Protein AF-A0A8C5MU77-F1 (afdb_monomer)

Foldseek 3Di:
DPDQAAAALAQVCLVVNVVVLVVVCVVCVVDPQQLLRSLVVNLVRYHHPLVVVCVVCVVVVPVQSRPNVSVSVVSCVRRNPLCLQVVLVVCLQVAACPPHQLVVSVVSLVVSVVSYDDDQQVSQVSSLVRYDVVLNVVCVVDDADPGSVSNSVVSNVVSVVVVVVVPPDDDPPPDDDDDDDDDDDDDDDDDDDDDDDDDDDDDDDDPDDPDQDPVNVVVCVVQVAEPPPRHHDDYVVPDPPDPDPDDDDDDDDDDDDDDDDDDPDDDDDDDDPVVVVQWQWFWKWKDDPRDIDIDTATEEQPDPFKAFEPVLCVVSVFDKDFDPDWDADADPVRDCFPDRTQGIKTDFIWMDTPDPDIDTDIHTYGHDPPGRIYDYNVNCVVVVWDADSVVSDTD

Sequence (395 aa):
MKAPLRYDGTPSLCRGFLTQLEILFENNPGSCMSDKAKVGYLINHLTEKALLWATPLWENKKPIIYDYEGFTSELKRTFDPSRRATNAGRSLFHIKQGNKRVADYAIEFKTLVSEVLWPNDVLTLAFTEGLNEAFMFELAPLKLPESLDHLIDFCIAMDDQIRERRHPRDRPRRVLPPLPSLPRHPSTSGGSENVKTDLPVVEPMQIGRTGISEAEKAHRKEKGLCFYCAGADHFRLQCPQRPRVGRAEHSRVGFRTGDTQVVGSLCASFVDNEKKKSRILLPVSLTWEGVHLKTEAFLDSGASGNFMDKNFAAKNLIPLVLRERPLRVEAIDGNPLACPHITHDTVDVCMKIGVLHQETIRFQIIESPSCPVVLGFPWLTEHNPVVDWVQRDIK

Nearest PDB structures (foldseek):
  7lga-assembly1_B  TM=9.815E-01  e=1.593E-06  Homo sapiens
  7lga-assembly2_D  TM=9.483E-01  e=6.875E-06  Homo sapiens
  6s7x-assembly1_B  TM=4.438E-01  e=1.051E-03  Drosophila melanogaster
  8tqp-assembly1_C  TM=4.807E-01  e=3.640E-01  Human immunodeficiency virus 1

Solvent-accessible surface area (backbone atoms only — not comparable to full-atom values): 24396 Å² total; per-residue (Å²): 130,82,77,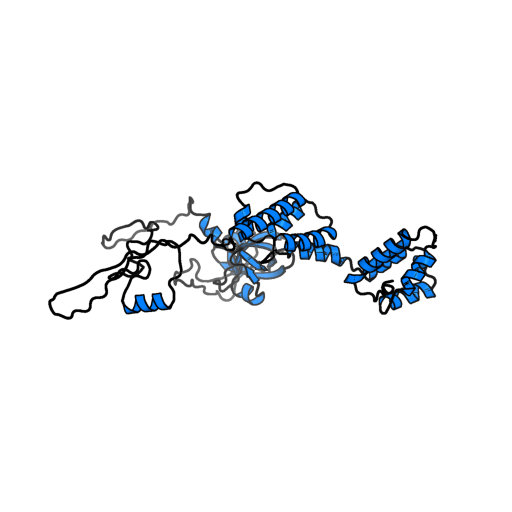82,76,70,39,48,51,55,48,90,49,43,62,63,54,49,54,51,50,50,53,52,54,65,76,38,74,90,59,85,67,49,35,40,53,52,38,51,54,51,53,73,30,34,31,69,60,36,28,66,63,47,48,65,42,58,76,67,64,38,75,52,50,60,33,44,68,58,39,52,51,51,49,38,62,72,32,37,59,75,54,51,41,57,47,25,51,53,43,52,76,62,51,59,29,68,91,53,54,55,60,60,37,50,54,57,48,52,60,34,48,77,50,48,92,69,57,64,71,59,49,38,50,43,51,62,72,17,45,33,66,75,59,47,63,71,45,68,86,53,90,75,59,92,47,53,68,59,33,52,52,51,49,32,56,47,51,53,53,54,49,56,67,74,55,86,79,79,72,81,76,79,80,76,80,86,82,86,86,82,90,87,83,86,90,87,86,85,80,90,83,94,79,91,80,91,81,84,84,84,78,82,91,81,89,84,77,95,67,81,48,72,70,57,51,50,52,29,62,76,68,54,26,13,85,73,83,61,43,73,91,38,50,60,93,68,44,87,86,54,84,78,75,86,71,85,83,79,79,92,76,89,83,83,89,78,91,76,93,78,85,87,72,88,78,90,85,93,76,69,70,69,65,60,72,75,56,34,60,43,66,32,38,43,34,46,98,90,46,77,47,78,51,57,31,35,59,34,81,86,32,88,46,38,32,28,11,48,66,53,34,59,73,68,67,54,60,72,41,78,48,96,66,62,44,78,53,78,47,96,84,73,53,82,46,99,65,46,52,36,47,36,28,41,49,77,28,38,40,31,44,79,92,83,46,72,48,77,46,63,33,40,39,42,92,34,97,90,46,51,25,33,44,6,34,57,57,46,66,75,66,61,59,52,67,40,82,86,82,40,47,75,93

Radius of gyration: 36.78 Å; Cα contacts (8 Å, |Δi|>4): 393; chains: 1; bounding box: 105×90×85 Å

InterPro domains:
  IPR005162 Retrotransposon-derived protein PEG10, N-terminal capsid-like domain [PF03732] (44-133)
  IPR021109 Aspartic peptidase domain superfamily [G3DSA:2.40.70.10] (267-395)
  IPR032567 RTL1-related [PTHR15503] (4-394)
  IPR036875 Zinc finger, CCHC-type superfamily [SSF57756] (213-247)

Mean predicted aligned error: 22.8 Å

Secondary structure (DSSP, 8-state):
-PPPPPB-S-TTTHHHHHHHHHHHHHT-TT----HHHHHHHHHHTB-HHHHHHHHHHHHTT-GGGG-HHHHHHHHHHHHS-THHHHHHHHHHHH---TTS-HHHHHHHHHHHHTT----HHHHHHHHHHHS-HHHHHHHTTS---SSHHHHHHHHHHHHHHHHHHH----S----PPPPPPPPP---------------PPPPP---------HHHHHHHHHTT--TTT--TT--GGG-TTS----PPP--------------------S-SHHHHTT-EEEEEEEE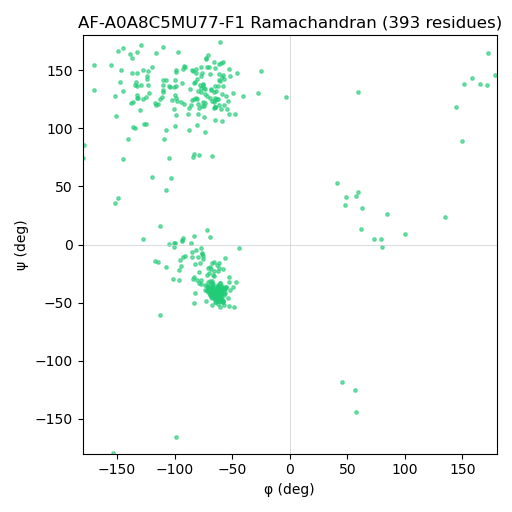ETTEEEEEEEEE-TT-SS-EEEHHHHHHTT--EEEEEEEEE---TTSPPPSSSEEEEEE--EEEEETTTEEEEE--EEE--TT-SEEE-HHHHHHH---EETTTTEE-

Structure (mmCIF, N/CA/C/O backbone):
data_AF-A0A8C5MU77-F1
#
_entry.id   AF-A0A8C5MU77-F1
#
loop_
_atom_site.group_PDB
_atom_site.id
_atom_site.type_symbol
_atom_site.label_atom_id
_atom_site.label_alt_id
_atom_site.label_comp_id
_atom_site.label_asym_id
_atom_site.label_entity_id
_atom_site.label_seq_id
_atom_site.pdbx_PDB_ins_code
_atom_site.Cartn_x
_atom_site.Cartn_y
_atom_site.Cartn_z
_atom_site.occupancy
_atom_site.B_iso_or_equiv
_atom_site.auth_seq_id
_atom_site.auth_comp_id
_atom_site.auth_asym_id
_atom_site.auth_atom_id
_atom_site.pdbx_PDB_model_num
ATOM 1 N N . MET A 1 1 ? 2.359 -32.917 -29.776 1.00 38.53 1 MET A N 1
ATOM 2 C CA . MET A 1 1 ? 3.346 -31.912 -29.324 1.00 38.53 1 MET A CA 1
ATOM 3 C C . MET A 1 1 ? 2.619 -30.583 -29.226 1.00 38.53 1 MET A C 1
ATOM 5 O O . MET A 1 1 ? 1.977 -30.210 -30.200 1.00 38.53 1 MET A O 1
ATOM 9 N N . LYS A 1 2 ? 2.598 -29.931 -28.054 1.00 38.34 2 LYS A N 1
ATOM 10 C CA . LYS A 1 2 ? 2.012 -28.583 -27.932 1.00 38.34 2 LYS A CA 1
ATOM 11 C C . LYS A 1 2 ? 2.783 -27.636 -28.859 1.00 38.34 2 LYS A C 1
ATOM 13 O O . LYS A 1 2 ? 3.996 -27.784 -28.988 1.00 38.34 2 LYS A O 1
ATOM 18 N N . ALA A 1 3 ? 2.070 -26.728 -29.525 1.00 45.78 3 ALA A N 1
ATOM 19 C CA . ALA A 1 3 ? 2.670 -25.729 -30.404 1.00 45.78 3 ALA A CA 1
ATOM 20 C C . ALA A 1 3 ? 3.797 -24.967 -29.675 1.00 45.78 3 ALA A C 1
ATOM 22 O O . ALA A 1 3 ? 3.679 -24.753 -28.463 1.00 45.78 3 ALA A O 1
ATOM 23 N N . PRO A 1 4 ? 4.875 -24.576 -30.379 1.00 53.72 4 PRO A N 1
ATOM 24 C CA . PRO A 1 4 ? 5.978 -23.851 -29.765 1.00 53.72 4 PRO A CA 1
ATOM 25 C C . PRO A 1 4 ? 5.463 -22.553 -29.141 1.00 53.72 4 PRO A C 1
ATOM 27 O O . PRO A 1 4 ? 4.735 -21.797 -29.790 1.00 53.72 4 PRO A O 1
ATOM 30 N N . LEU A 1 5 ? 5.807 -22.320 -27.871 1.00 68.75 5 LEU A N 1
ATOM 31 C CA . LEU A 1 5 ? 5.398 -21.113 -27.167 1.00 68.75 5 LEU A CA 1
ATOM 32 C C . LEU A 1 5 ? 6.043 -19.904 -27.824 1.00 68.75 5 LEU A C 1
ATOM 34 O O . LEU A 1 5 ? 7.263 -19.787 -27.883 1.00 68.75 5 LEU A O 1
ATOM 38 N N . ARG A 1 6 ? 5.192 -19.020 -28.333 1.00 87.44 6 ARG A N 1
ATOM 39 C CA . ARG A 1 6 ? 5.593 -17.729 -28.871 1.00 87.44 6 ARG A CA 1
ATOM 40 C C . ARG A 1 6 ? 5.473 -16.681 -27.778 1.00 87.44 6 ARG A C 1
ATOM 42 O O . ARG A 1 6 ? 4.505 -16.700 -27.019 1.00 87.44 6 ARG A O 1
ATOM 49 N N . TYR A 1 7 ? 6.444 -15.782 -27.717 1.00 91.69 7 TYR A N 1
ATOM 50 C CA . TYR A 1 7 ? 6.474 -14.688 -26.759 1.00 91.69 7 TYR A CA 1
ATOM 51 C C . TYR A 1 7 ? 6.395 -13.344 -27.478 1.00 91.69 7 TYR A C 1
ATOM 53 O O . TYR A 1 7 ? 7.238 -13.026 -28.308 1.00 91.69 7 TYR A O 1
ATOM 61 N N . ASP A 1 8 ? 5.373 -12.554 -27.186 1.00 90.44 8 ASP A N 1
ATOM 62 C CA . ASP A 1 8 ? 5.069 -11.269 -27.833 1.00 90.44 8 ASP A CA 1
ATOM 63 C C . ASP A 1 8 ? 5.706 -10.055 -27.132 1.00 90.44 8 ASP A C 1
ATOM 65 O O . ASP A 1 8 ? 5.702 -8.942 -27.664 1.00 90.44 8 ASP A O 1
ATOM 69 N N . GLY A 1 9 ? 6.279 -10.256 -25.942 1.00 86.75 9 GLY A N 1
ATOM 70 C CA . GLY A 1 9 ? 6.749 -9.181 -25.064 1.00 86.75 9 GLY A CA 1
ATOM 71 C C . GLY A 1 9 ? 5.787 -8.852 -23.919 1.00 86.75 9 GLY A C 1
ATOM 72 O O . GLY A 1 9 ? 5.993 -7.863 -23.217 1.00 86.75 9 GLY A O 1
ATOM 73 N N . THR A 1 10 ? 4.737 -9.649 -23.697 1.00 85.38 10 THR A N 1
ATOM 74 C CA . THR A 1 10 ? 3.805 -9.460 -22.579 1.00 85.38 10 THR A CA 1
ATOM 75 C C . THR A 1 10 ? 4.506 -9.674 -21.223 1.00 85.38 10 THR A C 1
ATOM 77 O O . THR A 1 10 ? 5.049 -10.755 -20.969 1.00 85.38 10 THR A O 1
ATOM 80 N N . PRO A 1 11 ? 4.478 -8.703 -20.289 1.00 81.44 11 PRO A N 1
ATOM 81 C CA . PRO A 1 11 ? 5.252 -8.808 -19.051 1.00 81.44 11 PRO A CA 1
ATOM 82 C C . PRO A 1 11 ? 4.908 -9.972 -18.117 1.00 81.44 11 PRO A C 1
ATOM 84 O O . PRO A 1 11 ? 5.788 -10.554 -17.481 1.00 81.44 11 PRO A O 1
ATOM 87 N N . SER A 1 12 ? 3.633 -10.355 -18.032 1.00 75.69 12 SER A N 1
ATOM 88 C CA . SER A 1 12 ? 3.184 -11.463 -17.178 1.00 75.69 12 SER A CA 1
ATOM 89 C C . SER A 1 12 ? 3.708 -12.828 -17.644 1.00 75.69 12 SER A C 1
ATOM 91 O O . SER A 1 12 ? 3.911 -13.714 -16.813 1.00 75.69 12 SER A O 1
ATOM 93 N N . LEU A 1 13 ? 4.009 -12.984 -18.937 1.00 83.38 13 LEU A N 1
ATOM 94 C CA . LEU A 1 13 ? 4.386 -14.260 -19.555 1.00 83.38 13 LEU A CA 1
ATOM 95 C C . LEU A 1 13 ? 5.906 -14.486 -19.659 1.00 83.38 13 LEU A C 1
ATOM 97 O O . LEU A 1 13 ? 6.324 -15.621 -19.877 1.00 83.38 13 LEU A O 1
ATOM 101 N N . CYS A 1 14 ? 6.727 -13.447 -19.454 1.00 85.69 14 CYS A N 1
ATOM 102 C CA . CYS A 1 14 ? 8.184 -13.482 -19.666 1.00 85.69 14 CYS A CA 1
ATOM 103 C C . CYS A 1 14 ? 8.882 -14.640 -18.927 1.00 85.69 14 CYS A C 1
ATOM 105 O O . CYS A 1 14 ? 9.563 -15.459 -19.540 1.00 85.69 14 CYS A O 1
ATOM 107 N N . ARG A 1 15 ? 8.660 -14.769 -17.610 1.00 81.94 15 ARG A N 1
ATOM 108 C CA . ARG A 1 15 ? 9.272 -15.842 -16.807 1.00 81.94 15 ARG A CA 1
ATOM 109 C C . ARG A 1 15 ? 8.801 -17.232 -17.208 1.00 81.94 15 ARG A C 1
ATOM 111 O O . ARG A 1 15 ? 9.629 -18.115 -17.359 1.00 81.94 15 ARG A O 1
ATOM 118 N N . GLY A 1 16 ? 7.495 -17.414 -17.415 1.00 83.31 16 GLY A N 1
ATOM 119 C CA . GLY A 1 16 ? 6.942 -18.711 -17.812 1.00 83.31 16 GLY A CA 1
ATOM 120 C C . GLY A 1 16 ? 7.527 -19.199 -19.138 1.00 83.31 16 GLY A C 1
ATOM 121 O O . GLY A 1 16 ? 7.863 -20.373 -19.264 1.00 83.31 16 GLY A O 1
ATOM 122 N N . PHE A 1 17 ? 7.720 -18.284 -20.089 1.00 89.31 17 PHE A N 1
ATOM 123 C CA . PHE A 1 17 ? 8.416 -18.559 -21.343 1.00 89.31 17 PHE A CA 1
ATOM 124 C C . PHE A 1 17 ? 9.880 -18.976 -21.119 1.00 89.31 17 PHE A C 1
ATOM 126 O O . PHE A 1 17 ? 10.306 -20.006 -21.635 1.00 89.31 17 PHE A O 1
ATOM 133 N N . LEU A 1 18 ? 10.637 -18.226 -20.311 1.00 89.12 18 LEU A N 1
ATOM 134 C CA . LEU A 1 18 ? 12.044 -18.534 -20.031 1.00 89.12 18 LEU A CA 1
ATOM 135 C C . LEU A 1 18 ? 12.235 -19.852 -19.278 1.00 89.12 18 LEU A C 1
ATOM 137 O O . LEU A 1 18 ? 13.080 -20.649 -19.671 1.00 89.12 18 LEU A O 1
ATOM 141 N N . THR A 1 19 ? 11.412 -20.127 -18.265 1.00 86.38 19 THR A N 1
ATOM 142 C CA . THR A 1 19 ? 11.433 -21.398 -17.529 1.00 86.38 19 THR A CA 1
ATOM 143 C C . THR A 1 19 ? 11.170 -22.579 -18.458 1.00 86.38 19 THR A C 1
ATOM 145 O O . THR A 1 19 ? 11.808 -23.619 -18.348 1.00 86.38 19 THR A O 1
ATOM 148 N N . GLN A 1 20 ? 10.255 -22.438 -19.418 1.00 85.19 20 GLN A N 1
ATOM 149 C CA . GLN A 1 20 ? 10.000 -23.501 -20.388 1.00 85.19 20 GLN A CA 1
ATOM 150 C C . GLN A 1 20 ? 11.172 -23.715 -21.351 1.00 85.19 20 GLN A C 1
ATOM 152 O O . GLN A 1 20 ? 11.430 -24.858 -21.723 1.00 85.19 20 GLN A O 1
ATOM 157 N N . LEU A 1 21 ? 11.892 -22.654 -21.737 1.00 88.31 21 LEU A N 1
ATOM 158 C CA . LEU A 1 21 ? 13.124 -22.774 -22.521 1.00 88.31 21 LEU A CA 1
ATOM 159 C C . LEU A 1 21 ? 14.248 -23.444 -21.722 1.00 88.31 21 LEU A C 1
ATOM 161 O O . LEU A 1 21 ? 14.913 -24.325 -22.257 1.00 88.31 21 LEU A O 1
ATOM 165 N N . GLU A 1 22 ? 14.427 -23.080 -20.450 1.00 86.38 22 GLU A N 1
ATOM 166 C CA . GLU A 1 22 ? 15.385 -23.727 -19.539 1.00 86.38 22 GLU A CA 1
ATOM 167 C C . GLU A 1 22 ? 15.096 -25.229 -19.421 1.00 86.38 22 GLU A C 1
ATOM 169 O O . GLU A 1 22 ? 15.960 -26.041 -19.748 1.00 86.38 22 GLU A O 1
ATOM 174 N N . ILE A 1 23 ? 13.850 -25.606 -19.107 1.00 84.69 23 ILE A N 1
ATOM 175 C CA . ILE A 1 23 ? 13.409 -27.011 -19.041 1.00 84.69 23 ILE A CA 1
ATOM 176 C C . ILE A 1 23 ? 13.646 -27.735 -20.376 1.00 84.69 23 ILE A C 1
ATOM 178 O O . ILE A 1 23 ? 14.022 -28.908 -20.397 1.00 84.69 23 ILE A O 1
ATOM 182 N N . LEU A 1 24 ? 13.410 -27.071 -21.511 1.00 84.81 24 LEU A N 1
ATOM 183 C CA . LEU A 1 24 ? 13.629 -27.658 -22.833 1.00 84.81 24 LEU A CA 1
ATOM 184 C C . LEU A 1 24 ? 15.115 -27.913 -23.101 1.00 84.81 24 LEU A C 1
ATOM 186 O O . LEU A 1 24 ? 15.451 -28.958 -23.660 1.00 84.81 24 LEU A O 1
ATOM 190 N N . PHE A 1 25 ? 15.998 -26.991 -22.724 1.00 85.31 25 PHE A N 1
ATOM 191 C CA . PHE A 1 25 ? 17.438 -27.157 -22.909 1.00 85.31 25 PHE A CA 1
ATOM 192 C C . PHE A 1 25 ? 18.027 -28.193 -21.945 1.00 85.31 25 PHE A C 1
ATOM 194 O O . PHE A 1 25 ? 18.842 -29.008 -22.374 1.00 85.31 25 PHE A O 1
ATOM 201 N N . GLU A 1 26 ? 17.573 -28.232 -20.691 1.00 82.50 26 GLU A N 1
ATOM 202 C CA . GLU A 1 26 ? 17.990 -29.237 -19.702 1.00 82.50 26 GLU A CA 1
ATOM 203 C C . GLU A 1 26 ? 17.570 -30.658 -20.096 1.00 82.50 26 GLU A C 1
ATOM 205 O O . GLU A 1 26 ? 18.354 -31.597 -19.970 1.00 82.50 26 GLU A O 1
ATOM 210 N N . ASN A 1 27 ? 16.362 -30.819 -20.643 1.00 80.00 27 ASN A N 1
ATOM 211 C CA . ASN A 1 27 ? 15.843 -32.119 -21.080 1.00 80.00 27 ASN A CA 1
ATOM 212 C C . ASN A 1 27 ? 16.421 -32.608 -22.418 1.00 80.00 27 ASN A C 1
ATOM 214 O O . ASN A 1 27 ? 16.116 -33.723 -22.839 1.00 80.00 27 ASN A O 1
ATOM 218 N N . ASN A 1 28 ? 17.263 -31.813 -23.086 1.00 73.19 28 ASN A N 1
ATOM 219 C CA . ASN A 1 28 ? 17.952 -32.201 -24.319 1.00 73.19 28 ASN A CA 1
ATOM 220 C C . ASN A 1 28 ? 19.489 -32.172 -24.164 1.00 73.19 28 ASN A C 1
ATOM 222 O O . ASN A 1 28 ? 20.175 -31.507 -24.945 1.00 73.19 28 ASN A O 1
ATOM 226 N N . PRO A 1 29 ? 20.069 -32.939 -23.216 1.00 59.31 29 PRO A N 1
ATOM 227 C CA . PRO A 1 29 ? 21.501 -32.890 -22.901 1.00 59.31 29 PRO A CA 1
ATOM 228 C C . PRO A 1 29 ? 22.409 -33.418 -24.027 1.00 59.31 29 PRO A C 1
ATOM 230 O O . PRO A 1 29 ? 23.606 -33.146 -24.034 1.00 59.31 29 PRO A O 1
ATOM 233 N N . GLY A 1 30 ? 21.861 -34.152 -25.006 1.00 58.56 30 GLY A N 1
ATOM 234 C CA . GLY A 1 30 ? 22.606 -34.650 -26.172 1.00 58.56 30 GLY A CA 1
ATOM 235 C C . GLY A 1 30 ? 22.913 -33.591 -27.240 1.00 58.56 30 GLY A C 1
ATOM 236 O O . GLY A 1 30 ? 23.724 -33.840 -28.128 1.00 58.56 30 GLY A O 1
ATOM 237 N N . SER A 1 31 ? 22.292 -32.409 -27.161 1.00 60.31 31 SER A N 1
ATOM 238 C CA . SER A 1 31 ? 22.553 -31.273 -28.044 1.00 60.31 31 SER A CA 1
ATOM 239 C C . SER A 1 31 ? 23.280 -30.203 -27.238 1.00 60.31 31 SER A C 1
ATOM 241 O O . SER A 1 31 ? 22.651 -29.362 -26.598 1.00 60.31 31 SER A O 1
ATOM 243 N N . CYS A 1 32 ? 24.616 -30.236 -27.227 1.00 60.75 32 CYS A N 1
ATOM 244 C CA . CYS A 1 32 ? 25.429 -29.147 -26.680 1.00 60.75 32 CYS A CA 1
ATOM 245 C C . CYS A 1 32 ? 25.263 -27.911 -27.583 1.00 60.75 32 CYS A C 1
ATOM 247 O O . CYS A 1 32 ? 26.089 -27.615 -28.447 1.00 60.75 32 CYS A O 1
ATOM 249 N N . MET A 1 33 ? 24.118 -27.238 -27.461 1.00 76.62 33 MET A N 1
ATOM 250 C CA . MET A 1 33 ? 23.822 -26.018 -28.195 1.00 76.62 33 MET A CA 1
ATOM 251 C C . MET A 1 33 ? 24.726 -24.915 -27.660 1.00 76.62 33 MET A C 1
ATOM 253 O O . MET A 1 33 ? 24.727 -24.639 -26.460 1.00 76.62 33 MET A O 1
ATOM 257 N N . SER A 1 34 ? 25.468 -24.264 -28.554 1.00 88.88 34 SER A N 1
ATOM 258 C CA . SER A 1 34 ? 26.201 -23.051 -28.199 1.00 88.88 34 SER A CA 1
ATOM 259 C C . SER A 1 34 ? 25.235 -21.960 -27.743 1.00 88.88 34 SER A C 1
ATOM 261 O O . SER A 1 34 ? 24.075 -21.924 -28.164 1.00 88.88 34 SER A O 1
ATOM 263 N N . ASP A 1 35 ? 25.717 -21.024 -26.933 1.00 91.12 35 ASP A N 1
ATOM 264 C CA . ASP A 1 35 ? 24.899 -19.912 -26.445 1.00 91.12 35 ASP A CA 1
ATOM 265 C C . ASP A 1 35 ? 24.272 -19.107 -27.583 1.00 91.12 35 ASP A C 1
ATOM 267 O O . ASP A 1 35 ? 23.083 -18.801 -27.548 1.00 91.12 35 ASP A O 1
ATOM 271 N N . LYS A 1 36 ? 25.007 -18.907 -28.680 1.00 92.88 36 LYS A N 1
ATOM 272 C CA . LYS A 1 36 ? 24.460 -18.302 -29.900 1.00 92.88 36 LYS A CA 1
ATOM 273 C C . LYS A 1 36 ? 23.300 -19.098 -30.502 1.00 92.88 36 LYS A C 1
ATOM 275 O O . LYS A 1 36 ? 22.341 -18.503 -30.991 1.00 92.88 36 LYS A O 1
ATOM 280 N N . ALA A 1 37 ? 23.377 -20.428 -30.501 1.00 90.56 37 ALA A N 1
ATOM 281 C CA . ALA A 1 37 ? 22.298 -21.277 -31.000 1.00 90.56 37 ALA A CA 1
ATOM 282 C C . ALA A 1 37 ? 21.072 -21.231 -30.074 1.00 90.56 37 ALA A C 1
ATOM 284 O O . ALA A 1 37 ? 19.948 -21.175 -30.571 1.00 90.56 37 ALA A O 1
ATOM 285 N N . LYS A 1 38 ? 21.276 -21.184 -28.750 1.00 90.94 38 LYS A N 1
ATOM 286 C CA . LYS A 1 38 ? 20.195 -20.993 -27.768 1.00 90.94 38 LYS A CA 1
ATOM 287 C C . LYS A 1 38 ? 19.519 -19.632 -27.933 1.00 90.94 38 LYS A C 1
ATOM 289 O O . LYS A 1 38 ? 18.293 -19.567 -27.979 1.00 90.94 38 LYS A O 1
ATOM 294 N N . VAL A 1 39 ? 20.299 -18.562 -28.105 1.00 93.44 39 VAL A N 1
ATOM 295 C CA . VAL A 1 39 ? 19.778 -17.214 -28.381 1.00 93.44 39 VAL A CA 1
ATOM 296 C C . VAL A 1 39 ? 19.021 -17.184 -29.710 1.00 93.44 39 VAL A C 1
ATOM 298 O O . VAL A 1 39 ? 17.908 -16.674 -29.762 1.00 93.44 39 VAL A O 1
ATOM 301 N N . GLY A 1 40 ? 19.561 -17.781 -30.775 1.00 92.50 40 GLY A N 1
ATOM 302 C CA . GLY A 1 40 ? 18.867 -17.870 -32.064 1.00 92.50 40 GLY A CA 1
ATOM 303 C C . GLY A 1 40 ? 17.546 -18.643 -31.975 1.00 92.50 40 GLY A C 1
ATOM 304 O O . GLY A 1 40 ? 16.536 -18.216 -32.534 1.00 92.50 40 GLY A O 1
ATOM 305 N N . TYR A 1 41 ? 17.523 -19.746 -31.220 1.00 91.50 41 TYR A N 1
ATOM 306 C CA . TYR A 1 41 ? 16.295 -20.489 -30.943 1.00 91.50 41 TYR A CA 1
ATOM 307 C C . TYR A 1 41 ? 15.281 -19.629 -30.184 1.00 91.50 41 TYR A C 1
ATOM 309 O O . TYR A 1 41 ? 14.117 -19.580 -30.576 1.00 91.50 41 TYR A O 1
ATOM 317 N N . LEU A 1 42 ? 15.719 -18.916 -29.145 1.00 93.00 42 LEU A N 1
ATOM 318 C CA . LEU A 1 42 ? 14.880 -18.001 -28.377 1.00 93.00 42 LEU A CA 1
ATOM 319 C C . LEU A 1 42 ? 14.279 -16.918 -29.287 1.00 93.00 42 LEU A C 1
ATOM 321 O O . LEU A 1 42 ? 13.063 -16.746 -29.275 1.00 93.00 42 LEU A O 1
ATOM 325 N N . ILE A 1 43 ? 15.086 -16.258 -30.127 1.00 93.31 43 ILE A N 1
ATOM 326 C CA . ILE A 1 43 ? 14.633 -15.208 -31.059 1.00 93.31 43 ILE A CA 1
ATOM 327 C C . ILE A 1 43 ? 13.585 -15.736 -32.048 1.00 93.31 43 ILE A C 1
ATOM 329 O O . ILE A 1 43 ? 12.591 -15.056 -32.288 1.00 93.31 43 ILE A O 1
ATOM 333 N N . ASN A 1 44 ? 13.736 -16.963 -32.560 1.00 92.69 44 ASN A N 1
ATOM 334 C CA . ASN A 1 44 ? 12.738 -17.591 -33.441 1.00 92.69 44 ASN A CA 1
ATOM 335 C C . ASN A 1 44 ? 11.366 -17.795 -32.775 1.00 92.69 44 ASN A C 1
ATOM 337 O O . ASN A 1 44 ? 10.361 -17.975 -33.465 1.00 92.69 44 ASN A O 1
ATOM 341 N N . HIS A 1 45 ? 11.326 -17.785 -31.444 1.00 92.19 45 HIS A N 1
ATOM 342 C CA . HIS A 1 45 ? 10.109 -17.901 -30.648 1.00 92.19 45 HIS A CA 1
ATOM 343 C C . HIS A 1 45 ? 9.609 -16.545 -30.139 1.00 92.19 45 HIS A C 1
ATOM 345 O O . HIS A 1 45 ? 8.572 -16.484 -29.479 1.00 92.19 45 HIS A O 1
ATOM 351 N N . LEU A 1 46 ? 10.290 -15.447 -30.474 1.00 94.75 46 LEU A N 1
ATOM 352 C CA . LEU A 1 46 ? 9.802 -14.102 -30.213 1.00 94.75 46 LEU A CA 1
ATOM 353 C C . LEU A 1 46 ? 8.849 -13.644 -31.318 1.00 94.75 46 LEU A C 1
ATOM 355 O O . LEU A 1 46 ? 8.963 -14.003 -32.488 1.00 94.75 46 LEU A O 1
ATOM 359 N N . THR A 1 47 ? 7.903 -12.802 -30.934 1.00 94.12 47 THR A N 1
ATOM 360 C CA . THR A 1 47 ? 6.913 -12.170 -31.802 1.00 94.12 47 THR A CA 1
ATOM 361 C C . THR A 1 47 ? 6.728 -10.713 -31.393 1.00 94.12 47 THR A C 1
ATOM 363 O O . THR A 1 47 ? 7.161 -10.305 -30.315 1.00 94.12 47 THR A O 1
ATOM 366 N N . GLU A 1 48 ? 6.124 -9.920 -32.278 1.00 93.75 48 GLU A N 1
ATOM 367 C CA . GLU A 1 48 ? 5.750 -8.523 -32.028 1.00 93.75 48 GLU A CA 1
ATOM 368 C C . GLU A 1 48 ? 6.858 -7.693 -31.352 1.00 93.75 48 GLU A C 1
ATOM 370 O O . GLU A 1 48 ? 7.940 -7.522 -31.914 1.00 93.75 48 GLU A O 1
ATOM 375 N N . LYS A 1 49 ? 6.600 -7.172 -30.146 1.00 92.38 49 LYS A N 1
ATOM 376 C CA . LYS A 1 49 ? 7.473 -6.238 -29.427 1.00 92.38 49 LYS A CA 1
ATOM 377 C C . LYS A 1 49 ? 8.777 -6.905 -29.007 1.00 92.38 49 LYS A C 1
ATOM 379 O O . LYS A 1 49 ? 9.831 -6.278 -29.097 1.00 92.38 49 LYS A O 1
ATOM 384 N N . ALA A 1 50 ? 8.716 -8.168 -28.584 1.00 93.94 50 ALA A N 1
ATOM 385 C CA . ALA A 1 50 ? 9.908 -8.921 -28.211 1.00 93.94 50 ALA A CA 1
ATOM 386 C C . ALA A 1 50 ? 10.814 -9.184 -29.419 1.00 93.94 50 ALA A C 1
ATOM 388 O O . ALA A 1 50 ? 12.031 -9.029 -29.316 1.00 93.94 50 ALA A O 1
ATOM 389 N N . LEU A 1 51 ? 10.233 -9.514 -30.578 1.00 96.00 51 LEU A N 1
ATOM 390 C CA . LEU A 1 51 ? 11.016 -9.710 -31.798 1.00 96.00 51 LEU A CA 1
ATOM 391 C C . LEU A 1 51 ? 11.624 -8.390 -32.281 1.00 96.00 51 LEU A C 1
ATOM 393 O O . LEU A 1 51 ? 12.821 -8.342 -32.538 1.00 96.00 51 LEU A O 1
ATOM 397 N N . LEU A 1 52 ? 10.838 -7.307 -32.321 1.00 95.06 52 LEU A N 1
ATOM 398 C CA . LEU A 1 52 ? 11.320 -5.971 -32.696 1.00 95.06 52 LEU A CA 1
ATOM 399 C C . LEU A 1 52 ? 12.503 -5.506 -31.835 1.00 95.06 52 LEU A C 1
ATOM 401 O O . LEU A 1 52 ? 13.416 -4.863 -32.347 1.00 95.06 52 LEU A O 1
ATOM 405 N N . TRP A 1 53 ? 12.506 -5.845 -30.545 1.00 95.62 53 TRP A N 1
ATOM 406 C CA . TRP A 1 53 ? 13.621 -5.567 -29.641 1.00 95.62 53 TRP A CA 1
ATOM 407 C C . TRP A 1 53 ? 14.863 -6.423 -29.943 1.00 95.62 53 TRP A C 1
ATOM 409 O O . TRP A 1 53 ? 15.982 -5.910 -29.920 1.00 95.62 53 TRP A O 1
ATOM 419 N N . ALA A 1 54 ? 14.687 -7.710 -30.252 1.00 95.19 54 ALA A N 1
ATOM 420 C CA . ALA A 1 54 ? 15.796 -8.638 -30.469 1.00 95.19 54 ALA A CA 1
ATOM 421 C C . ALA A 1 54 ? 16.457 -8.507 -31.852 1.00 95.19 54 ALA A C 1
ATOM 423 O O . ALA A 1 54 ? 17.672 -8.691 -31.968 1.00 95.19 54 ALA A O 1
ATOM 424 N N . THR A 1 55 ? 15.689 -8.171 -32.892 1.00 94.75 55 THR A N 1
ATOM 425 C CA . THR A 1 55 ? 16.167 -8.022 -34.278 1.00 94.75 55 THR A CA 1
ATOM 426 C C . THR A 1 55 ? 17.429 -7.155 -34.398 1.00 94.75 55 THR A C 1
ATOM 428 O O . THR A 1 55 ? 18.438 -7.663 -34.896 1.00 94.75 55 THR A O 1
ATOM 431 N N . PRO A 1 56 ? 17.473 -5.906 -33.885 1.00 96.19 56 PRO A N 1
ATOM 432 C CA . PRO A 1 56 ? 18.668 -5.072 -34.003 1.00 96.19 56 PRO A CA 1
ATOM 433 C C . PRO A 1 56 ? 19.873 -5.616 -33.221 1.00 96.19 56 PRO A C 1
ATOM 435 O O . PRO A 1 56 ? 21.012 -5.286 -33.558 1.00 96.19 56 PRO A O 1
ATOM 438 N N . LEU A 1 57 ? 19.672 -6.440 -32.186 1.00 95.38 57 LEU A N 1
ATOM 439 C CA . LEU A 1 57 ? 20.774 -7.074 -31.453 1.00 95.38 57 LEU A CA 1
ATOM 440 C C . LEU A 1 57 ? 21.449 -8.154 -32.307 1.00 95.38 57 LEU A C 1
ATOM 442 O O . LEU A 1 57 ? 22.681 -8.246 -32.332 1.00 95.38 57 LEU A O 1
ATOM 446 N N . TRP A 1 58 ? 20.641 -8.927 -33.035 1.00 94.81 58 TRP A N 1
ATOM 447 C CA . TRP A 1 58 ? 21.102 -9.990 -33.923 1.00 94.81 58 TRP A CA 1
ATOM 448 C C . TRP A 1 58 ? 21.749 -9.450 -35.201 1.00 94.81 58 TRP A C 1
ATOM 450 O O . TRP A 1 58 ? 22.868 -9.848 -35.532 1.00 94.81 58 TRP A O 1
ATOM 460 N N . GLU A 1 59 ? 21.099 -8.503 -35.884 1.00 95.62 59 GLU A N 1
ATOM 461 C CA . GLU A 1 59 ? 21.597 -7.906 -37.134 1.00 95.62 59 GLU A CA 1
ATOM 462 C C . GLU A 1 59 ? 22.955 -7.223 -36.945 1.00 95.62 59 GLU A C 1
ATOM 464 O O . GLU A 1 59 ? 23.882 -7.429 -37.729 1.00 95.62 59 GLU A O 1
ATOM 469 N N . ASN A 1 60 ? 23.111 -6.484 -35.843 1.00 95.12 60 ASN A N 1
ATOM 470 C CA . ASN A 1 60 ? 24.353 -5.781 -35.522 1.00 95.12 60 ASN A CA 1
ATOM 471 C C . ASN A 1 60 ? 25.405 -6.669 -34.842 1.00 95.12 60 ASN A C 1
ATOM 473 O O . ASN A 1 60 ? 26.424 -6.154 -34.381 1.00 95.12 60 ASN A O 1
ATOM 477 N N . LYS A 1 61 ? 25.165 -7.985 -34.738 1.00 93.44 61 LYS A N 1
ATOM 478 C CA . LYS A 1 61 ? 26.064 -8.957 -34.095 1.00 93.44 61 LYS A CA 1
ATOM 479 C C . LYS A 1 61 ? 26.538 -8.502 -32.708 1.00 93.44 61 LYS A C 1
ATOM 481 O O . LYS A 1 61 ? 27.717 -8.642 -32.377 1.00 93.44 61 LYS A O 1
ATOM 486 N N . LYS A 1 62 ? 25.635 -7.923 -31.906 1.00 95.31 62 LYS A N 1
ATOM 487 C CA . LYS A 1 62 ? 25.972 -7.422 -30.566 1.00 95.31 62 LYS A CA 1
ATOM 488 C C . LYS A 1 62 ? 26.570 -8.559 -29.721 1.00 95.31 62 LYS A C 1
ATOM 490 O O . LYS A 1 62 ? 26.063 -9.672 -29.810 1.00 95.31 62 LYS A O 1
ATOM 495 N N . PRO A 1 63 ? 27.579 -8.310 -28.863 1.00 93.94 63 PRO A N 1
ATOM 496 C CA . PRO A 1 63 ? 28.218 -9.363 -28.062 1.00 93.94 63 PRO A CA 1
ATOM 497 C C . PRO A 1 63 ? 27.237 -10.216 -27.244 1.00 93.94 63 PRO A C 1
ATOM 499 O O . PRO A 1 63 ? 27.434 -11.417 -27.110 1.00 93.94 63 PRO A O 1
ATOM 502 N N . ILE A 1 64 ? 26.132 -9.611 -26.796 1.00 93.62 64 ILE A N 1
ATOM 503 C CA . ILE A 1 64 ? 25.069 -10.267 -26.026 1.00 93.62 64 ILE A CA 1
ATOM 504 C C . ILE A 1 64 ? 24.422 -11.466 -26.740 1.00 93.62 64 ILE A C 1
ATOM 506 O O . ILE A 1 64 ? 23.862 -12.328 -26.081 1.00 93.62 64 ILE A O 1
ATOM 510 N N . ILE A 1 65 ? 24.506 -11.580 -28.073 1.00 95.38 65 ILE A N 1
ATOM 511 C CA . ILE A 1 65 ? 23.933 -12.739 -28.785 1.00 95.38 65 ILE A CA 1
ATOM 512 C C . ILE A 1 65 ? 24.764 -14.019 -28.633 1.00 95.38 65 ILE A C 1
ATOM 514 O O . ILE A 1 65 ? 24.329 -15.076 -29.081 1.00 95.38 65 ILE A O 1
ATOM 518 N N . TYR A 1 66 ? 25.972 -13.919 -28.075 1.00 94.38 66 TYR A N 1
ATOM 519 C CA . TYR A 1 66 ? 26.868 -15.046 -27.801 1.00 94.38 66 TYR A CA 1
ATOM 520 C C . TYR A 1 66 ? 26.842 -15.476 -26.331 1.00 94.38 66 TYR A C 1
ATOM 522 O O . TYR A 1 66 ? 27.570 -16.394 -25.975 1.00 94.38 66 TYR A O 1
ATOM 530 N N . ASP A 1 67 ? 26.027 -14.819 -25.510 1.00 93.94 67 ASP A N 1
ATOM 531 C CA . ASP A 1 67 ? 25.903 -15.049 -24.075 1.00 93.94 67 ASP A CA 1
ATOM 532 C C . ASP A 1 67 ? 24.425 -15.280 -23.757 1.00 93.94 67 ASP A C 1
ATOM 534 O O . ASP A 1 67 ? 23.611 -14.353 -23.771 1.00 93.94 67 ASP A O 1
ATOM 538 N N . TYR A 1 68 ? 24.058 -16.539 -23.525 1.00 92.69 68 TYR A N 1
ATOM 539 C CA . TYR A 1 68 ? 22.661 -16.891 -23.283 1.00 92.69 68 TYR A CA 1
ATOM 540 C C . TYR A 1 68 ? 22.158 -16.321 -21.949 1.00 92.69 68 TYR A C 1
ATOM 542 O O . TYR A 1 68 ? 21.022 -15.843 -21.855 1.00 92.69 68 TYR A O 1
ATOM 550 N N . GLU A 1 69 ? 23.004 -16.333 -20.921 1.00 91.75 69 GLU A N 1
ATOM 551 C CA . GLU A 1 69 ? 22.661 -15.833 -19.591 1.00 91.75 69 GLU A CA 1
ATOM 552 C C . GLU A 1 69 ? 22.494 -14.307 -19.605 1.00 91.75 69 GLU A C 1
ATOM 554 O O . GLU A 1 69 ? 21.487 -13.776 -19.122 1.00 91.75 69 GLU A O 1
ATOM 559 N N . GLY A 1 70 ? 23.416 -13.595 -20.253 1.00 92.38 70 GLY A N 1
ATOM 560 C CA . GLY A 1 70 ? 23.317 -12.154 -20.466 1.00 92.38 70 GLY A CA 1
ATOM 561 C C . GLY A 1 70 ? 22.097 -11.766 -21.302 1.00 92.38 70 GLY A C 1
ATOM 562 O O . GLY A 1 70 ? 21.369 -10.837 -20.944 1.00 92.38 70 GLY A O 1
ATOM 563 N N . PHE A 1 71 ? 21.808 -12.504 -22.380 1.00 94.56 71 PHE A N 1
ATOM 564 C CA . PHE A 1 71 ? 20.647 -12.237 -23.232 1.00 94.56 71 PHE A CA 1
ATOM 565 C C . PHE A 1 71 ? 19.321 -12.424 -22.488 1.00 94.56 71 PHE A C 1
ATOM 567 O O . PHE A 1 71 ? 18.439 -11.566 -22.564 1.00 94.56 71 PHE A O 1
ATOM 574 N N . THR A 1 72 ? 19.166 -13.525 -21.746 1.00 92.38 72 THR A N 1
ATOM 575 C CA . THR A 1 72 ? 17.951 -13.777 -20.954 1.00 92.38 72 THR A CA 1
ATOM 576 C C . THR A 1 72 ? 17.797 -12.774 -19.814 1.00 92.38 72 THR A C 1
ATOM 578 O O . THR A 1 72 ? 16.678 -12.338 -19.543 1.00 92.38 72 THR A O 1
ATOM 581 N N . SER A 1 73 ? 18.894 -12.336 -19.194 1.00 88.12 73 SER A N 1
ATOM 582 C CA . SER A 1 73 ? 18.887 -11.277 -18.177 1.00 88.12 73 SER A CA 1
ATOM 583 C C . SER A 1 73 ? 18.441 -9.929 -18.744 1.00 88.12 73 SER A C 1
ATOM 585 O O . SER A 1 73 ? 17.621 -9.243 -18.135 1.00 88.12 73 SER A O 1
ATOM 587 N N . GLU A 1 74 ? 18.906 -9.561 -19.937 1.00 90.12 74 GLU A N 1
ATOM 588 C CA . GLU A 1 74 ? 18.488 -8.332 -20.615 1.00 90.12 74 GLU A CA 1
ATOM 589 C C . GLU A 1 74 ? 17.026 -8.398 -21.092 1.00 90.12 74 GLU A C 1
ATOM 591 O O . GLU A 1 74 ? 16.286 -7.414 -20.978 1.00 90.12 74 GLU A O 1
ATOM 596 N N . LEU A 1 75 ? 16.573 -9.566 -21.561 1.00 90.94 75 LEU A N 1
ATOM 597 C CA . LEU A 1 75 ? 15.169 -9.804 -21.900 1.00 90.94 75 LEU A CA 1
ATOM 598 C C . LEU A 1 75 ? 14.275 -9.683 -20.654 1.00 90.94 75 LEU A C 1
ATOM 600 O O . LEU A 1 75 ? 13.257 -8.991 -20.705 1.00 90.94 75 LEU A O 1
ATOM 604 N N . LYS A 1 76 ? 14.681 -10.270 -19.517 1.00 87.88 76 LYS A N 1
ATOM 605 C CA . LYS A 1 76 ? 14.018 -10.070 -18.214 1.00 87.88 76 LYS A CA 1
ATOM 606 C C . LYS A 1 76 ? 14.017 -8.587 -17.838 1.00 87.88 76 LYS A C 1
ATOM 608 O O . LYS A 1 76 ? 12.971 -8.046 -17.520 1.00 87.88 76 LYS A O 1
ATOM 613 N N . ARG A 1 77 ? 15.141 -7.880 -17.955 1.00 84.75 77 ARG A N 1
ATOM 614 C CA . ARG A 1 77 ? 15.220 -6.444 -17.634 1.00 84.75 77 ARG A CA 1
ATOM 615 C C . ARG A 1 77 ? 14.270 -5.588 -18.476 1.00 84.75 77 ARG A C 1
ATOM 617 O O . ARG A 1 77 ? 13.703 -4.626 -17.965 1.00 84.75 77 ARG A O 1
ATOM 624 N N . THR A 1 78 ? 14.104 -5.937 -19.748 1.00 87.81 78 THR A N 1
ATOM 625 C CA . THR A 1 78 ? 13.291 -5.173 -20.703 1.00 87.81 78 THR A CA 1
ATOM 626 C C . THR A 1 78 ? 11.802 -5.497 -20.584 1.00 87.81 78 THR A C 1
ATOM 628 O O . THR A 1 78 ? 10.974 -4.587 -20.629 1.00 87.81 78 THR A O 1
ATOM 631 N N . PHE A 1 79 ? 11.451 -6.776 -20.416 1.00 87.81 79 PHE A N 1
ATOM 632 C CA . PHE A 1 79 ? 10.065 -7.245 -20.497 1.00 87.81 79 PHE A CA 1
ATOM 633 C C . PHE A 1 79 ? 9.503 -7.850 -19.206 1.00 87.81 79 PHE A C 1
ATOM 635 O O . PHE A 1 79 ? 8.291 -7.969 -19.091 1.00 87.81 79 PHE A O 1
ATOM 642 N N . ASP A 1 80 ? 10.324 -8.183 -18.213 1.00 79.31 80 ASP A N 1
ATOM 643 C CA . ASP A 1 80 ? 9.904 -8.493 -16.838 1.00 79.31 80 ASP A CA 1
ATOM 644 C C . ASP A 1 80 ? 10.258 -7.300 -15.934 1.00 79.31 80 ASP A C 1
ATOM 646 O O . ASP A 1 80 ? 11.243 -7.347 -15.189 1.00 79.31 80 ASP A O 1
ATOM 650 N N . PRO A 1 81 ? 9.515 -6.174 -16.011 1.00 63.94 81 PRO A N 1
ATOM 651 C CA . PRO A 1 81 ? 9.791 -5.034 -15.160 1.00 63.94 81 PRO A CA 1
ATOM 652 C C . PRO A 1 81 ? 9.795 -5.517 -13.707 1.00 63.94 81 PRO A C 1
ATOM 654 O O . PRO A 1 81 ? 8.791 -6.043 -13.226 1.00 63.94 81 PRO A O 1
ATOM 657 N N . SER A 1 82 ? 10.914 -5.272 -13.012 1.00 55.75 82 SER A N 1
ATOM 658 C CA . SER A 1 82 ? 11.229 -5.511 -11.581 1.00 55.75 82 SER A CA 1
ATOM 659 C C . SER A 1 82 ? 10.122 -5.116 -10.574 1.00 55.75 82 SER A C 1
ATOM 661 O O . SER A 1 82 ? 10.164 -5.402 -9.381 1.00 55.75 82 SER A O 1
ATOM 663 N N . ARG A 1 83 ? 9.025 -4.554 -11.072 1.00 56.03 83 ARG A N 1
ATOM 664 C CA . ARG A 1 83 ? 7.754 -4.392 -10.392 1.00 56.03 83 ARG A CA 1
ATOM 665 C C . ARG A 1 83 ? 7.141 -5.687 -9.858 1.00 56.03 83 ARG A C 1
ATOM 667 O O . ARG A 1 83 ? 6.218 -5.535 -9.088 1.00 56.03 83 ARG A O 1
ATOM 674 N N . ARG A 1 84 ? 7.571 -6.919 -10.167 1.00 58.16 84 ARG A N 1
ATOM 675 C CA . ARG A 1 84 ? 6.967 -8.115 -9.530 1.00 58.16 84 ARG A CA 1
ATOM 676 C C . ARG A 1 84 ? 7.253 -8.226 -8.041 1.00 58.16 84 ARG A C 1
ATOM 678 O O . ARG A 1 84 ? 6.288 -8.301 -7.311 1.00 58.16 84 ARG A O 1
ATOM 685 N N . ALA A 1 85 ? 8.496 -8.150 -7.564 1.00 56.19 85 ALA A N 1
ATOM 686 C CA . ALA A 1 85 ? 8.759 -8.198 -6.117 1.00 56.19 85 ALA A CA 1
ATOM 687 C C . ALA A 1 85 ? 8.123 -6.996 -5.392 1.00 56.19 85 ALA A C 1
ATOM 689 O O . ALA A 1 85 ? 7.550 -7.131 -4.314 1.00 56.19 85 ALA A O 1
ATOM 690 N N . THR A 1 86 ? 8.134 -5.814 -6.021 1.00 58.97 86 THR A N 1
ATOM 691 C CA . THR A 1 86 ? 7.464 -4.620 -5.483 1.00 58.97 86 THR A CA 1
ATOM 692 C C . THR A 1 86 ? 5.935 -4.736 -5.513 1.00 58.97 86 THR A C 1
ATOM 694 O O . THR A 1 86 ? 5.275 -4.330 -4.563 1.00 58.97 86 THR A O 1
ATOM 697 N N . ASN A 1 87 ? 5.346 -5.290 -6.575 1.00 69.88 87 ASN A N 1
ATOM 698 C CA . ASN A 1 87 ? 3.901 -5.483 -6.708 1.00 69.88 87 ASN A CA 1
ATOM 699 C C . ASN A 1 87 ? 3.425 -6.677 -5.890 1.00 69.88 87 ASN A C 1
ATOM 701 O O . ASN A 1 87 ? 2.322 -6.610 -5.377 1.00 69.88 87 ASN A O 1
ATOM 705 N N . ALA A 1 88 ? 4.218 -7.736 -5.751 1.00 73.62 88 ALA A N 1
ATOM 706 C CA . ALA A 1 88 ? 3.952 -8.894 -4.911 1.00 73.62 88 ALA A CA 1
ATOM 707 C C . ALA A 1 88 ? 4.049 -8.490 -3.446 1.00 73.62 88 ALA A C 1
ATOM 709 O O . ALA A 1 88 ? 3.128 -8.780 -2.703 1.00 73.62 88 ALA A O 1
ATOM 710 N N . GLY A 1 89 ? 5.055 -7.696 -3.064 1.00 78.69 89 GLY A N 1
ATOM 711 C CA . GLY A 1 89 ? 5.111 -7.055 -1.751 1.00 78.69 89 GLY A CA 1
ATOM 712 C C . GLY A 1 89 ? 3.893 -6.161 -1.489 1.00 78.69 89 GLY A C 1
ATOM 713 O O . GLY A 1 89 ? 3.228 -6.307 -0.470 1.00 78.69 89 GLY A O 1
ATOM 714 N N . ARG A 1 90 ? 3.522 -5.284 -2.435 1.00 79.25 90 ARG A N 1
ATOM 715 C CA . ARG A 1 90 ? 2.289 -4.471 -2.333 1.00 79.25 90 ARG A CA 1
ATOM 716 C C . ARG A 1 90 ? 1.018 -5.321 -2.277 1.00 79.25 90 ARG A C 1
ATOM 718 O O . ARG A 1 90 ? 0.108 -5.005 -1.525 1.00 79.25 90 ARG A O 1
ATOM 725 N N . SER A 1 91 ? 0.955 -6.400 -3.050 1.00 84.62 91 SER A N 1
ATOM 726 C CA . SER A 1 91 ? -0.190 -7.312 -3.076 1.00 84.62 91 SER A CA 1
ATOM 727 C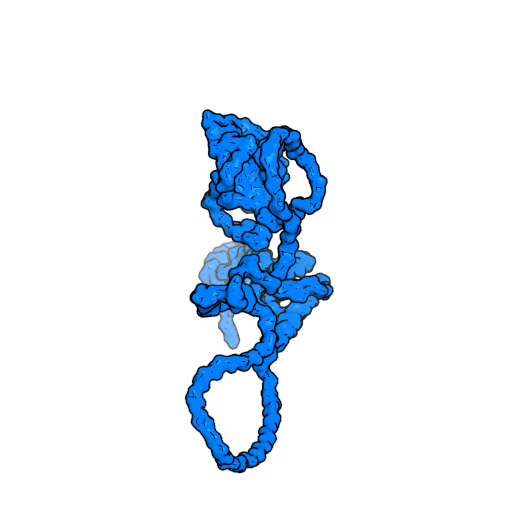 C . SER A 1 91 ? -0.264 -8.129 -1.790 1.00 84.62 91 SER A C 1
ATOM 729 O O . SER A 1 91 ? -1.361 -8.325 -1.291 1.00 84.62 91 SER A O 1
ATOM 731 N N . LEU A 1 92 ? 0.868 -8.525 -1.197 1.00 89.19 92 LEU A N 1
ATOM 732 C CA . LEU A 1 92 ? 0.939 -9.174 0.117 1.00 89.19 92 LEU A CA 1
ATOM 733 C C . LEU A 1 92 ? 0.395 -8.266 1.220 1.00 89.19 92 LEU A C 1
ATOM 735 O O . LEU A 1 92 ? -0.283 -8.751 2.117 1.00 89.19 92 LEU A O 1
ATOM 739 N N . PHE A 1 93 ? 0.611 -6.951 1.128 1.00 83.25 93 PHE A N 1
ATOM 740 C CA . PHE A 1 93 ? 0.007 -5.991 2.058 1.00 83.25 93 PHE A CA 1
ATOM 741 C C . PHE A 1 93 ? -1.507 -5.808 1.876 1.00 83.25 93 PHE A C 1
ATOM 743 O O . PHE A 1 93 ? -2.173 -5.288 2.770 1.00 83.25 93 PHE A O 1
ATOM 750 N N . HIS A 1 94 ? -2.066 -6.164 0.719 1.00 86.31 94 HIS A N 1
ATOM 751 C CA . HIS A 1 94 ? -3.466 -5.878 0.384 1.00 86.31 94 HIS A CA 1
ATOM 752 C C . HIS A 1 94 ? -4.336 -7.124 0.241 1.00 86.31 94 HIS A C 1
ATOM 754 O O . HIS A 1 94 ? -5.562 -7.015 0.255 1.00 86.31 94 HIS A O 1
ATOM 760 N N . ILE A 1 95 ? -3.733 -8.304 0.117 1.00 91.25 95 ILE A N 1
ATOM 761 C CA . ILE A 1 95 ? -4.462 -9.556 0.003 1.00 91.25 95 ILE A CA 1
ATOM 762 C C . ILE A 1 95 ? -5.185 -9.849 1.321 1.00 91.25 95 ILE A C 1
ATOM 764 O O . ILE A 1 95 ? -4.583 -9.916 2.391 1.00 91.25 95 ILE A O 1
ATOM 768 N N . LYS A 1 96 ? -6.504 -10.025 1.234 1.00 92.75 96 LYS A N 1
ATOM 769 C CA . LYS A 1 96 ? -7.369 -10.405 2.352 1.00 92.75 96 LYS A CA 1
ATOM 770 C C . LYS A 1 96 ? -8.142 -11.669 1.985 1.00 92.75 96 LYS A C 1
ATOM 772 O O . LYS A 1 96 ? -8.602 -11.804 0.851 1.00 92.75 96 LYS A O 1
ATOM 777 N N . GLN A 1 97 ? -8.346 -12.559 2.953 1.00 93.06 97 GLN A N 1
ATOM 778 C CA . GLN A 1 97 ? -9.164 -13.763 2.812 1.00 93.06 97 GLN A CA 1
ATOM 779 C C . GLN A 1 97 ? -10.599 -13.408 2.388 1.00 93.06 97 GLN A C 1
ATOM 781 O O . GLN A 1 97 ? -11.190 -14.072 1.534 1.00 93.06 97 GLN A O 1
ATOM 786 N N . GLY A 1 98 ? -11.174 -12.349 2.970 1.00 90.12 98 GLY A N 1
ATOM 787 C CA . GLY A 1 98 ? -12.561 -11.959 2.720 1.00 90.12 98 GLY A CA 1
ATOM 788 C C . GLY A 1 98 ? -13.525 -13.111 3.026 1.00 90.12 98 GLY A C 1
ATOM 789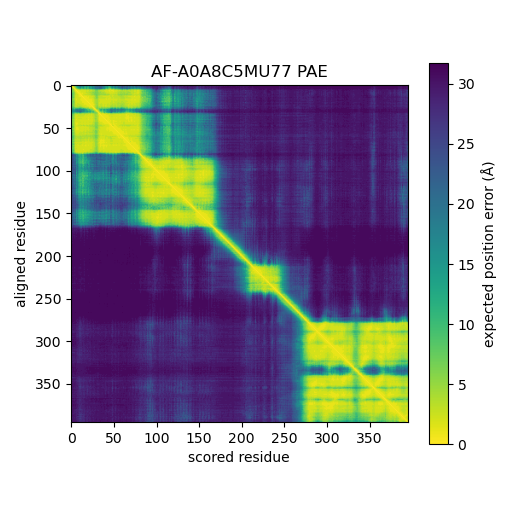 O O . GLY A 1 98 ? -13.490 -13.675 4.117 1.00 90.12 98 GLY A O 1
ATOM 790 N N . ASN A 1 99 ? -14.363 -13.476 2.052 1.00 86.25 99 ASN A N 1
ATOM 791 C CA . ASN A 1 99 ? -15.309 -14.598 2.157 1.00 86.25 99 ASN A CA 1
ATOM 792 C C . ASN A 1 99 ? -14.757 -15.928 1.599 1.00 86.25 99 ASN A C 1
ATOM 794 O O . ASN A 1 99 ? -15.494 -16.917 1.541 1.00 86.25 99 ASN A O 1
ATOM 798 N N . LYS A 1 100 ? -13.495 -15.960 1.144 1.00 88.81 100 LYS A N 1
ATOM 799 C CA . LYS A 1 100 ? -12.859 -17.164 0.586 1.00 88.81 100 LYS A CA 1
ATOM 800 C C . LYS A 1 100 ? -12.533 -18.177 1.689 1.00 88.81 100 LYS A C 1
ATOM 802 O O . LYS A 1 100 ? -12.452 -17.826 2.872 1.00 88.81 100 LYS A O 1
ATOM 807 N N . ARG A 1 101 ? -12.334 -19.445 1.308 1.00 90.69 101 ARG A N 1
ATOM 808 C CA . ARG A 1 101 ? -11.773 -20.445 2.231 1.00 90.69 101 ARG A CA 1
ATOM 809 C C . ARG A 1 101 ? -10.346 -20.055 2.592 1.00 90.69 101 ARG A C 1
ATOM 811 O O . ARG A 1 101 ? -9.653 -19.435 1.782 1.00 90.69 101 ARG A O 1
ATOM 818 N N . VAL A 1 102 ? -9.897 -20.456 3.777 1.00 93.81 102 VAL A N 1
ATOM 819 C CA . VAL A 1 102 ? -8.500 -20.242 4.179 1.00 93.81 102 VAL A CA 1
ATOM 820 C C . VAL A 1 102 ? -7.551 -20.921 3.188 1.00 93.81 102 VAL A C 1
ATOM 822 O O . VAL A 1 102 ? -6.538 -20.332 2.832 1.00 93.81 102 VAL A O 1
ATOM 825 N N . ALA A 1 103 ? -7.910 -22.099 2.665 1.00 92.56 103 ALA A N 1
ATOM 826 C CA . ALA A 1 103 ? -7.116 -22.806 1.658 1.00 92.56 103 ALA A CA 1
ATOM 827 C C . ALA A 1 103 ? -6.926 -21.996 0.360 1.00 92.56 103 ALA A C 1
ATOM 829 O O . ALA A 1 103 ? -5.806 -21.877 -0.132 1.00 92.56 103 ALA A O 1
ATOM 830 N N . ASP A 1 104 ? -7.997 -21.389 -0.163 1.00 92.06 104 ASP A N 1
ATOM 831 C CA . ASP A 1 104 ? -7.935 -20.575 -1.386 1.00 92.06 104 ASP A CA 1
ATOM 832 C C . ASP A 1 104 ? -7.067 -19.327 -1.168 1.00 92.06 104 ASP A C 1
ATOM 834 O O . ASP A 1 104 ? -6.207 -18.991 -1.982 1.00 92.06 104 ASP A O 1
ATOM 838 N N . TYR A 1 105 ? -7.254 -18.669 -0.020 1.00 95.06 105 TYR A N 1
ATOM 839 C CA . TYR A 1 105 ? -6.438 -17.530 0.390 1.00 95.06 105 TYR A CA 1
ATOM 840 C C . TYR A 1 105 ? -4.957 -17.906 0.544 1.00 95.06 105 TYR A C 1
ATOM 842 O O . TYR A 1 105 ? -4.087 -17.183 0.063 1.00 95.06 105 TYR A O 1
ATOM 850 N N . ALA A 1 106 ? -4.659 -19.053 1.157 1.00 94.75 106 ALA A N 1
ATOM 851 C CA . ALA A 1 106 ? -3.297 -19.529 1.360 1.00 94.75 106 ALA A CA 1
ATOM 852 C C . ALA A 1 106 ? -2.561 -19.792 0.038 1.00 94.75 106 ALA A C 1
ATOM 854 O O . ALA A 1 106 ? -1.371 -19.496 -0.061 1.00 94.75 106 ALA A O 1
ATOM 855 N N . ILE A 1 107 ? -3.252 -20.296 -0.991 1.00 91.06 107 ILE A N 1
ATOM 856 C CA . ILE A 1 107 ? -2.672 -20.493 -2.329 1.00 91.06 107 ILE A CA 1
ATOM 857 C C . ILE A 1 107 ? -2.281 -19.148 -2.949 1.00 91.06 107 ILE A C 1
ATOM 859 O O . ILE A 1 107 ? -1.152 -18.981 -3.421 1.00 91.06 107 ILE A O 1
ATOM 863 N N . GLU A 1 108 ? -3.193 -18.174 -2.927 1.00 90.44 108 GLU A N 1
ATOM 864 C CA . GLU A 1 108 ? -2.925 -16.830 -3.447 1.00 90.44 108 GLU A CA 1
ATOM 865 C C . GLU A 1 108 ? -1.772 -16.163 -2.681 1.00 90.44 108 GLU A C 1
ATOM 867 O O . GLU A 1 108 ? -0.854 -15.617 -3.294 1.00 90.44 108 GLU A O 1
ATOM 872 N N . PHE A 1 109 ? -1.764 -16.286 -1.351 1.00 94.25 109 PHE A N 1
ATOM 873 C CA . PHE A 1 109 ? -0.698 -15.776 -0.495 1.00 94.25 109 PHE A CA 1
ATOM 874 C C . PHE A 1 109 ? 0.658 -16.413 -0.828 1.00 94.25 109 PHE A C 1
ATOM 876 O O . PHE A 1 109 ? 1.604 -15.694 -1.143 1.00 94.25 109 PHE A O 1
ATOM 883 N N . LYS A 1 110 ? 0.759 -17.751 -0.849 1.00 91.38 110 LYS A N 1
ATOM 884 C CA . LYS A 1 110 ? 2.012 -18.472 -1.153 1.00 91.38 110 LYS A CA 1
ATOM 885 C C . LYS A 1 110 ? 2.551 -18.154 -2.549 1.00 91.38 110 LYS A C 1
ATOM 887 O O . LYS A 1 110 ? 3.764 -18.064 -2.734 1.00 91.38 110 LYS A O 1
ATOM 892 N N . THR A 1 111 ? 1.664 -17.914 -3.513 1.00 87.50 111 THR A N 1
ATOM 893 C CA . THR A 1 111 ? 2.059 -17.475 -4.858 1.00 87.50 111 THR A CA 1
ATOM 894 C C . THR A 1 111 ? 2.781 -16.127 -4.807 1.00 87.50 111 THR A C 1
ATOM 896 O O . THR A 1 111 ? 3.823 -15.970 -5.437 1.00 87.50 111 THR A O 1
ATOM 899 N N . LEU A 1 112 ? 2.294 -15.172 -4.008 1.00 87.75 112 LEU A N 1
ATOM 900 C CA . LEU A 1 112 ? 2.960 -13.879 -3.827 1.00 87.75 112 LEU A CA 1
ATOM 901 C C . LEU A 1 112 ? 4.245 -13.989 -2.992 1.00 87.75 112 LEU A C 1
ATOM 903 O O . LEU A 1 112 ? 5.216 -13.295 -3.287 1.00 87.75 112 LEU A O 1
ATOM 907 N N . VAL A 1 113 ? 4.274 -14.874 -1.989 1.00 89.06 113 VAL A N 1
ATOM 908 C CA . VAL A 1 113 ? 5.470 -15.130 -1.168 1.00 89.06 113 VAL A CA 1
ATOM 909 C C . VAL A 1 113 ? 6.643 -15.618 -2.011 1.00 89.06 113 VAL A C 1
ATOM 911 O O . VAL A 1 113 ? 7.759 -15.162 -1.800 1.00 89.06 113 VAL A O 1
ATOM 914 N N . SER A 1 114 ? 6.402 -16.470 -3.013 1.00 83.94 114 SER A N 1
ATOM 915 C CA . SER A 1 114 ? 7.469 -16.964 -3.902 1.00 83.94 114 SER A CA 1
ATOM 916 C C . SER A 1 114 ? 8.193 -15.870 -4.703 1.00 83.94 114 SER A C 1
ATOM 918 O O . SER A 1 114 ? 9.279 -16.102 -5.229 1.00 83.94 114 SER A O 1
ATOM 920 N N . GLU A 1 115 ? 7.610 -14.671 -4.778 1.00 81.25 115 GLU A N 1
ATOM 921 C CA . GLU A 1 115 ? 8.139 -13.519 -5.510 1.00 81.25 115 GLU A CA 1
ATOM 922 C C . GLU A 1 115 ? 8.845 -12.500 -4.592 1.00 81.25 115 GLU A C 1
ATOM 924 O O . GLU A 1 115 ? 9.373 -11.495 -5.080 1.00 81.25 115 GLU A O 1
ATOM 929 N N . VAL A 1 116 ? 8.868 -12.731 -3.270 1.00 79.81 116 VAL A N 1
ATOM 930 C CA . VAL A 1 116 ? 9.496 -11.845 -2.278 1.00 79.81 116 VAL A CA 1
ATOM 931 C C . VAL A 1 116 ? 10.473 -12.596 -1.369 1.00 79.81 116 VAL A C 1
ATOM 933 O O . VAL A 1 116 ? 10.305 -13.768 -1.064 1.00 79.81 116 VAL A O 1
ATOM 936 N N . LEU A 1 117 ? 11.501 -11.894 -0.892 1.00 82.75 117 LEU A N 1
ATOM 937 C CA . LEU A 1 117 ? 12.512 -12.424 0.035 1.00 82.75 117 LEU A CA 1
ATOM 938 C C . LEU A 1 117 ? 12.315 -11.846 1.444 1.00 82.75 117 LEU A C 1
ATOM 940 O O . LEU A 1 117 ? 13.243 -11.307 2.045 1.00 82.75 117 LEU A O 1
ATOM 944 N N . TRP A 1 118 ? 11.075 -11.850 1.935 1.00 84.12 118 TRP A N 1
ATOM 945 C CA . TRP A 1 118 ? 10.768 -11.308 3.260 1.00 84.12 118 TRP A CA 1
ATOM 946 C C . TRP A 1 118 ? 11.087 -12.324 4.362 1.00 84.12 118 TRP A C 1
ATOM 948 O O . TRP A 1 118 ? 10.938 -13.525 4.136 1.00 84.12 118 TRP A O 1
ATOM 958 N N . PRO A 1 119 ? 11.501 -11.870 5.561 1.00 86.31 119 PRO A N 1
ATOM 959 C CA . PRO A 1 119 ? 11.674 -12.755 6.707 1.00 86.31 119 PRO A CA 1
ATOM 960 C C . PRO A 1 119 ? 10.367 -13.474 7.062 1.00 86.31 119 PRO A C 1
ATOM 962 O O . PRO A 1 119 ? 9.293 -12.871 6.995 1.00 86.31 119 PRO A O 1
ATOM 965 N N . ASN A 1 120 ? 10.466 -14.733 7.500 1.00 85.75 120 ASN A N 1
ATOM 966 C CA . ASN A 1 120 ? 9.297 -15.549 7.848 1.00 85.75 120 ASN A CA 1
ATOM 967 C C . ASN A 1 120 ? 8.400 -14.885 8.899 1.00 85.75 120 ASN A C 1
ATOM 969 O O . ASN A 1 120 ? 7.188 -14.948 8.755 1.00 85.75 120 ASN A O 1
ATOM 973 N N . ASP A 1 121 ? 8.956 -14.172 9.880 1.00 85.44 121 ASP A N 1
ATOM 974 C CA . ASP A 1 121 ? 8.165 -13.481 10.912 1.00 85.44 121 ASP A CA 1
ATOM 975 C C . ASP A 1 121 ? 7.233 -12.414 10.313 1.00 85.44 121 ASP A C 1
ATOM 977 O O . ASP A 1 121 ? 6.079 -12.268 10.719 1.00 85.44 121 ASP A O 1
ATOM 981 N N . VAL A 1 122 ? 7.716 -11.696 9.293 1.00 87.56 122 VAL A N 1
ATOM 982 C CA . VAL A 1 122 ? 6.939 -10.677 8.571 1.00 87.56 122 VAL A CA 1
ATOM 983 C C . VAL A 1 122 ? 5.866 -11.336 7.711 1.00 87.56 122 VAL A C 1
ATOM 985 O O . VAL A 1 122 ? 4.754 -10.823 7.613 1.00 87.56 122 VAL A O 1
ATOM 988 N N . LEU A 1 123 ? 6.179 -12.481 7.103 1.00 90.75 123 LEU A N 1
ATOM 989 C CA . LEU A 1 123 ? 5.221 -13.258 6.319 1.00 90.75 123 LEU A CA 1
ATOM 990 C C . LEU A 1 123 ? 4.126 -13.866 7.200 1.00 90.75 123 LEU A C 1
ATOM 992 O O . LEU A 1 123 ? 2.959 -13.820 6.822 1.00 90.75 123 LEU A O 1
ATOM 996 N N . THR A 1 124 ? 4.477 -14.371 8.383 1.00 88.81 124 THR A N 1
ATOM 997 C CA . THR A 1 124 ? 3.527 -14.853 9.391 1.00 88.81 124 THR A CA 1
ATOM 998 C C . THR A 1 124 ? 2.579 -13.734 9.797 1.00 88.81 124 THR A C 1
ATOM 1000 O O . THR A 1 124 ? 1.366 -13.918 9.719 1.00 88.81 124 THR A O 1
ATOM 1003 N N . LEU A 1 125 ? 3.112 -12.551 10.122 1.00 87.31 125 LEU A N 1
ATOM 1004 C CA . LEU A 1 125 ? 2.291 -11.386 10.446 1.00 87.31 125 LEU A CA 1
ATOM 1005 C C . LEU A 1 125 ? 1.377 -10.989 9.274 1.00 87.31 125 LEU A C 1
ATOM 1007 O O . LEU A 1 125 ? 0.177 -10.806 9.460 1.00 87.31 125 LEU A O 1
ATOM 1011 N N . ALA A 1 126 ? 1.914 -10.904 8.055 1.00 90.62 126 ALA A N 1
ATOM 1012 C CA . ALA A 1 126 ? 1.138 -10.549 6.867 1.00 90.62 126 ALA A CA 1
ATOM 1013 C C . ALA A 1 126 ? 0.017 -11.561 6.569 1.00 90.62 126 ALA A C 1
ATOM 1015 O O . ALA A 1 126 ? -1.084 -11.160 6.191 1.00 90.62 126 ALA A O 1
ATOM 1016 N N . PHE A 1 127 ? 0.276 -12.857 6.771 1.00 92.62 127 PHE A N 1
ATOM 1017 C CA . PHE A 1 127 ? -0.729 -13.906 6.626 1.00 92.62 127 PHE A CA 1
ATOM 1018 C C . PHE A 1 127 ? -1.841 -13.751 7.668 1.00 92.62 127 PHE A C 1
ATOM 1020 O O . PHE A 1 127 ? -3.015 -13.720 7.304 1.00 92.62 127 PHE A O 1
ATOM 1027 N N . THR A 1 128 ? -1.494 -13.586 8.952 1.00 89.38 128 THR A N 1
ATOM 1028 C CA . THR A 1 128 ? -2.489 -13.431 10.028 1.00 89.38 128 THR A CA 1
ATOM 1029 C C . THR A 1 128 ? -3.333 -12.173 9.871 1.00 89.38 128 THR A C 1
ATOM 1031 O O . THR A 1 128 ? -4.544 -12.224 10.055 1.00 89.38 128 THR A O 1
ATOM 1034 N N . GLU A 1 129 ? -2.721 -11.061 9.463 1.00 89.19 129 GLU A N 1
ATOM 1035 C CA . GLU A 1 129 ? -3.426 -9.803 9.192 1.00 89.19 129 GLU A CA 1
ATOM 1036 C C . GLU A 1 129 ? -4.370 -9.915 7.989 1.00 89.19 129 GLU A C 1
ATOM 1038 O O . GLU A 1 129 ? -5.346 -9.170 7.868 1.00 89.19 129 GLU A O 1
ATOM 1043 N N . GLY A 1 130 ? -4.074 -10.813 7.049 1.00 91.44 130 GLY A N 1
ATOM 1044 C CA . GLY A 1 130 ? -4.903 -11.046 5.876 1.00 91.44 130 GLY A CA 1
ATOM 1045 C C . GLY A 1 130 ? -6.094 -11.975 6.116 1.00 91.44 130 GLY A C 1
ATOM 1046 O O . GLY A 1 130 ? -7.024 -11.961 5.306 1.00 91.44 130 GLY A O 1
ATOM 1047 N N . LEU A 1 131 ? -6.108 -12.747 7.205 1.00 92.44 131 LEU A N 1
ATOM 1048 C CA . LEU A 1 131 ? -7.223 -13.629 7.554 1.00 92.44 131 LEU A CA 1
ATOM 1049 C C . LEU A 1 131 ? -8.499 -12.839 7.885 1.00 92.44 131 LEU A C 1
ATOM 1051 O O . LEU A 1 131 ? -8.482 -11.660 8.234 1.00 92.44 131 LEU A O 1
ATOM 1055 N N . ASN A 1 132 ? -9.646 -13.500 7.752 1.00 90.88 132 ASN A N 1
ATOM 1056 C CA . ASN A 1 132 ? -10.942 -12.912 8.074 1.00 90.88 132 ASN A CA 1
ATOM 1057 C C . ASN A 1 132 ? -11.032 -12.594 9.579 1.00 90.88 132 ASN A C 1
ATOM 1059 O O . ASN A 1 132 ? -10.763 -13.465 10.401 1.00 90.88 132 ASN A O 1
ATOM 1063 N N . GLU A 1 133 ? -11.474 -11.388 9.952 1.00 79.94 133 GLU A N 1
ATOM 1064 C CA . GLU A 1 133 ? -11.551 -10.956 11.360 1.00 79.94 133 GLU A CA 1
ATOM 1065 C C . GLU A 1 133 ? -12.411 -11.875 12.242 1.00 79.94 133 GLU A C 1
ATOM 1067 O O . GLU A 1 133 ? -12.056 -12.150 13.387 1.00 79.94 133 GLU A O 1
ATOM 1072 N N . ALA A 1 134 ? -13.520 -12.403 11.713 1.00 78.31 134 ALA A N 1
ATOM 1073 C CA . ALA A 1 134 ? -14.362 -13.340 12.452 1.00 78.31 134 ALA A CA 1
ATOM 1074 C C . ALA A 1 134 ? -13.633 -14.667 12.708 1.00 78.31 134 ALA A C 1
ATOM 1076 O O . ALA A 1 134 ? -13.772 -15.249 13.780 1.00 78.31 134 ALA A O 1
ATOM 1077 N N . PHE A 1 135 ? -12.826 -15.118 11.746 1.00 81.69 135 PHE A N 1
ATOM 1078 C CA . PHE A 1 135 ? -11.978 -16.297 11.895 1.00 81.69 135 PHE A CA 1
ATOM 1079 C C . PHE A 1 135 ? -10.801 -16.025 12.849 1.00 81.69 135 PHE A C 1
ATOM 1081 O O . PHE A 1 135 ? -10.498 -16.850 13.706 1.00 81.69 135 PHE A O 1
ATOM 1088 N N . MET A 1 136 ? -10.204 -14.831 12.790 1.00 81.00 136 MET A N 1
ATOM 1089 C CA . MET A 1 136 ? -9.154 -14.389 13.715 1.00 81.00 136 MET A CA 1
ATOM 1090 C C . MET A 1 136 ? -9.639 -14.307 15.166 1.00 81.00 136 MET A C 1
ATOM 1092 O O . MET A 1 136 ? -8.898 -14.680 16.072 1.00 81.00 136 MET A O 1
ATOM 1096 N N . PHE A 1 137 ? -10.887 -13.897 15.412 1.00 75.06 137 PHE A N 1
ATOM 1097 C CA . PHE A 1 137 ? -11.471 -13.932 16.757 1.00 75.06 137 PHE A CA 1
ATOM 1098 C C . PHE A 1 137 ? -11.573 -15.364 17.308 1.00 75.06 137 PHE A C 1
ATOM 1100 O O . PHE A 1 137 ? -11.351 -15.587 18.498 1.00 75.06 137 PHE A O 1
ATOM 1107 N N . GLU A 1 138 ? -11.865 -16.344 16.446 1.00 75.94 138 GLU A N 1
ATOM 1108 C CA . GLU A 1 138 ? -11.877 -17.765 16.819 1.00 75.94 138 GLU A CA 1
ATOM 1109 C C . GLU A 1 138 ? -10.454 -18.320 17.061 1.00 75.94 138 GLU A C 1
ATOM 1111 O O . GLU A 1 138 ? -10.292 -19.240 17.864 1.00 75.94 138 GLU A O 1
ATOM 1116 N N . LEU A 1 139 ? -9.424 -17.737 16.433 1.00 78.12 139 LEU A N 1
ATOM 1117 C CA . LEU A 1 139 ? -8.009 -18.100 16.611 1.00 78.12 139 LEU A CA 1
ATOM 1118 C C . LEU A 1 139 ? -7.331 -17.433 17.817 1.00 78.12 139 LEU A C 1
ATOM 1120 O O . LEU A 1 139 ? -6.425 -18.024 18.398 1.00 78.12 139 LEU A O 1
ATOM 1124 N N . ALA A 1 140 ? -7.768 -16.234 18.216 1.00 73.88 140 ALA A N 1
ATOM 1125 C CA . ALA A 1 140 ? -7.176 -15.446 19.302 1.00 73.88 140 ALA A CA 1
ATOM 1126 C C . ALA A 1 140 ? -6.941 -16.198 20.636 1.00 73.88 140 ALA A C 1
ATOM 1128 O O . ALA A 1 140 ? -5.930 -15.929 21.286 1.00 73.88 140 ALA A O 1
ATOM 1129 N N . PRO A 1 141 ? -7.809 -17.129 21.085 1.00 74.94 141 PRO A N 1
ATOM 1130 C CA . PRO A 1 141 ? -7.564 -17.875 22.320 1.00 74.94 141 PRO A CA 1
ATOM 1131 C C . PRO A 1 141 ? -6.598 -19.066 22.163 1.00 74.94 141 PRO A C 1
ATOM 1133 O O . PRO A 1 141 ? -6.300 -19.732 23.156 1.00 74.94 141 PRO A O 1
ATOM 1136 N N . LEU A 1 142 ? -6.136 -19.384 20.949 1.00 77.44 142 LEU A N 1
ATOM 1137 C CA . LEU A 1 142 ? -5.348 -20.583 20.659 1.00 77.44 142 LEU A CA 1
ATOM 1138 C C . LEU A 1 142 ? -3.846 -20.281 20.606 1.00 77.44 142 LEU A C 1
ATOM 1140 O O . LEU A 1 142 ? -3.413 -19.206 20.200 1.00 77.44 142 LEU A O 1
ATOM 1144 N N . LYS A 1 143 ? -3.027 -21.266 20.995 1.00 75.62 143 LYS A N 1
ATOM 1145 C CA . LYS A 1 143 ? -1.576 -21.202 20.781 1.00 75.62 143 LYS A CA 1
ATOM 1146 C C . LYS A 1 143 ? -1.280 -21.453 19.306 1.00 75.62 143 LYS A C 1
ATOM 1148 O O . LYS A 1 143 ? -1.448 -22.575 18.834 1.00 75.62 143 LYS A O 1
ATOM 1153 N N . LEU A 1 144 ? -0.851 -20.408 18.609 1.00 78.12 144 LEU A N 1
ATOM 1154 C CA . LEU A 1 144 ? -0.508 -20.472 17.193 1.00 78.12 144 LEU A CA 1
ATOM 1155 C C . LEU A 1 144 ? 0.909 -21.045 16.997 1.00 78.12 144 LEU A C 1
ATOM 1157 O O . LEU A 1 144 ? 1.795 -20.749 17.803 1.00 78.12 144 LEU A O 1
ATOM 1161 N N . PRO A 1 145 ? 1.139 -21.863 15.954 1.00 81.56 145 PRO A N 1
ATOM 1162 C CA . PRO A 1 145 ? 2.481 -22.296 15.567 1.00 81.56 145 PRO A CA 1
ATOM 1163 C C . PRO A 1 145 ? 3.382 -21.116 15.168 1.00 81.56 145 PRO A C 1
ATOM 1165 O O . PRO A 1 145 ? 2.912 -20.155 14.568 1.00 81.56 145 PRO A O 1
ATOM 1168 N N . GLU A 1 146 ? 4.685 -21.217 15.447 1.00 76.19 146 GLU A N 1
ATOM 1169 C CA . GLU A 1 146 ? 5.673 -20.169 15.113 1.00 76.19 146 GLU A CA 1
ATOM 1170 C C . GLU A 1 146 ? 6.093 -20.187 13.632 1.00 76.19 146 GLU A C 1
ATOM 1172 O O . GLU A 1 146 ? 6.521 -19.175 13.083 1.00 76.19 146 GLU A O 1
ATOM 1177 N N . SER A 1 147 ? 5.954 -21.335 12.962 1.00 87.88 147 SER A N 1
ATOM 1178 C CA . SER A 1 147 ? 6.271 -21.483 11.538 1.00 87.88 147 SER A CA 1
ATOM 1179 C C . SER A 1 147 ? 5.080 -21.103 10.664 1.00 87.88 147 SER A C 1
ATOM 1181 O O . SER A 1 147 ? 3.971 -21.593 10.888 1.00 87.88 147 SER A O 1
ATOM 1183 N N . LEU A 1 148 ? 5.335 -20.311 9.619 1.00 89.38 148 LEU A N 1
ATOM 1184 C CA . LEU A 1 148 ? 4.341 -19.898 8.626 1.00 89.38 148 LEU A CA 1
ATOM 1185 C C . LEU A 1 148 ? 3.602 -21.093 8.011 1.00 89.38 148 LEU A C 1
ATOM 1187 O O . LEU A 1 148 ? 2.379 -21.072 7.916 1.00 89.38 148 LEU A O 1
ATOM 1191 N N . ASP A 1 149 ? 4.318 -22.144 7.611 1.00 89.50 149 ASP A N 1
ATOM 1192 C CA . ASP A 1 149 ? 3.691 -23.303 6.970 1.00 89.50 149 ASP A CA 1
ATOM 1193 C C . ASP A 1 149 ? 2.774 -24.058 7.935 1.00 89.50 149 ASP A C 1
ATOM 1195 O O . ASP A 1 149 ? 1.631 -24.358 7.597 1.00 89.50 149 ASP A O 1
ATOM 1199 N N . HIS A 1 150 ? 3.227 -24.277 9.171 1.00 88.62 150 HIS A N 1
ATOM 1200 C CA . HIS A 1 150 ? 2.408 -24.928 10.194 1.00 88.62 150 HIS A CA 1
ATOM 1201 C C . HIS A 1 150 ? 1.206 -24.079 10.611 1.00 88.62 150 HIS A C 1
ATOM 1203 O O . HIS A 1 150 ? 0.144 -24.626 10.906 1.00 88.62 150 HIS A O 1
ATOM 1209 N N . LEU A 1 151 ? 1.352 -22.754 10.624 1.00 90.44 151 LEU A N 1
ATOM 1210 C CA . LEU A 1 151 ? 0.255 -21.828 10.865 1.00 90.44 151 LEU A CA 1
ATOM 1211 C C . LEU A 1 151 ? -0.794 -21.908 9.750 1.00 90.44 151 LEU A C 1
ATOM 1213 O O . LEU A 1 151 ? -1.983 -22.013 10.042 1.00 90.44 151 LEU A O 1
ATOM 1217 N N . ILE A 1 152 ? -0.363 -21.895 8.487 1.00 92.62 152 ILE A N 1
ATOM 1218 C CA . ILE A 1 152 ? -1.254 -22.025 7.329 1.00 92.62 152 ILE A CA 1
ATOM 1219 C C . ILE A 1 152 ? -2.034 -23.342 7.407 1.00 92.62 152 ILE A C 1
ATOM 1221 O O . ILE A 1 152 ? -3.263 -23.323 7.314 1.00 92.62 152 ILE A O 1
ATOM 1225 N N . ASP A 1 153 ? -1.350 -24.463 7.645 1.00 91.38 153 ASP A N 1
ATOM 1226 C CA . ASP A 1 153 ? -1.984 -25.782 7.762 1.00 91.38 153 ASP A CA 1
ATOM 1227 C C . ASP A 1 153 ? -2.994 -25.828 8.920 1.00 91.38 153 ASP A C 1
ATOM 1229 O O . ASP A 1 153 ? -4.109 -26.336 8.769 1.00 91.38 153 ASP A O 1
ATOM 1233 N N . PHE A 1 154 ? -2.636 -25.243 10.067 1.00 90.81 154 PHE A N 1
ATOM 1234 C CA . PHE A 1 154 ? -3.518 -25.144 11.229 1.00 90.81 154 PHE A CA 1
ATOM 1235 C C . PHE A 1 154 ? -4.789 -24.344 10.918 1.00 90.81 154 PHE A C 1
ATOM 1237 O O . PHE A 1 154 ? -5.897 -24.785 11.231 1.00 90.81 154 PHE A O 1
ATOM 1244 N N . CYS A 1 155 ? -4.649 -23.185 10.268 1.00 91.06 155 CYS A N 1
ATOM 1245 C CA . CYS A 1 155 ? -5.780 -22.346 9.887 1.00 91.06 155 CYS A CA 1
ATOM 1246 C C . CYS A 1 155 ? -6.689 -23.040 8.858 1.00 91.06 155 CYS A C 1
ATOM 1248 O O . CYS A 1 155 ? -7.910 -22.937 8.964 1.00 91.06 155 CYS A O 1
ATOM 1250 N N . ILE A 1 156 ? -6.130 -23.783 7.897 1.00 92.31 156 ILE A N 1
ATOM 1251 C CA . ILE A 1 156 ? -6.924 -24.567 6.936 1.00 92.31 156 ILE A CA 1
ATOM 1252 C C . ILE A 1 156 ? -7.750 -25.631 7.670 1.00 92.31 156 ILE A C 1
ATOM 1254 O O . ILE A 1 156 ? -8.970 -25.673 7.513 1.00 92.31 156 ILE A O 1
ATOM 1258 N N . ALA A 1 157 ? -7.113 -26.426 8.536 1.00 89.19 157 ALA A N 1
ATOM 1259 C CA . ALA A 1 157 ? -7.794 -27.475 9.295 1.00 89.19 157 ALA A CA 1
ATOM 1260 C C . ALA A 1 157 ? -8.917 -26.922 10.193 1.00 89.19 157 ALA A C 1
ATOM 1262 O O . ALA A 1 157 ? -9.974 -27.539 10.350 1.00 89.19 157 ALA A O 1
ATOM 1263 N N . MET A 1 158 ? -8.713 -25.739 10.777 1.00 86.38 158 MET A N 1
ATOM 1264 C CA . MET A 1 158 ? -9.739 -25.080 11.579 1.00 86.38 158 MET A CA 1
ATOM 1265 C C . MET A 1 158 ? -10.925 -24.569 10.752 1.00 86.38 158 MET A C 1
ATOM 1267 O O . MET A 1 158 ? -12.064 -24.747 11.189 1.00 86.38 158 MET A O 1
ATOM 1271 N N . ASP A 1 159 ? -10.688 -23.955 9.587 1.00 89.50 159 ASP A N 1
ATOM 1272 C CA . ASP A 1 159 ? -11.757 -23.499 8.678 1.00 89.50 159 ASP A CA 1
ATOM 1273 C C . ASP A 1 159 ? -12.628 -24.682 8.231 1.00 89.50 159 ASP A C 1
ATOM 1275 O O . ASP A 1 159 ? -13.860 -24.603 8.287 1.00 89.50 159 ASP A O 1
ATOM 1279 N N . ASP A 1 160 ? -12.005 -25.818 7.905 1.00 87.06 160 ASP A N 1
ATOM 1280 C CA . ASP A 1 160 ? -12.714 -27.059 7.581 1.00 87.06 160 ASP A CA 1
ATOM 1281 C C . ASP A 1 160 ? -13.581 -27.538 8.758 1.00 87.06 160 ASP A C 1
ATOM 1283 O O . ASP A 1 160 ? -14.785 -27.767 8.599 1.00 87.06 160 ASP A O 1
ATOM 1287 N N . GLN A 1 161 ? -13.029 -27.577 9.975 1.00 84.00 161 GLN A N 1
ATOM 1288 C CA . GLN A 1 161 ? -13.764 -27.997 11.172 1.00 84.00 161 GLN A CA 1
ATOM 1289 C C . GLN A 1 161 ? -14.946 -27.066 11.515 1.00 84.00 161 GLN A C 1
ATOM 1291 O O . GLN A 1 161 ? -16.017 -27.526 11.928 1.00 84.00 161 GLN A O 1
ATOM 1296 N N . ILE A 1 162 ? -14.785 -25.746 11.378 1.00 80.69 162 ILE A N 1
ATOM 1297 C CA . ILE A 1 162 ? -15.864 -24.773 11.626 1.00 80.69 162 ILE A CA 1
ATOM 1298 C C . ILE A 1 162 ? -16.992 -24.969 10.613 1.00 80.69 162 ILE A C 1
ATOM 1300 O O . ILE A 1 162 ? -18.172 -24.920 10.977 1.00 80.69 162 ILE A O 1
ATOM 1304 N N . ARG A 1 163 ? -16.652 -25.224 9.348 1.00 80.06 163 ARG A N 1
ATOM 1305 C CA . ARG A 1 163 ? -17.631 -25.476 8.287 1.00 80.06 163 ARG A CA 1
ATOM 1306 C C . ARG A 1 163 ? -18.373 -26.787 8.499 1.00 80.06 163 ARG A C 1
ATOM 1308 O O . ARG A 1 163 ? -19.598 -26.790 8.393 1.00 80.06 163 ARG A O 1
ATOM 1315 N N . GLU A 1 164 ? -17.682 -27.857 8.886 1.00 78.88 164 GLU A N 1
ATOM 1316 C CA . GLU A 1 164 ? -18.318 -29.128 9.254 1.00 78.88 164 GLU A CA 1
ATOM 1317 C C . GLU A 1 164 ? -19.348 -28.943 10.379 1.00 78.88 164 GLU A C 1
ATOM 1319 O O . GLU A 1 164 ? -20.467 -29.452 10.298 1.00 78.88 164 GLU A O 1
ATOM 1324 N N . ARG A 1 165 ? -19.027 -28.134 11.398 1.00 74.06 165 ARG A N 1
ATOM 1325 C CA . ARG A 1 165 ? -19.950 -27.817 12.505 1.00 74.06 165 ARG A CA 1
ATOM 1326 C C . ARG A 1 165 ? -21.131 -26.938 12.083 1.00 74.06 165 ARG A C 1
ATOM 1328 O O . ARG A 1 165 ? -22.209 -27.066 12.663 1.00 74.06 165 ARG A O 1
ATOM 1335 N N . ARG A 1 166 ? -20.950 -26.052 11.095 1.00 67.94 166 ARG A N 1
ATOM 1336 C CA . ARG A 1 166 ? -22.007 -25.189 10.526 1.00 67.94 166 ARG A CA 1
ATOM 1337 C C . ARG A 1 166 ? -22.912 -25.916 9.519 1.00 67.94 166 ARG A C 1
ATOM 1339 O O . ARG A 1 166 ? -23.986 -25.402 9.216 1.00 67.94 166 ARG A O 1
ATOM 1346 N N . HIS A 1 167 ? -22.557 -27.133 9.095 1.00 57.53 167 HIS A N 1
ATOM 1347 C CA . HIS A 1 167 ? -23.401 -28.035 8.301 1.00 57.53 167 HIS A CA 1
ATOM 1348 C C . HIS A 1 167 ? -24.036 -29.192 9.118 1.00 57.53 167 HIS A C 1
ATOM 1350 O O . HIS A 1 167 ? -23.892 -30.359 8.749 1.00 57.53 167 HIS A O 1
ATOM 1356 N N . PRO A 1 168 ? -24.823 -28.961 10.193 1.00 52.75 168 PRO A N 1
ATOM 1357 C CA . PRO A 1 168 ? -25.576 -30.036 10.821 1.00 52.75 168 PRO A CA 1
ATOM 1358 C C . PRO A 1 168 ? -26.896 -30.239 10.066 1.00 52.75 168 PRO A C 1
ATOM 1360 O O . PRO A 1 168 ? -27.935 -29.800 10.549 1.00 52.75 168 PRO A O 1
ATOM 1363 N N . ARG A 1 169 ? -26.870 -30.859 8.876 1.00 54.53 169 ARG A N 1
ATOM 1364 C CA . ARG A 1 169 ? -28.042 -31.483 8.211 1.00 54.53 169 ARG A CA 1
ATOM 1365 C C . ARG A 1 169 ? -27.656 -32.109 6.867 1.00 54.53 169 ARG A C 1
ATOM 1367 O O . ARG A 1 169 ? -28.002 -31.600 5.815 1.00 54.53 169 ARG A O 1
ATOM 1374 N N . ASP A 1 170 ? -26.981 -33.248 6.938 1.00 47.06 170 ASP A N 1
ATOM 1375 C CA . ASP A 1 170 ? -27.240 -34.340 5.989 1.00 47.06 170 ASP A CA 1
ATOM 1376 C C . ASP A 1 170 ? -26.931 -35.711 6.611 1.00 47.06 170 ASP A C 1
ATOM 1378 O O . ASP A 1 170 ? -26.455 -36.648 5.976 1.00 47.06 170 ASP A O 1
ATOM 1382 N N . ARG A 1 171 ? -27.216 -35.859 7.915 1.00 51.59 171 ARG A N 1
ATOM 1383 C CA . ARG A 1 171 ? -27.394 -37.209 8.454 1.00 51.59 171 ARG A CA 1
ATOM 1384 C C . ARG A 1 171 ? -28.744 -37.715 7.946 1.00 51.59 171 ARG A C 1
ATOM 1386 O O . ARG A 1 171 ? -29.750 -37.074 8.268 1.00 51.59 171 ARG A O 1
ATOM 1393 N N . PRO A 1 172 ? -28.807 -38.847 7.221 1.00 45.66 172 PRO A N 1
ATOM 1394 C CA . PRO A 1 172 ? -30.081 -39.447 6.870 1.00 45.66 172 PRO A CA 1
ATOM 1395 C C . PRO A 1 172 ? -30.828 -39.722 8.172 1.00 45.66 172 PRO A C 1
ATOM 1397 O O . PRO A 1 172 ? -30.338 -40.404 9.077 1.00 45.66 172 PRO A O 1
ATOM 1400 N N . ARG A 1 173 ? -31.999 -39.098 8.296 1.00 47.16 173 ARG A N 1
ATOM 1401 C CA . ARG A 1 173 ? -32.916 -39.259 9.421 1.00 47.16 173 ARG A CA 1
ATOM 1402 C C . ARG A 1 173 ? -33.166 -40.760 9.582 1.00 47.16 173 ARG A C 1
ATOM 1404 O O . ARG A 1 173 ? -33.779 -41.363 8.706 1.00 47.16 173 ARG A O 1
ATOM 1411 N N . ARG A 1 174 ? -32.693 -41.380 10.673 1.00 52.59 174 ARG A N 1
ATOM 1412 C CA . ARG A 1 174 ? -33.157 -42.726 11.041 1.00 52.59 174 ARG A CA 1
ATOM 1413 C C . ARG A 1 174 ? -34.666 -42.619 11.239 1.00 52.59 174 ARG A C 1
ATOM 1415 O O . ARG A 1 174 ? -35.124 -41.996 12.194 1.00 52.59 174 ARG A O 1
ATOM 1422 N N . VAL A 1 175 ? -35.415 -43.159 10.285 1.00 44.16 175 VAL A N 1
ATOM 1423 C CA . VAL A 1 175 ? -36.864 -43.311 10.366 1.00 44.16 175 VAL A CA 1
ATOM 1424 C C . VAL A 1 175 ? -37.124 -44.289 11.505 1.00 44.16 175 VAL A C 1
ATOM 1426 O O . VAL A 1 175 ? -36.813 -45.472 11.394 1.00 44.16 175 VAL A O 1
ATOM 1429 N N . LEU A 1 176 ? -37.624 -43.787 12.631 1.00 55.00 176 LEU A N 1
ATOM 1430 C CA . LEU A 1 176 ? -38.244 -44.646 13.634 1.00 55.00 176 LEU A CA 1
ATOM 1431 C C . LEU A 1 176 ? -39.627 -45.060 13.099 1.00 55.00 176 LEU A C 1
ATOM 1433 O O . LEU A 1 176 ? -40.330 -44.201 12.557 1.00 55.00 176 LEU A O 1
ATOM 1437 N N . PRO A 1 177 ? -40.013 -46.344 13.194 1.00 46.97 177 PRO A N 1
ATOM 1438 C CA . PRO A 1 177 ? -41.279 -46.825 12.652 1.00 46.97 177 PRO A CA 1
ATOM 1439 C C . PRO A 1 177 ? -42.475 -46.324 13.489 1.00 46.97 177 PRO A C 1
ATOM 1441 O O . PRO A 1 177 ? -42.311 -46.069 14.686 1.00 46.97 177 PRO A O 1
ATOM 1444 N N . PRO A 1 178 ? -43.680 -46.174 12.899 1.00 45.00 178 PRO A N 1
ATOM 1445 C CA . PRO A 1 178 ? -44.846 -45.659 13.613 1.00 45.00 178 PRO A CA 1
ATOM 1446 C C . PRO A 1 178 ? -45.437 -46.715 14.558 1.00 45.00 178 PRO A C 1
ATOM 1448 O O . PRO A 1 178 ? -45.583 -47.879 14.185 1.00 45.00 178 PRO A O 1
ATOM 1451 N N . LEU A 1 179 ? -45.818 -46.292 15.765 1.00 46.31 179 LEU A N 1
ATOM 1452 C CA . LEU A 1 179 ? -46.609 -47.088 16.711 1.00 46.31 179 LEU A CA 1
ATOM 1453 C C . LEU A 1 179 ? -48.098 -47.133 16.290 1.00 46.31 179 LEU A C 1
ATOM 1455 O O . LEU A 1 179 ? -48.584 -46.145 15.734 1.00 46.31 179 LEU A O 1
ATOM 1459 N N . PRO A 1 180 ? -48.841 -48.229 16.560 1.00 44.69 180 PRO A N 1
ATOM 1460 C CA . PRO A 1 180 ? -50.218 -48.396 16.098 1.00 44.69 180 PRO A CA 1
ATOM 1461 C C . PRO A 1 180 ? -51.244 -47.694 17.002 1.00 44.69 180 PRO A C 1
ATOM 1463 O O . PRO A 1 180 ? -51.162 -47.748 18.229 1.00 44.69 180 PRO A O 1
ATOM 1466 N N . SER A 1 181 ? -52.248 -47.079 16.376 1.00 40.91 181 SER A N 1
ATOM 1467 C CA . SER A 1 181 ? -53.401 -46.424 17.005 1.00 40.91 181 SER A CA 1
ATOM 1468 C C . SER A 1 181 ? -54.446 -47.442 17.488 1.00 40.91 181 SER A C 1
ATOM 1470 O O . SER A 1 181 ? -54.832 -48.334 16.734 1.00 40.91 181 SER A O 1
ATOM 1472 N N . LEU A 1 182 ? -54.965 -47.267 18.709 1.00 36.81 182 LEU A N 1
ATOM 1473 C CA . LEU A 1 182 ? -56.118 -48.016 19.235 1.00 36.81 182 LEU A CA 1
ATOM 1474 C C . LEU A 1 182 ? -57.459 -47.287 18.973 1.00 36.81 182 LEU A C 1
ATOM 1476 O O . LEU A 1 182 ? -57.462 -46.058 18.849 1.00 36.81 182 LEU A O 1
ATOM 1480 N N . PRO A 1 183 ? -58.599 -48.010 18.892 1.00 40.94 183 PRO A N 1
ATOM 1481 C CA . PRO A 1 183 ? -59.868 -47.481 18.390 1.00 40.94 183 PRO A CA 1
ATOM 1482 C C . PRO A 1 183 ? -60.696 -46.748 19.453 1.00 40.94 183 PRO A C 1
ATOM 1484 O O . PRO A 1 183 ? -60.686 -47.083 20.636 1.00 40.94 183 PRO A O 1
ATOM 1487 N N . ARG A 1 184 ? -61.475 -45.769 18.984 1.00 41.84 184 ARG A N 1
ATOM 1488 C CA . ARG A 1 184 ? -62.391 -44.919 19.753 1.00 41.84 184 ARG A CA 1
ATOM 1489 C C . ARG A 1 184 ? -63.832 -45.427 19.614 1.00 41.84 184 ARG A C 1
ATOM 1491 O O . ARG A 1 184 ? -64.242 -45.785 18.515 1.00 41.84 184 ARG A O 1
ATOM 1498 N N . HIS A 1 185 ? -64.606 -45.377 20.697 1.00 35.06 185 HIS A N 1
ATOM 1499 C CA . HIS A 1 185 ? -66.043 -45.691 20.745 1.00 35.06 185 HIS A CA 1
ATOM 1500 C C . HIS A 1 185 ? -66.803 -44.648 21.600 1.00 35.06 185 HIS A C 1
ATOM 1502 O O . HIS A 1 185 ? -66.150 -43.862 22.289 1.00 35.06 185 HIS A O 1
ATOM 1508 N N . PRO A 1 186 ? -68.141 -44.522 21.454 1.00 37.69 186 PRO A N 1
ATOM 1509 C CA . PRO A 1 186 ? -68.757 -43.270 21.013 1.00 37.69 186 PRO A CA 1
ATOM 1510 C C . PRO A 1 186 ? -69.580 -42.502 22.062 1.00 37.69 186 PRO A C 1
ATOM 1512 O O . PRO A 1 186 ? -69.874 -42.965 23.156 1.00 37.69 186 PRO A O 1
ATOM 1515 N N . SER A 1 187 ? -69.922 -41.288 21.633 1.00 32.78 187 SER A N 1
ATOM 1516 C CA . SER A 1 187 ? -70.660 -40.180 22.241 1.00 32.78 187 SER A CA 1
ATOM 1517 C C . SER A 1 187 ? -72.090 -40.480 22.707 1.00 32.78 187 SER A C 1
ATOM 1519 O O . SER A 1 187 ? -72.764 -41.306 22.101 1.00 32.78 187 SER A O 1
ATOM 1521 N N . THR A 1 188 ? -72.583 -39.675 23.661 1.00 31.11 188 THR A N 1
ATOM 1522 C CA . THR A 1 188 ? -73.886 -38.938 23.745 1.00 31.11 188 THR A CA 1
ATOM 1523 C C . THR A 1 188 ? -74.148 -38.650 25.231 1.00 31.11 188 THR A C 1
ATOM 1525 O O . THR A 1 188 ? -73.762 -39.452 26.068 1.00 31.11 188 THR A O 1
ATOM 1528 N N . SER A 1 189 ? -74.707 -37.549 25.729 1.00 31.50 189 SER A N 1
ATOM 1529 C CA . SER A 1 189 ? -75.489 -36.377 25.288 1.00 31.50 189 SER A CA 1
ATOM 1530 C C . SER A 1 18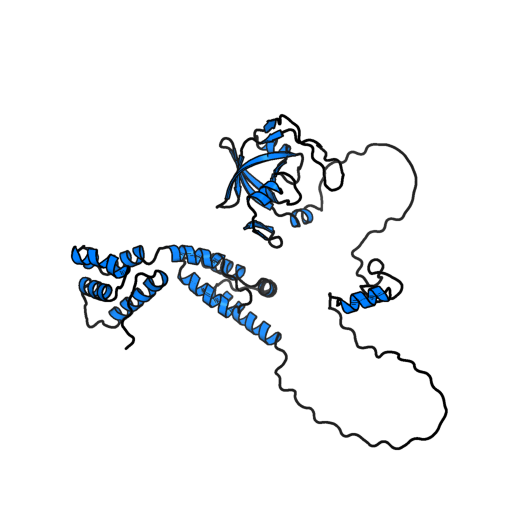9 ? -75.505 -35.448 26.528 1.00 31.50 189 SER A C 1
ATOM 1532 O O . SER A 1 189 ? -75.399 -35.959 27.636 1.00 31.50 189 SER A O 1
ATOM 1534 N N . GLY A 1 190 ? -75.653 -34.130 26.536 1.00 27.98 190 GLY A N 1
ATOM 1535 C CA . GLY A 1 190 ? -76.064 -33.090 25.603 1.00 27.98 190 GLY A CA 1
ATOM 1536 C C . GLY A 1 190 ? -76.165 -31.791 26.432 1.00 27.98 190 GLY A C 1
ATOM 1537 O O . GLY A 1 190 ? -76.169 -31.852 27.661 1.00 27.98 190 GLY A O 1
ATOM 1538 N N . GLY A 1 191 ? -76.230 -30.626 25.786 1.00 27.72 191 GLY A N 1
ATOM 1539 C CA . GLY A 1 191 ? -76.460 -29.358 26.491 1.00 27.72 191 GLY A CA 1
ATOM 1540 C C . GLY A 1 191 ? -75.809 -28.145 25.834 1.00 27.72 191 GLY A C 1
ATOM 1541 O O . GLY A 1 191 ? -74.667 -27.825 26.121 1.00 27.72 191 GLY A O 1
ATOM 1542 N N . SER A 1 192 ? -76.573 -27.536 24.930 1.00 31.11 192 SER A N 1
ATOM 1543 C CA . SER A 1 192 ? -76.571 -26.152 24.433 1.00 31.11 192 SER A CA 1
ATOM 1544 C C . SER A 1 192 ? -75.597 -25.122 25.051 1.00 31.11 192 SER A C 1
ATOM 1546 O O . SER A 1 192 ? -75.638 -24.877 26.249 1.00 31.11 192 SER A O 1
ATOM 1548 N N . GLU A 1 193 ? -74.815 -24.450 24.195 1.00 27.55 193 GLU A N 1
ATOM 1549 C CA . GLU A 1 193 ? -74.841 -22.992 23.913 1.00 27.55 193 GLU A CA 1
ATOM 1550 C C . GLU A 1 193 ? -73.471 -22.425 23.484 1.00 27.55 193 GLU A C 1
ATOM 1552 O O . GLU A 1 193 ? -72.410 -22.772 23.995 1.00 27.55 193 GLU A O 1
ATOM 1557 N N . ASN A 1 194 ? -73.530 -21.545 22.481 1.00 38.50 194 ASN A N 1
ATOM 1558 C CA . ASN A 1 194 ? -72.433 -20.778 21.891 1.00 38.50 194 ASN A CA 1
ATOM 1559 C C . ASN A 1 194 ? -71.657 -19.946 22.921 1.00 38.50 194 ASN A C 1
ATOM 1561 O O . ASN A 1 194 ? -72.265 -19.045 23.482 1.00 38.50 194 ASN A O 1
ATOM 1565 N N . VAL A 1 195 ? -70.322 -20.064 22.984 1.00 30.14 195 VAL A N 1
ATOM 1566 C CA . VAL A 1 195 ? -69.409 -18.914 23.176 1.00 30.14 195 VAL A CA 1
ATOM 1567 C C . VAL A 1 195 ? -68.048 -19.218 22.526 1.00 30.14 195 VAL A C 1
ATOM 1569 O O . VAL A 1 195 ? -67.435 -20.249 22.785 1.00 30.14 195 VAL A O 1
ATOM 1572 N N . LYS A 1 196 ? -67.572 -18.299 21.675 1.00 40.25 196 LYS A N 1
ATOM 1573 C CA . LYS A 1 196 ? -66.193 -18.242 21.162 1.00 40.25 196 LYS A CA 1
ATOM 1574 C C . LYS A 1 196 ? -65.250 -17.750 22.263 1.00 40.25 196 LYS A C 1
ATOM 1576 O O . LYS A 1 196 ? -65.476 -16.651 22.759 1.00 40.25 196 LYS A O 1
ATOM 1581 N N . THR A 1 197 ? -64.150 -18.453 22.524 1.00 28.09 197 THR A N 1
ATOM 1582 C CA . THR A 1 197 ? -62.962 -17.872 23.176 1.00 28.09 197 THR A CA 1
ATOM 1583 C C . THR A 1 197 ? -61.683 -18.590 22.735 1.00 28.09 197 THR A C 1
ATOM 1585 O O . THR A 1 197 ? -61.434 -19.739 23.088 1.00 28.09 197 THR A O 1
ATOM 1588 N N . ASP A 1 198 ? -60.868 -17.871 21.963 1.00 36.22 198 ASP A N 1
ATOM 1589 C CA . ASP A 1 198 ? -59.449 -18.140 21.730 1.00 36.22 198 ASP A CA 1
ATOM 1590 C C . ASP A 1 198 ? -58.645 -17.816 22.995 1.00 36.22 198 ASP A C 1
ATOM 1592 O O . ASP A 1 198 ? -58.719 -16.684 23.473 1.00 36.22 198 ASP A O 1
ATOM 1596 N N . LEU A 1 199 ? -57.818 -18.748 23.484 1.00 30.81 199 LEU A N 1
ATOM 1597 C CA . LEU A 1 199 ? -56.636 -18.442 24.303 1.00 30.81 199 LEU A CA 1
ATOM 1598 C C . LEU A 1 199 ? -55.492 -19.448 24.030 1.00 30.81 199 LEU A C 1
ATOM 1600 O O . LEU A 1 199 ? -55.756 -20.584 23.635 1.00 30.81 199 LEU A O 1
ATOM 1604 N N . PRO A 1 200 ? -54.220 -19.023 24.184 1.00 35.50 200 PRO A N 1
ATOM 1605 C CA . PRO A 1 200 ? -53.112 -19.491 23.356 1.00 35.50 200 PRO A CA 1
ATOM 1606 C C . PRO A 1 200 ? -52.259 -20.590 24.004 1.00 35.50 200 PRO A C 1
ATOM 1608 O O . PRO A 1 200 ? -52.044 -20.620 25.216 1.00 35.50 200 PRO A O 1
ATOM 1611 N N . VAL A 1 201 ? -51.698 -21.450 23.152 1.00 30.36 201 VAL A N 1
ATOM 1612 C CA . VAL A 1 201 ? -50.633 -22.395 23.506 1.00 30.36 201 VAL A CA 1
ATOM 1613 C C . VAL A 1 201 ? -49.317 -21.627 23.637 1.00 30.36 201 VAL A C 1
ATOM 1615 O O . VAL A 1 201 ? -48.879 -20.946 22.713 1.00 30.36 201 VAL A O 1
ATOM 1618 N N . VAL A 1 202 ? -48.702 -21.736 24.811 1.00 35.28 202 VAL A N 1
ATOM 1619 C CA . VAL A 1 202 ? -47.369 -21.218 25.128 1.00 35.28 202 VAL A CA 1
ATOM 1620 C C . VAL A 1 202 ? -46.318 -22.139 24.503 1.00 35.28 202 VAL A C 1
ATOM 1622 O O . VAL A 1 202 ? -46.247 -23.316 24.853 1.00 35.28 202 VAL A O 1
ATOM 1625 N N . GLU A 1 203 ? -45.488 -21.603 23.604 1.00 35.06 203 GLU A N 1
ATOM 1626 C CA . GLU A 1 203 ? -44.257 -22.256 23.141 1.00 35.06 203 GLU A CA 1
ATOM 1627 C C . GLU A 1 203 ? -43.041 -21.852 24.001 1.00 35.06 203 GLU A C 1
ATOM 1629 O O . GLU A 1 203 ? -43.027 -20.765 24.591 1.00 35.06 203 GLU A O 1
ATOM 1634 N N . PRO A 1 204 ? -42.011 -22.715 24.108 1.00 32.53 204 PRO A N 1
ATOM 1635 C CA . PRO A 1 204 ? -40.935 -22.577 25.082 1.00 32.53 204 PRO A CA 1
ATOM 1636 C C . PRO A 1 204 ? -39.900 -21.512 24.688 1.00 32.53 204 PRO A C 1
ATOM 1638 O O . PRO A 1 204 ? -39.653 -21.237 23.517 1.00 32.53 204 PRO A O 1
ATOM 1641 N N . MET A 1 205 ? -39.259 -20.952 25.716 1.00 32.91 205 MET A N 1
ATOM 1642 C CA . MET A 1 205 ? -38.216 -19.919 25.688 1.00 32.91 205 MET A CA 1
ATOM 1643 C C . MET A 1 205 ? -37.158 -20.072 24.581 1.00 32.91 205 MET A C 1
ATOM 1645 O O . MET A 1 205 ? -36.429 -21.061 24.536 1.00 32.91 205 MET A O 1
ATOM 1649 N N . GLN A 1 206 ? -36.948 -19.003 23.806 1.00 38.62 206 GLN A N 1
ATOM 1650 C CA . GLN A 1 206 ? -35.771 -18.844 22.949 1.00 38.62 206 GLN A CA 1
ATOM 1651 C C . GLN A 1 206 ? -35.198 -17.424 23.094 1.00 38.62 206 GLN A C 1
ATOM 1653 O O . GLN A 1 206 ? -35.708 -16.446 22.550 1.00 38.62 206 GLN A O 1
ATOM 1658 N N . ILE A 1 207 ? -34.138 -17.315 23.897 1.00 33.72 207 ILE A N 1
ATOM 1659 C CA . ILE A 1 207 ? -33.378 -16.087 24.159 1.00 33.72 207 ILE A CA 1
ATOM 1660 C C . ILE A 1 207 ? -32.358 -15.905 23.028 1.00 33.72 207 ILE A C 1
ATOM 1662 O O . ILE A 1 207 ? -31.560 -16.806 22.783 1.00 33.72 207 ILE A O 1
ATOM 1666 N N . GLY A 1 208 ? -32.361 -14.744 22.356 1.00 37.22 208 GLY A N 1
ATOM 1667 C CA . GLY A 1 208 ? -31.227 -14.330 21.511 1.00 37.22 208 GLY A CA 1
ATOM 1668 C C . GLY A 1 208 ? -31.506 -13.755 20.116 1.00 37.22 208 GLY A C 1
ATOM 1669 O O . GLY A 1 208 ? -30.613 -13.805 19.278 1.00 37.22 208 GLY A O 1
ATOM 1670 N N . ARG A 1 209 ? -32.684 -13.184 19.820 1.00 39.06 209 ARG A N 1
ATOM 1671 C CA . ARG A 1 209 ? -32.881 -12.373 18.596 1.00 39.06 209 ARG A CA 1
ATOM 1672 C C . ARG A 1 209 ? -32.998 -10.887 18.933 1.00 39.06 209 ARG A C 1
ATOM 1674 O O . ARG A 1 209 ? -34.070 -10.406 19.290 1.00 39.06 209 ARG A O 1
ATOM 1681 N N . THR A 1 210 ? -31.913 -10.129 18.789 1.00 48.44 210 THR A N 1
ATOM 1682 C CA . THR A 1 210 ? -31.961 -8.657 18.814 1.00 48.44 210 THR A CA 1
ATOM 1683 C C . THR A 1 210 ? -32.343 -8.130 17.434 1.00 48.44 210 THR A C 1
ATOM 1685 O O . THR A 1 210 ? -31.503 -7.675 16.668 1.00 48.44 210 THR A O 1
ATOM 1688 N N . GLY A 1 211 ? -33.632 -8.212 17.114 1.00 52.91 211 GLY A N 1
ATOM 1689 C CA . GLY A 1 211 ? -34.191 -7.641 15.894 1.00 52.91 211 GLY A CA 1
ATOM 1690 C C . GLY A 1 211 ? -35.691 -7.877 15.830 1.00 52.91 211 GLY A C 1
ATOM 1691 O O . GLY A 1 211 ? -36.138 -8.868 15.269 1.00 52.91 211 GLY A O 1
ATOM 1692 N N . ILE A 1 212 ? -36.471 -6.988 16.447 1.00 62.88 212 ILE A N 1
ATOM 1693 C CA . ILE A 1 212 ? -37.932 -6.991 16.307 1.00 62.88 212 ILE A CA 1
ATOM 1694 C C . ILE A 1 212 ? -38.240 -6.656 14.845 1.00 62.88 212 ILE A C 1
ATOM 1696 O O . ILE A 1 212 ? -37.792 -5.609 14.365 1.00 62.88 212 ILE A O 1
ATOM 1700 N N . SER A 1 213 ? -38.961 -7.544 14.152 1.00 69.12 213 SER A N 1
ATOM 1701 C CA . SER A 1 213 ? -39.363 -7.333 12.760 1.00 69.12 213 SER A CA 1
ATOM 1702 C C . SER A 1 213 ? -40.215 -6.071 12.629 1.00 69.12 213 SER A C 1
ATOM 1704 O O . SER A 1 213 ? -40.832 -5.602 13.586 1.00 69.12 213 SER A O 1
ATOM 1706 N N . GLU A 1 214 ? -40.244 -5.489 11.438 1.00 64.75 214 GLU A N 1
ATOM 1707 C CA . GLU A 1 214 ? -40.970 -4.242 11.190 1.00 64.75 214 GLU A CA 1
ATOM 1708 C C . GLU A 1 214 ? -42.483 -4.396 11.421 1.00 64.75 214 GLU A C 1
ATOM 1710 O O . GLU A 1 214 ? -43.110 -3.523 12.022 1.00 64.75 214 GLU A O 1
ATOM 1715 N N . ALA A 1 215 ? -43.029 -5.569 11.084 1.00 69.38 215 ALA A N 1
ATOM 1716 C CA . ALA A 1 215 ? -44.405 -5.954 11.388 1.00 69.38 215 ALA A CA 1
ATOM 1717 C C . ALA A 1 215 ? -44.675 -6.027 12.904 1.00 69.38 215 ALA A C 1
ATOM 1719 O O . ALA A 1 215 ? -45.681 -5.509 13.384 1.00 69.38 215 ALA A O 1
ATOM 1720 N N . GLU A 1 216 ? -43.746 -6.591 13.680 1.00 71.94 216 GLU A N 1
ATOM 1721 C CA . GLU A 1 216 ? -43.871 -6.685 15.138 1.00 71.94 216 GLU A CA 1
ATOM 1722 C C . GLU A 1 216 ? -43.708 -5.308 15.814 1.00 71.94 216 GLU A C 1
ATOM 1724 O O . GLU A 1 216 ? -44.367 -5.011 16.811 1.00 71.94 216 GLU A O 1
ATOM 1729 N N . LYS A 1 217 ? -42.887 -4.408 15.253 1.00 73.38 217 LYS A N 1
ATOM 1730 C CA . LYS A 1 217 ? -42.805 -3.009 15.710 1.00 73.38 217 LYS A CA 1
ATOM 1731 C C . LYS A 1 217 ? -44.106 -2.250 15.454 1.00 73.38 217 LYS A C 1
ATOM 1733 O O . LYS A 1 217 ? -44.540 -1.511 16.337 1.00 73.38 217 LYS A O 1
ATOM 1738 N N . ALA A 1 218 ? -44.713 -2.416 14.278 1.00 74.50 218 ALA A N 1
ATOM 1739 C CA . ALA A 1 218 ? -45.988 -1.783 13.948 1.00 74.50 218 ALA A CA 1
ATOM 1740 C C . ALA A 1 218 ? -47.102 -2.273 14.885 1.00 74.50 218 ALA A C 1
ATOM 1742 O O . ALA A 1 218 ? -47.790 -1.454 15.491 1.00 74.50 218 ALA A O 1
ATOM 1743 N N . HIS A 1 219 ? -47.177 -3.588 15.113 1.00 76.25 219 HIS A N 1
ATOM 1744 C CA . HIS A 1 219 ? -48.144 -4.194 16.027 1.00 76.25 219 HIS A CA 1
ATOM 1745 C C . HIS A 1 219 ? -48.009 -3.676 17.467 1.00 76.25 219 HIS A C 1
ATOM 1747 O O . HIS A 1 219 ? -48.995 -3.307 18.107 1.00 76.25 219 HIS A O 1
ATOM 1753 N N . ARG A 1 220 ? -46.773 -3.593 17.981 1.00 82.81 220 ARG A N 1
ATOM 1754 C CA . ARG A 1 220 ? -46.506 -3.075 19.332 1.00 82.81 220 ARG A CA 1
ATOM 1755 C C . ARG A 1 220 ? -46.801 -1.582 19.457 1.00 82.81 220 ARG A C 1
ATOM 1757 O O . ARG A 1 220 ? -47.242 -1.151 20.516 1.00 82.81 220 ARG A O 1
ATOM 1764 N N . LYS A 1 221 ? -46.598 -0.799 18.391 1.00 77.50 221 LYS A N 1
ATOM 1765 C CA . LYS A 1 221 ? -46.946 0.630 18.355 1.00 77.50 221 LYS A CA 1
ATOM 1766 C C . LYS A 1 221 ? -48.460 0.841 18.388 1.00 77.50 221 LYS A C 1
ATOM 1768 O O . LYS A 1 221 ? -48.923 1.698 19.130 1.00 77.50 221 LYS A O 1
ATOM 1773 N N . GLU A 1 222 ? -49.205 0.058 17.615 1.00 80.00 222 GLU A N 1
ATOM 1774 C CA . GLU A 1 222 ? -50.667 0.136 17.530 1.00 80.00 222 GLU A CA 1
ATOM 1775 C C . GLU A 1 222 ? -51.345 -0.251 18.852 1.00 80.00 222 GLU A C 1
ATOM 1777 O O . GLU A 1 222 ? -52.276 0.418 19.290 1.00 80.00 222 GLU A O 1
ATOM 1782 N N . LYS A 1 223 ? -50.832 -1.283 19.532 1.00 74.50 223 LYS A N 1
ATOM 1783 C CA . LYS A 1 223 ? -51.381 -1.773 20.807 1.00 74.50 223 LYS A CA 1
ATOM 1784 C C . LYS A 1 223 ? -50.737 -1.172 22.064 1.00 74.50 223 LYS A C 1
ATOM 1786 O O . LYS A 1 223 ? -51.043 -1.617 23.165 1.00 74.50 223 LYS A O 1
ATOM 1791 N N . GLY A 1 224 ? -49.831 -0.199 21.922 1.00 78.56 224 GLY A N 1
ATOM 1792 C CA . GLY A 1 224 ? -49.166 0.455 23.059 1.00 78.56 224 GLY A CA 1
ATOM 1793 C C . GLY A 1 224 ? -48.293 -0.475 23.916 1.00 78.56 224 GLY A C 1
ATOM 1794 O O . GLY A 1 224 ? -48.178 -0.275 25.122 1.00 78.56 224 GLY A O 1
ATOM 1795 N N . LEU A 1 225 ? -47.688 -1.503 23.314 1.00 79.50 225 LEU A N 1
ATOM 1796 C CA . LEU A 1 225 ? -46.902 -2.524 24.011 1.00 79.50 225 LEU A CA 1
ATOM 1797 C C . LEU A 1 225 ? -45.408 -2.173 24.066 1.00 79.50 225 LEU A C 1
ATOM 1799 O O . LEU A 1 225 ? -44.833 -1.562 23.160 1.00 79.50 225 LEU A O 1
ATOM 1803 N N . CYS A 1 226 ? -44.730 -2.638 25.113 1.00 81.00 226 CYS A N 1
ATOM 1804 C CA . CYS A 1 226 ? -43.309 -2.404 25.319 1.00 81.00 226 CYS A CA 1
ATOM 1805 C C . CYS A 1 226 ? -42.437 -3.007 24.200 1.00 81.00 226 CYS A C 1
ATOM 1807 O O . CYS A 1 226 ? -42.406 -4.218 23.972 1.00 81.00 226 CYS A O 1
ATOM 1809 N N . PHE A 1 227 ? -41.590 -2.187 23.571 1.00 75.94 227 PHE A N 1
ATOM 1810 C CA . PHE A 1 227 ? -40.630 -2.638 22.549 1.00 75.94 227 PHE A CA 1
ATOM 1811 C C . PHE A 1 227 ? -39.473 -3.507 23.080 1.00 75.94 227 PHE A C 1
ATOM 1813 O O . PHE A 1 227 ? -38.549 -3.793 22.330 1.00 75.94 227 PHE A O 1
ATOM 1820 N N . TYR A 1 228 ? -39.470 -3.904 24.354 1.00 72.31 228 T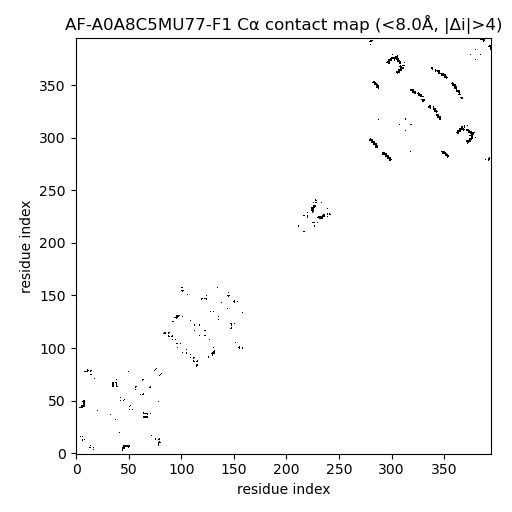YR A N 1
ATOM 1821 C CA . TYR A 1 228 ? -38.478 -4.833 24.906 1.00 72.31 228 TYR A CA 1
ATOM 1822 C C . TYR A 1 228 ? -39.120 -6.169 25.289 1.00 72.31 228 TYR A C 1
ATOM 1824 O O . TYR A 1 228 ? -38.788 -7.185 24.689 1.00 72.31 228 TYR A O 1
ATOM 1832 N N . CYS A 1 229 ? -40.083 -6.162 26.215 1.00 77.50 229 CYS A N 1
ATOM 1833 C CA . CYS A 1 229 ? -40.721 -7.382 26.726 1.00 77.50 229 CYS A CA 1
ATOM 1834 C C . CYS A 1 229 ? -42.146 -7.638 26.203 1.00 77.50 229 CYS A C 1
ATOM 1836 O O . CYS A 1 229 ? -42.758 -8.609 26.628 1.00 77.50 229 CYS A O 1
ATOM 1838 N N . ALA A 1 230 ? -42.686 -6.774 25.334 1.00 75.75 230 ALA A N 1
ATOM 1839 C CA . ALA A 1 230 ? -44.065 -6.835 24.827 1.00 75.75 230 ALA A CA 1
ATOM 1840 C C . ALA A 1 230 ? -45.186 -6.705 25.884 1.00 75.75 230 ALA A C 1
ATOM 1842 O O . ALA A 1 230 ? -46.346 -6.945 25.565 1.00 75.75 230 ALA A O 1
ATOM 1843 N N . GLY A 1 231 ? -44.878 -6.283 27.117 1.00 75.75 231 GLY A N 1
ATOM 1844 C CA . GLY A 1 231 ? -45.893 -6.003 28.139 1.00 75.75 231 GLY A CA 1
ATOM 1845 C C . GLY A 1 231 ? -46.730 -4.759 27.825 1.00 75.75 231 GLY A C 1
ATOM 1846 O O . GLY A 1 231 ? -46.215 -3.799 27.248 1.00 75.75 231 GLY A O 1
ATOM 1847 N N . ALA A 1 232 ? -48.003 -4.775 28.222 1.00 71.00 232 ALA A N 1
ATOM 1848 C CA . ALA A 1 232 ? -48.854 -3.588 28.238 1.00 71.00 232 ALA A CA 1
ATOM 1849 C C . ALA A 1 232 ? -48.446 -2.649 29.395 1.00 71.00 232 ALA A C 1
ATOM 1851 O O . ALA A 1 232 ? -47.755 -3.070 30.325 1.00 71.00 232 ALA A O 1
ATOM 1852 N N . ASP A 1 233 ? -48.824 -1.374 29.307 1.00 69.25 233 ASP A N 1
ATOM 1853 C CA . ASP A 1 233 ? -48.669 -0.333 30.345 1.00 69.25 233 ASP A CA 1
ATOM 1854 C C . ASP A 1 233 ? -47.292 0.332 30.518 1.00 69.25 233 ASP A C 1
ATOM 1856 O O . ASP A 1 233 ? -47.124 1.177 31.397 1.00 69.25 233 ASP A O 1
ATOM 1860 N N . HIS A 1 234 ? -46.296 0.038 29.674 1.00 77.25 234 HIS A N 1
ATOM 1861 C CA . HIS A 1 234 ? -45.028 0.779 29.697 1.00 77.25 234 HIS A CA 1
ATOM 1862 C C . HIS A 1 234 ? -44.278 0.750 28.362 1.00 77.25 234 HIS A C 1
ATOM 1864 O O . HIS A 1 234 ? -44.362 -0.196 27.580 1.00 77.25 234 HIS A O 1
ATOM 1870 N N . PHE A 1 235 ? -43.452 1.770 28.124 1.00 72.44 235 PHE A N 1
ATOM 1871 C CA . PHE A 1 235 ? -42.555 1.815 26.968 1.00 72.44 235 PHE A CA 1
ATOM 1872 C C . PHE A 1 235 ? -41.142 1.347 27.330 1.00 72.44 235 PHE A C 1
ATOM 1874 O O . PHE A 1 235 ? -40.763 1.266 28.497 1.00 72.44 235 PHE A O 1
ATOM 1881 N N . ARG A 1 236 ? -40.319 1.064 26.309 1.00 68.75 236 ARG A N 1
ATOM 1882 C CA . ARG A 1 236 ? -38.964 0.481 26.431 1.00 68.75 236 ARG A CA 1
ATOM 1883 C C . ARG A 1 236 ? -38.071 1.133 27.499 1.00 68.75 236 ARG A C 1
ATOM 1885 O O . ARG A 1 236 ? -37.233 0.449 28.081 1.00 68.75 236 ARG A O 1
ATOM 1892 N N . LEU A 1 237 ? -38.227 2.434 27.744 1.00 64.06 237 LEU A N 1
ATOM 1893 C CA . LEU A 1 237 ? -37.448 3.188 28.734 1.00 64.06 237 LEU A CA 1
ATOM 1894 C C . LEU A 1 237 ? -37.780 2.823 30.191 1.00 64.06 237 LEU A C 1
ATOM 1896 O O . LEU A 1 237 ? -36.921 2.977 31.051 1.00 64.06 237 LEU A O 1
ATOM 1900 N N . GLN A 1 238 ? -38.984 2.315 30.451 1.00 68.94 238 GLN A N 1
ATOM 1901 C CA . GLN A 1 238 ? -39.512 1.982 31.780 1.00 68.94 238 GLN A CA 1
ATOM 1902 C C . GLN A 1 238 ? -39.702 0.465 31.955 1.00 68.94 238 GLN A C 1
ATOM 1904 O O . GLN A 1 238 ? -40.401 0.018 32.857 1.00 68.94 238 GLN A O 1
ATOM 1909 N N . CYS A 1 239 ? -39.088 -0.344 31.084 1.00 74.44 239 CYS A N 1
ATOM 1910 C CA . CYS A 1 239 ? -39.256 -1.790 31.106 1.00 74.44 239 CYS A CA 1
ATOM 1911 C C . CYS A 1 239 ? -38.494 -2.442 32.272 1.00 74.44 239 CYS A C 1
ATOM 1913 O O . CYS A 1 239 ? -37.261 -2.376 32.288 1.00 74.44 239 CYS A O 1
ATOM 1915 N N . PRO A 1 240 ? -39.180 -3.132 33.204 1.00 71.19 240 PRO A N 1
ATOM 1916 C CA . PRO A 1 240 ? -38.547 -3.753 34.369 1.00 71.19 240 PRO A CA 1
ATOM 1917 C C . PRO A 1 240 ? -37.655 -4.948 34.004 1.00 71.19 240 PRO A C 1
ATOM 1919 O O . PRO A 1 240 ? -36.781 -5.312 34.780 1.00 71.19 240 PRO A O 1
ATOM 1922 N N . GLN A 1 241 ? -37.845 -5.527 32.813 1.00 64.81 241 GLN A N 1
ATOM 1923 C CA . GLN A 1 241 ? -37.074 -6.666 32.301 1.00 64.81 241 GLN A CA 1
ATOM 1924 C C . GLN A 1 241 ? -35.764 -6.245 31.612 1.00 64.81 241 GLN A C 1
ATOM 1926 O O . GLN A 1 241 ? -34.972 -7.095 31.214 1.00 64.81 241 GLN A O 1
ATOM 1931 N N . ARG A 1 242 ? -35.519 -4.938 31.434 1.00 65.19 242 ARG A N 1
ATOM 1932 C CA . ARG A 1 242 ? -34.293 -4.447 30.797 1.00 65.19 242 ARG A CA 1
ATOM 1933 C C . ARG A 1 242 ? -33.119 -4.528 31.790 1.00 65.19 242 ARG A C 1
ATOM 1935 O O . ARG A 1 242 ? -33.255 -3.999 32.894 1.00 65.19 242 ARG A O 1
ATOM 1942 N N . PRO A 1 243 ? -31.950 -5.084 31.402 1.00 48.94 243 PRO A N 1
ATOM 1943 C CA . PRO A 1 243 ? -30.748 -5.056 32.231 1.00 48.94 243 PRO A CA 1
ATOM 1944 C C . PRO A 1 243 ? -30.426 -3.614 32.628 1.00 48.94 243 PRO A C 1
ATOM 1946 O O . PRO A 1 243 ? -30.192 -2.756 31.769 1.00 48.94 243 PRO A O 1
ATOM 1949 N N . ARG A 1 244 ? -30.471 -3.327 33.932 1.00 44.16 244 ARG A N 1
ATOM 1950 C CA . ARG A 1 244 ? -30.122 -2.015 34.475 1.00 44.16 244 ARG A CA 1
ATOM 1951 C C . ARG A 1 244 ? -28.603 -1.868 34.409 1.00 44.16 244 ARG A C 1
ATOM 1953 O O . ARG A 1 244 ? -27.895 -2.346 35.285 1.00 44.16 244 ARG A O 1
ATOM 1960 N N . VAL A 1 245 ? -28.099 -1.210 33.367 1.00 42.12 245 VAL A N 1
ATOM 1961 C CA . VAL A 1 245 ? -26.755 -0.618 33.417 1.00 42.12 245 VAL A CA 1
ATOM 1962 C C . VAL A 1 245 ? -26.832 0.488 34.469 1.00 42.12 245 VAL A C 1
ATOM 1964 O O . VAL A 1 245 ? -27.670 1.382 34.344 1.00 42.12 245 VAL A O 1
ATOM 1967 N N . GLY A 1 246 ? -26.053 0.352 35.544 1.00 32.84 246 GLY A N 1
ATOM 1968 C CA . GLY A 1 246 ? -26.158 1.161 36.757 1.00 32.84 246 GLY A CA 1
ATOM 1969 C C . GLY A 1 246 ? -26.257 2.661 36.478 1.00 32.84 246 GLY A C 1
ATOM 1970 O O . GLY A 1 246 ? -25.307 3.290 36.026 1.00 32.84 246 GLY A O 1
ATOM 1971 N N . ARG A 1 247 ? -27.422 3.233 36.785 1.00 32.34 247 ARG A N 1
ATOM 1972 C CA . ARG A 1 247 ? -27.576 4.648 37.119 1.00 32.34 247 ARG A CA 1
ATOM 1973 C C . ARG A 1 247 ? -27.667 4.710 38.635 1.00 32.34 247 ARG A C 1
ATOM 1975 O O . ARG A 1 247 ? -28.605 4.150 39.195 1.00 32.34 247 ARG A O 1
ATOM 1982 N N . ALA A 1 248 ? -26.699 5.356 39.275 1.00 31.62 248 ALA A N 1
ATOM 1983 C CA . ALA A 1 248 ? -26.850 5.776 40.658 1.00 31.62 248 ALA A CA 1
ATOM 1984 C C . ALA A 1 248 ? -27.997 6.795 40.726 1.00 31.62 248 ALA A C 1
ATOM 1986 O O . ALA A 1 248 ? -28.030 7.770 39.971 1.00 31.62 248 ALA A O 1
ATOM 1987 N N . GLU A 1 249 ? -28.968 6.505 41.583 1.00 30.67 249 GLU A N 1
ATOM 1988 C CA . GLU A 1 249 ? -30.034 7.411 41.988 1.00 30.67 249 GLU A CA 1
ATOM 1989 C C . GLU A 1 249 ? -29.437 8.585 42.758 1.00 30.67 249 GLU A C 1
ATOM 1991 O O . GLU A 1 249 ? -28.645 8.362 43.663 1.00 30.67 249 GLU A O 1
ATOM 1996 N N . HIS A 1 250 ? -29.885 9.811 42.490 1.00 31.98 250 HIS A N 1
ATOM 1997 C CA . HIS A 1 250 ? -29.988 10.810 43.548 1.00 31.98 250 HIS A CA 1
ATOM 1998 C C . HIS A 1 250 ? -31.314 11.557 43.419 1.00 31.98 250 HIS A C 1
ATOM 2000 O O . HIS A 1 250 ? -31.667 12.115 42.379 1.00 31.98 250 HIS A O 1
ATOM 2006 N N . SER A 1 251 ? -32.054 11.472 44.518 1.00 30.48 251 SER A N 1
ATOM 2007 C CA . SER A 1 251 ? -33.360 12.039 44.791 1.00 30.48 251 SER A CA 1
ATOM 2008 C C . SER A 1 251 ? -33.452 13.540 44.540 1.00 30.48 251 SER A C 1
ATOM 2010 O O . SER A 1 251 ? -32.516 14.306 44.757 1.00 30.48 251 SER A O 1
ATOM 2012 N N . ARG A 1 252 ? -34.666 13.961 44.184 1.00 30.50 252 ARG A N 1
ATOM 2013 C CA . ARG A 1 252 ? -35.128 15.344 44.294 1.00 30.50 252 ARG A CA 1
ATOM 2014 C C . ARG A 1 252 ? -35.102 15.788 45.760 1.00 30.50 252 ARG A C 1
ATOM 2016 O O . ARG A 1 252 ? -35.856 15.244 46.559 1.00 30.50 252 ARG A O 1
ATOM 2023 N N . VAL A 1 253 ? -34.336 16.831 46.068 1.00 29.47 253 VAL A N 1
ATOM 2024 C CA . VAL A 1 253 ? -34.619 17.774 47.160 1.00 29.47 253 VAL A CA 1
ATOM 2025 C C . VAL A 1 253 ? -34.319 19.169 46.616 1.00 29.47 253 VAL A C 1
ATOM 2027 O O . VAL A 1 253 ? -33.227 19.421 46.116 1.00 29.47 253 VAL A O 1
ATOM 2030 N N . GLY A 1 254 ? -35.317 20.053 46.628 1.00 28.09 254 GLY A N 1
ATOM 2031 C CA . GLY A 1 254 ? -35.123 21.461 46.288 1.00 28.09 254 GLY A CA 1
ATOM 2032 C C . GLY A 1 254 ? -34.577 22.245 47.479 1.00 28.09 254 GLY A C 1
ATOM 2033 O O . GLY A 1 254 ? -34.869 21.885 48.611 1.00 28.09 254 GLY A O 1
ATOM 2034 N N . PHE A 1 255 ? -33.819 23.313 47.231 1.00 22.55 255 PHE A N 1
ATOM 2035 C CA . PHE A 1 255 ? -34.119 24.687 47.658 1.00 22.55 255 PHE A CA 1
ATOM 2036 C C . PHE A 1 255 ? -32.998 25.657 47.222 1.00 22.55 255 PHE A C 1
ATOM 2038 O O . PHE A 1 255 ? -31.828 25.314 47.125 1.00 22.55 255 PHE A O 1
ATOM 2045 N N . ARG A 1 256 ? -33.481 26.861 46.919 1.00 26.27 256 ARG A N 1
ATOM 2046 C CA . ARG A 1 256 ? -32.927 28.180 46.565 1.00 26.27 256 ARG A CA 1
ATOM 2047 C C . ARG A 1 256 ? -31.500 28.605 46.992 1.00 26.27 256 ARG A C 1
ATOM 2049 O O . ARG A 1 256 ? -31.084 28.368 48.114 1.00 26.27 256 ARG A O 1
ATOM 2056 N N . THR A 1 257 ? -30.942 29.449 46.104 1.00 29.25 257 THR A N 1
ATOM 2057 C CA . THR A 1 257 ? -30.109 30.669 46.297 1.00 29.25 257 THR A CA 1
ATOM 2058 C C . THR A 1 257 ? -28.781 30.587 47.047 1.00 29.25 257 THR A C 1
ATOM 2060 O O . THR A 1 257 ? -28.747 30.208 48.210 1.00 29.25 257 THR A O 1
ATOM 2063 N N . GLY A 1 258 ? -27.741 31.161 46.433 1.00 24.48 258 GLY A N 1
ATOM 2064 C CA . GLY A 1 258 ? -26.574 31.694 47.138 1.00 24.48 258 GLY A CA 1
ATOM 2065 C C . GLY A 1 258 ? -25.276 31.500 46.367 1.00 24.48 258 GLY A C 1
ATOM 2066 O O . GLY A 1 258 ? -24.887 30.370 46.094 1.00 24.48 258 GLY A O 1
ATOM 2067 N N . ASP A 1 259 ? -24.635 32.614 46.028 1.00 29.12 259 ASP A N 1
ATOM 2068 C CA . ASP A 1 259 ? -23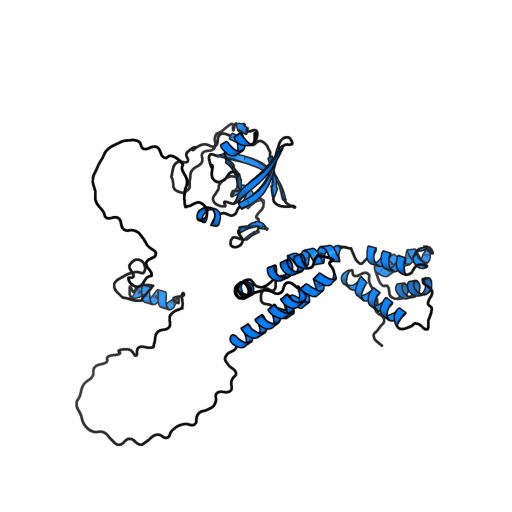.277 32.716 45.501 1.00 29.12 259 ASP A CA 1
ATOM 2069 C C . ASP A 1 259 ? -22.266 31.857 46.278 1.00 29.12 259 ASP A C 1
ATOM 2071 O O . ASP A 1 259 ? -22.362 31.723 47.498 1.00 29.12 259 ASP A O 1
ATOM 2075 N N . THR A 1 260 ? -21.242 31.340 45.594 1.00 27.36 260 THR A N 1
ATOM 2076 C CA . THR A 1 260 ? -19.820 31.723 45.758 1.00 27.36 260 THR A CA 1
ATOM 2077 C C . THR A 1 260 ? -18.925 30.675 45.080 1.00 27.36 260 THR A C 1
ATOM 2079 O O . THR A 1 260 ? -19.156 29.471 45.152 1.00 27.36 260 THR A O 1
ATOM 2082 N N . GLN A 1 261 ? -17.906 31.188 44.393 1.00 31.70 261 GLN A N 1
ATOM 2083 C CA . GLN A 1 261 ? -16.778 30.525 43.738 1.00 31.70 261 GLN A CA 1
ATOM 2084 C C . GLN A 1 261 ? -16.335 29.178 44.333 1.00 31.70 261 GLN A C 1
ATOM 2086 O O . GLN A 1 261 ? -15.965 29.100 45.502 1.00 31.70 261 GLN A O 1
ATOM 2091 N N . VAL A 1 262 ? -16.181 28.173 43.463 1.00 27.75 262 VAL A N 1
ATOM 2092 C CA . VAL A 1 262 ? -15.181 27.115 43.652 1.00 27.75 262 VAL A CA 1
ATOM 2093 C C . VAL A 1 262 ? -14.425 26.896 42.345 1.00 27.75 262 VAL A C 1
ATOM 2095 O O . VAL A 1 262 ? -14.991 26.743 41.265 1.00 27.75 262 VAL A O 1
ATOM 2098 N N . VAL A 1 263 ? -13.110 26.938 42.496 1.00 32.34 263 VAL A N 1
ATOM 2099 C CA . VAL A 1 263 ? -12.049 26.826 41.504 1.00 32.34 263 VAL A CA 1
ATOM 2100 C C . VAL A 1 263 ? -12.069 25.425 40.879 1.00 32.34 263 VAL A C 1
ATOM 2102 O O . VAL A 1 263 ? -11.875 24.431 41.575 1.00 32.34 263 VAL A O 1
ATOM 2105 N N . GLY A 1 264 ? -12.296 25.325 39.568 1.00 25.23 264 GLY A N 1
ATOM 2106 C CA . GLY A 1 264 ? -12.202 24.066 38.824 1.00 25.23 264 GLY A CA 1
ATOM 2107 C C . GLY A 1 264 ? -10.748 23.714 38.519 1.00 25.23 264 GLY A C 1
ATOM 2108 O O . GLY A 1 264 ? -10.280 23.931 37.406 1.00 25.23 264 GLY A O 1
ATOM 2109 N N . SER A 1 265 ? -10.029 23.212 39.523 1.00 31.61 265 SER A N 1
ATOM 2110 C CA . SER A 1 265 ? -8.681 22.661 39.370 1.00 31.61 265 SER A CA 1
ATOM 2111 C C . SER A 1 265 ? -8.710 21.392 38.518 1.00 31.61 265 SER A C 1
ATOM 2113 O O . SER A 1 265 ? -9.448 20.449 38.800 1.00 31.61 265 SER A O 1
ATOM 2115 N N . LEU A 1 266 ? -7.822 21.347 37.526 1.00 36.12 266 LEU A N 1
ATOM 2116 C CA . LEU A 1 266 ? -7.215 20.113 37.036 1.00 36.12 266 LEU A CA 1
ATOM 2117 C C . LEU A 1 266 ? -6.690 19.310 38.235 1.00 36.12 266 LEU A C 1
ATOM 2119 O O . LEU A 1 266 ? -5.994 19.887 39.064 1.00 36.12 266 LEU A O 1
ATOM 2123 N N . CYS A 1 267 ? -7.012 18.018 38.319 1.00 29.16 267 CYS A N 1
ATOM 2124 C CA . CYS A 1 267 ? -6.098 16.960 38.760 1.00 29.16 267 CYS A CA 1
ATOM 2125 C C . CYS A 1 267 ? -6.708 15.577 38.499 1.00 29.16 267 CYS A C 1
ATOM 2127 O O . CYS A 1 267 ? -7.873 15.308 38.776 1.00 29.16 267 CYS A O 1
ATOM 2129 N N . ALA A 1 268 ? -5.864 14.728 37.925 1.00 38.16 268 ALA A N 1
ATOM 2130 C CA . ALA A 1 268 ? -6.102 13.373 37.471 1.00 38.16 268 ALA A CA 1
ATOM 2131 C C . ALA A 1 268 ? -6.609 12.419 38.561 1.00 38.16 268 ALA A C 1
ATOM 2133 O O . ALA A 1 268 ? -6.145 12.457 39.698 1.00 38.16 268 ALA A O 1
ATOM 2134 N N . SER A 1 269 ? -7.461 11.469 38.172 1.00 34.06 269 SER A N 1
ATOM 2135 C CA . SER A 1 269 ? -7.141 10.029 38.173 1.00 34.06 269 SER A CA 1
ATOM 2136 C C . SER A 1 269 ? -8.403 9.199 37.884 1.00 34.06 269 SER A C 1
ATOM 2138 O O . SER A 1 269 ? -9.479 9.484 38.395 1.00 34.06 269 SER A O 1
ATOM 2140 N N . PHE A 1 270 ? -8.245 8.170 37.040 1.00 29.56 270 PHE A N 1
ATOM 2141 C CA . PHE A 1 270 ? -9.234 7.142 36.655 1.00 29.56 270 PHE A CA 1
ATOM 2142 C C . PHE A 1 270 ? -10.252 7.424 35.526 1.00 29.56 270 PHE A C 1
ATOM 2144 O O . PHE A 1 270 ? -11.270 6.748 35.484 1.00 29.56 270 PHE A O 1
ATOM 2151 N N . VAL A 1 271 ? -10.007 8.306 34.540 1.00 35.88 271 VAL A N 1
ATOM 2152 C CA . VAL A 1 271 ? -10.853 8.334 33.309 1.00 35.88 271 VAL A CA 1
ATOM 2153 C C . VAL A 1 271 ? -10.110 8.779 32.029 1.00 35.88 271 VAL A C 1
ATOM 2155 O O . VAL A 1 271 ? -10.666 9.512 31.220 1.00 35.88 271 VAL A O 1
ATOM 2158 N N . ASP A 1 272 ? -8.861 8.368 31.791 1.00 40.25 272 ASP A N 1
ATOM 2159 C CA . ASP A 1 272 ? -8.152 8.782 30.553 1.00 40.25 272 ASP A CA 1
ATOM 2160 C C . ASP A 1 272 ? -8.212 7.764 29.405 1.00 40.25 272 ASP A C 1
ATOM 2162 O O . ASP A 1 272 ? -8.081 8.131 28.236 1.00 40.25 272 ASP A O 1
ATOM 2166 N N . ASN A 1 273 ? -8.464 6.485 29.693 1.00 36.84 273 ASN A N 1
ATOM 2167 C CA . ASN A 1 273 ? -8.318 5.450 28.666 1.00 36.84 273 ASN A CA 1
ATOM 2168 C C . ASN A 1 273 ? -9.550 5.309 27.748 1.00 36.84 273 ASN A C 1
ATOM 2170 O O . ASN A 1 273 ? -9.417 4.950 26.584 1.00 36.84 273 ASN A O 1
ATOM 2174 N N . GLU A 1 274 ? -10.755 5.628 28.228 1.00 44.34 274 GLU A N 1
ATOM 2175 C CA . GLU A 1 274 ? -11.994 5.464 27.445 1.00 44.34 274 GLU A CA 1
ATOM 2176 C C . GLU A 1 274 ? -12.232 6.608 26.440 1.00 44.34 274 GLU A C 1
ATOM 2178 O O . GLU A 1 274 ? -12.755 6.368 25.356 1.00 44.34 274 GLU A O 1
ATOM 2183 N N . LYS A 1 275 ? -11.786 7.844 26.729 1.00 47.22 275 LYS A N 1
ATOM 2184 C CA . LYS A 1 275 ? -11.918 8.984 25.793 1.00 47.22 275 LYS A CA 1
ATOM 2185 C C . LYS A 1 275 ? -10.892 8.962 24.656 1.00 47.22 275 LYS A C 1
ATOM 2187 O O . LYS A 1 275 ? -11.198 9.418 23.558 1.00 47.22 275 LYS A O 1
ATOM 2192 N N . LYS A 1 276 ? -9.691 8.410 24.877 1.00 49.38 276 LYS A N 1
ATOM 2193 C CA . LYS A 1 276 ? -8.740 8.132 23.781 1.00 49.38 276 LYS A CA 1
ATOM 2194 C C . LYS A 1 276 ? -9.259 7.031 22.857 1.00 49.38 276 LYS A C 1
ATOM 2196 O O . LYS A 1 276 ? -9.055 7.096 21.650 1.00 49.38 276 LYS A O 1
ATOM 2201 N N . LYS A 1 277 ? -10.024 6.077 23.399 1.00 52.72 277 LYS A N 1
ATOM 2202 C CA . LYS A 1 277 ? -10.689 5.016 22.637 1.00 52.72 277 LYS A CA 1
ATOM 2203 C C . LYS A 1 277 ? -11.883 5.485 21.789 1.00 52.72 277 LYS A C 1
ATOM 2205 O O . LYS A 1 277 ? -12.612 4.627 21.318 1.00 52.72 277 LYS A O 1
ATOM 2210 N N . SER A 1 278 ? -12.137 6.768 21.561 1.00 64.56 278 SER A N 1
ATOM 2211 C CA . SER A 1 278 ? -13.186 7.192 20.612 1.00 64.56 278 SER A CA 1
ATOM 2212 C C . SER A 1 278 ? -12.703 8.184 19.559 1.00 64.56 278 SER A C 1
ATOM 2214 O O . SER A 1 278 ? -13.508 8.661 18.765 1.00 64.56 278 SER A O 1
ATOM 2216 N N . ARG A 1 279 ? -11.402 8.493 19.537 1.00 78.81 279 ARG A N 1
ATOM 2217 C CA . ARG A 1 279 ? -10.804 9.478 18.630 1.00 78.81 279 ARG A CA 1
ATOM 2218 C C . ARG A 1 279 ? -9.987 8.781 17.544 1.00 78.81 279 ARG A C 1
ATOM 2220 O O . ARG A 1 279 ? -9.310 7.795 17.829 1.00 78.81 279 ARG A O 1
ATOM 2227 N N . ILE A 1 280 ? -10.047 9.309 16.324 1.00 87.38 280 ILE A N 1
ATOM 2228 C CA . ILE A 1 280 ? -9.138 8.950 15.229 1.00 87.38 280 ILE A CA 1
ATOM 2229 C C . ILE A 1 280 ? -7.934 9.886 15.338 1.00 87.38 280 ILE A C 1
ATOM 2231 O O . ILE A 1 280 ? -8.085 11.100 15.196 1.00 87.38 280 ILE A O 1
ATOM 2235 N N . LEU A 1 281 ? -6.770 9.332 15.672 1.00 90.00 281 LEU A N 1
ATOM 2236 C CA . LEU A 1 281 ? -5.526 10.076 15.863 1.00 90.00 281 LEU A CA 1
ATOM 2237 C C . LEU A 1 281 ? -4.533 9.666 14.780 1.00 90.00 281 LEU A C 1
ATOM 2239 O O . LEU A 1 281 ? -4.178 8.497 14.670 1.00 90.00 281 LEU A O 1
ATOM 2243 N N . LEU A 1 282 ? -4.091 10.638 13.990 1.00 90.50 282 LEU A N 1
ATOM 2244 C CA . LEU A 1 282 ? -3.187 10.434 12.868 1.00 90.50 282 LEU A CA 1
ATOM 2245 C C . LEU A 1 282 ? -1.769 10.847 13.257 1.00 90.50 282 LEU A C 1
ATOM 2247 O O . LEU A 1 282 ? -1.570 11.998 13.652 1.00 90.50 282 LEU A O 1
ATOM 2251 N N . PRO A 1 283 ? -0.763 9.968 13.126 1.00 91.50 283 PRO A N 1
ATOM 2252 C CA . PRO A 1 283 ? 0.626 10.363 13.295 1.00 91.50 283 PRO A CA 1
ATOM 2253 C C . PRO A 1 283 ? 1.030 11.363 12.207 1.00 91.50 283 PRO A C 1
ATOM 2255 O O . PRO A 1 283 ? 1.032 11.040 11.016 1.00 91.50 283 PRO A O 1
ATOM 2258 N N . VAL A 1 284 ? 1.414 12.570 12.618 1.00 94.38 284 VAL A N 1
ATOM 2259 C CA . VAL A 1 284 ? 1.850 13.637 11.714 1.00 94.38 284 VAL A CA 1
ATOM 2260 C C . VAL A 1 284 ? 3.248 14.128 12.069 1.00 94.38 284 VAL A C 1
ATOM 2262 O O . VAL A 1 284 ? 3.673 14.117 13.226 1.00 94.38 284 VAL A O 1
ATOM 2265 N N . SER A 1 285 ? 3.987 14.566 11.055 1.00 95.94 285 SER A N 1
ATOM 2266 C CA . SER A 1 285 ? 5.236 15.309 11.231 1.00 95.94 285 SER A CA 1
ATOM 2267 C C . SER A 1 285 ? 5.041 16.736 10.736 1.00 95.94 285 SER A C 1
ATOM 2269 O O . SER A 1 285 ? 4.634 16.941 9.598 1.00 95.94 285 SER A O 1
ATOM 2271 N N . LEU A 1 286 ? 5.330 17.710 11.589 1.00 96.56 286 LEU A N 1
ATOM 2272 C CA . LEU A 1 286 ? 5.256 19.134 11.297 1.00 96.56 286 LEU A CA 1
ATOM 2273 C C . LEU A 1 286 ? 6.666 19.680 11.097 1.00 96.56 286 LEU A C 1
ATOM 2275 O O . LEU A 1 286 ? 7.577 19.345 11.854 1.00 96.56 286 LEU A O 1
ATOM 2279 N N . THR A 1 287 ? 6.844 20.502 10.068 1.00 96.25 287 THR A N 1
ATOM 2280 C CA . THR A 1 287 ? 8.116 21.152 9.749 1.00 96.25 287 THR A CA 1
ATOM 2281 C C . THR A 1 287 ? 7.907 22.637 9.482 1.00 96.25 287 THR A C 1
ATOM 2283 O O . THR A 1 287 ? 7.097 22.998 8.630 1.00 96.25 287 THR A O 1
ATOM 2286 N N . TRP A 1 288 ? 8.650 23.490 10.184 1.00 94.69 288 TRP A N 1
ATOM 2287 C CA . TRP A 1 288 ? 8.668 24.945 9.997 1.00 94.69 288 TRP A CA 1
ATOM 2288 C C . TRP A 1 288 ? 10.073 25.461 10.308 1.00 94.69 288 TRP A C 1
ATOM 2290 O O . TRP A 1 288 ? 10.708 24.966 11.230 1.00 94.69 288 TRP A O 1
ATOM 2300 N N . GLU A 1 289 ? 10.585 26.413 9.526 1.00 90.69 289 GLU A N 1
ATOM 2301 C CA . GLU A 1 289 ? 11.885 27.072 9.775 1.00 90.69 289 GLU A CA 1
ATOM 2302 C C . GLU A 1 289 ? 13.061 26.110 10.092 1.00 90.69 289 GLU A C 1
ATOM 2304 O O . GLU A 1 289 ? 13.952 26.419 10.876 1.00 90.69 289 GLU A O 1
ATOM 2309 N N . GLY A 1 290 ? 13.067 24.912 9.490 1.00 87.12 290 GLY A N 1
ATOM 2310 C CA . GLY A 1 290 ? 14.086 23.876 9.726 1.00 87.12 290 GLY A CA 1
ATOM 2311 C C . GLY A 1 290 ? 13.900 23.046 11.007 1.00 87.12 290 GLY A C 1
ATOM 2312 O O . GLY A 1 290 ? 14.657 22.105 11.239 1.00 87.12 290 GLY A O 1
ATOM 2313 N N . VAL A 1 291 ? 12.888 23.345 11.822 1.00 92.12 291 VAL A N 1
ATOM 2314 C CA . VAL A 1 291 ? 12.468 22.531 12.968 1.00 92.12 291 VAL A CA 1
ATOM 2315 C C . VAL A 1 291 ? 11.560 21.405 12.488 1.00 92.12 291 VAL A C 1
ATOM 2317 O O . VAL A 1 291 ? 10.689 21.616 11.648 1.00 92.12 291 VAL A O 1
ATOM 2320 N N . HIS A 1 292 ? 11.742 20.210 13.052 1.00 93.62 292 HIS A N 1
ATOM 2321 C CA . HIS A 1 292 ? 10.929 19.031 12.767 1.00 93.62 292 HIS A CA 1
ATOM 2322 C C . HIS A 1 292 ? 10.340 18.462 14.060 1.00 93.62 292 HIS A C 1
ATOM 2324 O O . HIS A 1 292 ? 11.076 18.147 14.996 1.00 93.62 292 HIS A O 1
ATOM 2330 N N . LEU A 1 293 ? 9.021 18.271 14.098 1.00 94.06 293 LEU A N 1
ATOM 2331 C CA . LEU A 1 293 ? 8.300 17.755 15.260 1.00 94.06 293 LEU A CA 1
ATOM 2332 C C . LEU A 1 293 ? 7.328 16.650 14.855 1.00 94.06 293 LEU A C 1
ATOM 2334 O O . LEU A 1 293 ? 6.586 16.795 13.889 1.00 94.06 293 LEU A O 1
ATOM 2338 N N . LYS A 1 294 ? 7.284 15.563 15.627 1.00 94.00 294 LYS A N 1
ATOM 2339 C CA . LYS A 1 294 ? 6.272 14.509 15.479 1.00 94.00 294 LYS A CA 1
ATOM 2340 C C . LYS A 1 294 ? 5.179 14.680 16.526 1.00 94.00 294 LYS A C 1
ATOM 2342 O O . LYS A 1 294 ? 5.479 14.917 17.695 1.00 94.00 294 LYS A O 1
ATOM 2347 N N . THR A 1 295 ? 3.925 14.549 16.114 1.00 93.56 295 THR A N 1
ATOM 2348 C CA . THR A 1 295 ? 2.762 14.612 17.005 1.00 93.56 295 THR A CA 1
ATOM 2349 C C . THR A 1 295 ? 1.592 13.812 16.427 1.00 93.56 295 THR A C 1
ATOM 2351 O O . THR A 1 295 ? 1.721 13.198 15.371 1.00 93.56 295 THR A O 1
ATOM 2354 N N . GLU A 1 296 ? 0.463 13.795 17.125 1.00 92.56 296 GLU A N 1
ATOM 2355 C CA . GLU A 1 296 ? -0.779 13.181 16.661 1.00 92.56 296 GLU A CA 1
ATOM 2356 C C . GLU A 1 296 ? -1.803 14.276 16.354 1.00 92.56 296 GLU A C 1
ATOM 2358 O O . GLU A 1 296 ? -2.027 15.174 17.170 1.00 92.56 296 GLU A O 1
ATOM 2363 N N . ALA A 1 297 ? -2.435 14.194 15.186 1.00 93.75 297 ALA A N 1
ATOM 2364 C CA . ALA A 1 297 ? -3.539 15.056 14.795 1.00 93.75 297 ALA A CA 1
ATOM 2365 C C . ALA A 1 297 ? -4.874 14.335 14.994 1.00 93.75 297 ALA A C 1
ATOM 2367 O O . ALA A 1 297 ? -5.066 13.218 14.520 1.00 93.75 297 ALA A O 1
ATOM 2368 N N . PHE A 1 298 ? -5.806 14.975 15.692 1.00 93.31 298 PHE A N 1
ATOM 2369 C CA . PHE A 1 298 ? -7.162 14.469 15.863 1.00 93.31 298 PHE A CA 1
ATOM 2370 C C . PHE A 1 298 ? -8.010 14.785 14.631 1.00 93.31 298 PHE A C 1
ATOM 2372 O O . PHE A 1 298 ? -8.110 15.943 14.231 1.00 93.31 298 PHE A O 1
ATOM 2379 N N . LEU A 1 299 ? -8.624 13.762 14.041 1.00 92.00 299 LEU A N 1
ATOM 2380 C CA . LEU A 1 299 ? -9.539 13.921 12.917 1.00 92.00 299 LEU A CA 1
ATOM 2381 C C . LEU A 1 299 ? -10.961 14.181 13.427 1.00 92.00 299 LEU A C 1
ATOM 2383 O O . LEU A 1 299 ? -11.544 13.322 14.093 1.00 92.00 299 LEU A O 1
ATOM 2387 N N . ASP A 1 300 ? -11.521 15.346 13.101 1.00 88.94 300 ASP A N 1
ATOM 2388 C CA . ASP A 1 300 ? -12.838 15.770 13.583 1.00 88.94 300 ASP A CA 1
ATOM 2389 C C . ASP A 1 300 ? -13.682 16.383 12.460 1.00 88.94 300 ASP A C 1
ATOM 2391 O O . ASP A 1 300 ? -13.548 17.555 12.113 1.00 88.94 300 ASP A O 1
ATOM 2395 N N . SER A 1 301 ? -14.616 15.607 11.909 1.00 85.94 301 SER A N 1
ATOM 2396 C CA . SER A 1 301 ? -15.545 16.111 10.891 1.00 85.94 301 SER A CA 1
ATOM 2397 C C . SER A 1 301 ? -16.508 17.184 11.412 1.00 85.94 301 SER A C 1
ATOM 2399 O O . SER A 1 301 ? -17.151 17.852 10.608 1.00 85.94 301 SER A O 1
ATOM 2401 N N . GLY A 1 302 ? -16.644 17.337 12.735 1.00 83.75 302 GLY A N 1
ATOM 2402 C CA . GLY A 1 302 ? -17.447 18.385 13.369 1.00 83.75 302 GLY A CA 1
ATOM 2403 C C . GLY A 1 302 ? -16.708 19.714 13.545 1.00 83.75 302 GLY A C 1
ATOM 2404 O O . GLY A 1 302 ? -17.339 20.721 13.868 1.00 83.75 302 GLY A O 1
ATOM 2405 N N . ALA A 1 303 ? -15.393 19.746 13.321 1.00 86.38 303 ALA A N 1
ATOM 2406 C CA . ALA A 1 303 ? -14.587 20.954 13.420 1.00 86.38 303 ALA A CA 1
ATOM 2407 C C . ALA A 1 303 ? -14.698 21.796 12.138 1.00 86.38 303 ALA A C 1
ATOM 2409 O O . ALA A 1 303 ? -14.423 21.321 11.039 1.00 86.38 303 ALA A O 1
ATOM 2410 N N . SER A 1 304 ? -15.051 23.078 12.263 1.00 84.50 304 SER A N 1
ATOM 2411 C CA . SER A 1 304 ? -15.182 24.006 11.125 1.00 84.50 304 SER A CA 1
ATOM 2412 C C . SER A 1 304 ? -13.846 24.503 10.556 1.00 84.50 304 SER A C 1
ATOM 2414 O O . SER A 1 304 ? -13.824 25.160 9.516 1.00 84.50 304 SER A O 1
ATOM 2416 N N . GLY A 1 305 ? -12.734 24.196 11.224 1.00 88.62 305 GLY A N 1
ATOM 2417 C CA . GLY A 1 305 ? -11.390 24.647 10.882 1.00 88.62 305 GLY A CA 1
ATOM 2418 C C . GLY A 1 305 ? -10.334 23.589 11.188 1.00 88.62 305 GLY A C 1
ATOM 2419 O O . GLY A 1 305 ? -10.606 22.597 11.863 1.00 88.62 305 GLY A O 1
ATOM 2420 N N . ASN A 1 306 ? -9.119 23.823 10.696 1.00 94.88 306 ASN A N 1
ATOM 2421 C CA . ASN A 1 306 ? -7.932 23.083 11.118 1.00 94.88 306 ASN A CA 1
ATOM 2422 C C . ASN A 1 306 ? -7.295 23.853 12.270 1.00 94.88 306 ASN A C 1
ATOM 2424 O O . ASN A 1 306 ? -6.944 25.024 12.106 1.00 94.88 306 ASN A O 1
ATOM 2428 N N . PHE A 1 307 ? -7.165 23.217 13.429 1.00 94.25 307 PHE A N 1
ATOM 2429 C CA . PHE A 1 307 ? -6.815 23.906 14.665 1.00 94.25 307 PHE A CA 1
ATOM 2430 C C . PHE A 1 307 ? -5.512 23.403 15.275 1.00 94.25 307 PHE A C 1
ATOM 2432 O O . PHE A 1 307 ? -5.143 22.239 15.119 1.00 94.25 307 PHE A O 1
ATOM 2439 N N . MET A 1 308 ? -4.841 24.279 16.019 1.00 95.44 308 MET A N 1
ATOM 2440 C CA . MET A 1 308 ? -3.695 23.932 16.853 1.00 95.44 308 MET A CA 1
ATOM 2441 C C . MET A 1 308 ? -3.848 24.553 18.238 1.00 95.44 308 MET A C 1
ATOM 2443 O O . MET A 1 308 ? -4.301 25.691 18.379 1.00 95.44 308 MET A O 1
ATOM 2447 N N . ASP A 1 309 ? -3.473 23.797 19.267 1.00 93.75 309 ASP A N 1
ATOM 2448 C CA . ASP A 1 309 ? -3.502 24.278 20.642 1.00 93.75 309 ASP A CA 1
ATOM 2449 C C . ASP A 1 309 ? -2.443 25.366 20.877 1.00 93.75 309 ASP A C 1
ATOM 2451 O O . ASP A 1 309 ? -1.267 25.226 20.531 1.00 93.75 309 ASP A O 1
ATOM 2455 N N . LYS A 1 310 ? -2.864 26.448 21.528 1.00 92.50 310 LYS A N 1
ATOM 2456 C CA . LYS A 1 310 ? -2.036 27.607 21.864 1.00 92.50 310 LYS A CA 1
ATOM 2457 C C . LYS A 1 310 ? -0.808 27.249 22.702 1.00 92.50 310 LYS A C 1
ATOM 2459 O O . LYS A 1 310 ? 0.283 27.748 22.427 1.00 92.50 310 LYS A O 1
ATOM 2464 N N . ASN A 1 311 ? -0.960 26.388 23.709 1.00 92.62 311 ASN A N 1
ATOM 2465 C CA . ASN A 1 311 ? 0.156 25.997 24.572 1.00 92.62 311 ASN A CA 1
ATOM 2466 C C . ASN A 1 311 ? 1.107 25.047 23.843 1.00 92.62 311 ASN A C 1
ATOM 2468 O O . ASN A 1 311 ? 2.318 25.127 24.038 1.00 92.62 311 ASN A O 1
ATOM 2472 N N . PHE A 1 312 ? 0.584 24.180 22.976 1.00 95.06 312 PHE A N 1
ATOM 2473 C CA . PHE A 1 312 ? 1.395 23.342 22.102 1.00 95.06 312 PHE A CA 1
ATOM 2474 C C . PHE A 1 312 ? 2.233 24.175 21.125 1.00 95.06 312 PHE A C 1
ATOM 2476 O O . PHE A 1 312 ? 3.439 23.942 21.021 1.00 95.06 312 PHE A O 1
ATOM 2483 N N . ALA A 1 313 ? 1.636 25.168 20.460 1.00 95.81 313 ALA A N 1
ATOM 2484 C CA . ALA A 1 313 ? 2.358 26.070 19.565 1.00 95.81 313 ALA A CA 1
ATOM 2485 C C . ALA A 1 313 ? 3.458 26.842 20.312 1.00 95.81 313 ALA A C 1
ATOM 2487 O O . ALA A 1 313 ? 4.609 26.854 19.878 1.00 95.81 313 ALA A O 1
ATOM 2488 N N . ALA A 1 314 ? 3.130 27.399 21.485 1.00 94.50 314 ALA A N 1
ATOM 2489 C CA . ALA A 1 314 ? 4.085 28.123 22.321 1.00 94.50 314 ALA A CA 1
ATOM 2490 C C . ALA A 1 314 ? 5.236 27.229 22.811 1.00 94.50 314 ALA A C 1
ATOM 2492 O O . ALA A 1 314 ? 6.400 27.608 22.708 1.00 94.50 314 ALA A O 1
ATOM 2493 N N . LYS A 1 315 ? 4.931 26.018 23.297 1.00 94.56 315 LYS A N 1
ATOM 2494 C CA . LYS A 1 315 ? 5.929 25.057 23.794 1.00 94.56 315 LYS A CA 1
ATOM 2495 C C . LYS A 1 315 ? 6.929 24.646 22.716 1.00 94.56 315 LYS A C 1
ATOM 2497 O O . LYS A 1 315 ? 8.098 24.438 23.026 1.00 94.56 315 LYS A O 1
ATOM 2502 N N . ASN A 1 316 ? 6.464 24.494 21.480 1.00 95.12 316 ASN A N 1
ATOM 2503 C CA . ASN A 1 316 ? 7.304 24.075 20.363 1.00 95.12 316 ASN A CA 1
ATOM 2504 C C . ASN A 1 316 ? 7.876 25.256 19.569 1.00 95.12 316 ASN A C 1
ATOM 2506 O O . ASN A 1 316 ? 8.573 25.017 18.595 1.00 95.12 316 ASN A O 1
ATOM 2510 N N . LEU A 1 317 ? 7.633 26.504 19.985 1.00 95.44 317 LEU A N 1
ATOM 2511 C CA . LEU A 1 317 ? 8.132 27.706 19.307 1.00 95.44 317 LEU A CA 1
ATOM 2512 C C . LEU A 1 317 ? 7.676 27.789 17.838 1.00 95.44 317 LEU A C 1
ATOM 2514 O O . LEU A 1 317 ? 8.457 28.134 16.953 1.00 95.44 317 LEU A O 1
ATOM 2518 N N . ILE A 1 318 ? 6.409 27.457 17.570 1.00 96.94 318 ILE A N 1
ATOM 2519 C CA . ILE A 1 318 ? 5.800 27.642 16.246 1.00 96.94 318 ILE A CA 1
ATOM 2520 C C . ILE A 1 318 ? 5.410 29.123 16.102 1.00 96.94 318 ILE A C 1
ATOM 2522 O O . ILE A 1 318 ? 4.613 29.606 16.914 1.00 96.94 318 ILE A O 1
ATOM 2526 N N . PRO A 1 319 ? 5.929 29.858 15.099 1.00 96.25 319 PRO A N 1
ATOM 2527 C CA . PRO A 1 319 ? 5.587 31.262 14.908 1.00 96.25 319 PRO A CA 1
ATOM 2528 C C . PRO A 1 319 ? 4.095 31.461 14.617 1.00 96.25 319 PRO A C 1
ATOM 2530 O O . PRO A 1 319 ? 3.496 30.735 13.816 1.00 96.25 319 PRO A O 1
ATOM 2533 N N . LEU A 1 320 ? 3.505 32.472 15.260 1.00 96.62 320 LEU A N 1
ATOM 2534 C CA . LEU A 1 320 ? 2.097 32.835 15.109 1.00 96.62 320 LEU A CA 1
ATOM 2535 C C . LEU A 1 320 ? 1.952 34.169 14.377 1.00 96.62 320 LEU A C 1
ATOM 2537 O O . LEU A 1 320 ? 2.703 35.111 14.623 1.00 96.62 320 LEU A O 1
ATOM 2541 N N . VAL A 1 321 ? 0.941 34.258 13.520 1.00 96.38 321 VAL A N 1
ATOM 2542 C CA . VAL A 1 321 ? 0.568 35.459 12.774 1.00 96.38 321 VAL A CA 1
ATOM 2543 C C . VAL A 1 321 ? -0.764 35.972 13.307 1.00 96.38 321 VAL A C 1
ATOM 2545 O O . VAL A 1 321 ? -1.743 35.228 13.390 1.00 96.38 321 VAL A O 1
ATOM 2548 N N . LEU A 1 322 ? -0.804 37.252 13.678 1.00 95.25 322 LEU A N 1
ATOM 2549 C CA . LEU A 1 322 ? -2.034 37.916 14.101 1.00 95.25 322 LEU A CA 1
ATOM 2550 C C . LEU A 1 322 ? -2.981 38.071 12.903 1.00 95.25 322 LEU A C 1
ATOM 2552 O O . LEU A 1 322 ? -2.585 38.545 11.839 1.00 95.25 322 LEU A O 1
ATOM 2556 N N . ARG A 1 323 ? -4.251 37.713 13.089 1.00 90.69 323 ARG A N 1
ATOM 2557 C CA . ARG A 1 323 ? -5.298 37.919 12.086 1.00 90.69 323 ARG A CA 1
ATOM 2558 C C . ARG A 1 323 ? -5.756 39.376 12.096 1.00 90.69 323 ARG A C 1
ATOM 2560 O O . ARG A 1 323 ? -6.043 39.925 13.156 1.00 90.69 323 ARG A O 1
ATOM 2567 N N . GLU A 1 324 ? -5.950 39.965 10.916 1.00 88.19 324 GLU A N 1
ATOM 2568 C CA . GLU A 1 324 ? -6.534 41.313 10.789 1.00 88.19 324 GLU A CA 1
ATOM 2569 C C . GLU A 1 324 ? -7.956 41.393 11.363 1.00 88.19 324 GLU A C 1
ATOM 2571 O O . GLU A 1 324 ? -8.374 42.420 11.896 1.00 88.19 324 GLU A O 1
ATOM 2576 N N . ARG A 1 325 ? -8.716 40.296 11.247 1.00 86.69 325 ARG A N 1
ATOM 2577 C CA . ARG A 1 325 ? -10.077 40.168 11.775 1.00 86.69 325 ARG A CA 1
ATOM 2578 C C . ARG A 1 325 ? -10.194 38.876 12.586 1.00 86.69 325 ARG A C 1
ATOM 2580 O O . ARG A 1 325 ? -10.058 37.793 12.001 1.00 86.69 325 ARG A O 1
ATOM 2587 N N . PRO A 1 326 ? -10.447 38.966 13.905 1.00 88.00 326 PRO A N 1
ATOM 2588 C CA . PRO A 1 326 ? -10.697 37.794 14.731 1.00 88.00 326 PRO A CA 1
ATOM 2589 C C . PRO A 1 326 ? -11.895 36.990 14.215 1.00 88.00 326 PRO A C 1
ATOM 2591 O O . PRO A 1 326 ? -12.928 37.562 13.864 1.00 88.00 326 PRO A O 1
ATOM 2594 N N . LEU A 1 327 ? -11.764 35.665 14.174 1.00 84.00 327 LEU A N 1
ATOM 2595 C CA . LEU A 1 327 ? -12.829 34.762 13.744 1.00 84.00 327 LEU A CA 1
ATOM 2596 C C . LEU A 1 327 ? -13.610 34.280 14.966 1.00 84.00 327 LEU A C 1
ATOM 2598 O O . LEU A 1 327 ? -13.027 33.701 15.878 1.00 84.00 327 LEU A O 1
ATOM 2602 N N . ARG A 1 328 ? -14.923 34.512 14.997 1.00 79.69 328 ARG A N 1
ATOM 2603 C CA . ARG A 1 328 ? -15.785 34.023 16.079 1.00 79.69 328 ARG A CA 1
ATOM 2604 C C . ARG A 1 328 ? -16.000 32.513 15.945 1.00 79.69 328 ARG A C 1
ATOM 2606 O O . ARG A 1 328 ? -16.300 32.040 14.852 1.00 79.69 328 ARG A O 1
ATOM 2613 N N . VAL A 1 329 ? -15.875 31.782 17.051 1.00 72.50 329 VAL A N 1
ATOM 2614 C CA . VAL A 1 329 ? -16.089 30.326 17.117 1.00 72.50 329 VAL A CA 1
ATOM 2615 C C . VAL A 1 329 ? -17.162 30.018 18.150 1.00 72.50 329 VAL A C 1
ATOM 2617 O O . VAL A 1 329 ? -17.163 30.592 19.238 1.00 72.50 329 VAL A O 1
ATOM 2620 N N . GLU A 1 330 ? -18.063 29.099 17.818 1.00 66.56 330 GLU A N 1
ATOM 2621 C CA . GLU A 1 330 ? -19.150 28.654 18.691 1.00 66.56 330 GLU A CA 1
ATOM 2622 C C . GLU A 1 330 ? -19.158 27.127 18.756 1.00 66.56 330 GLU A C 1
ATOM 2624 O O . GLU A 1 330 ? -18.983 26.455 17.738 1.00 66.56 330 GLU A O 1
ATOM 2629 N N . ALA A 1 331 ? -19.342 26.575 19.955 1.00 63.62 331 ALA A N 1
ATOM 2630 C CA . ALA A 1 331 ? -19.575 25.149 20.116 1.00 63.62 331 ALA A CA 1
ATOM 2631 C C . ALA A 1 331 ? -21.028 24.814 19.738 1.00 63.62 331 ALA A C 1
ATOM 2633 O O . ALA A 1 331 ? -21.950 25.587 19.996 1.00 63.62 331 ALA A O 1
ATOM 2634 N N . ILE A 1 332 ? -21.236 23.637 19.144 1.00 54.41 332 ILE A N 1
ATOM 2635 C CA . ILE A 1 332 ? -22.552 23.174 18.660 1.00 54.41 332 ILE A CA 1
ATOM 2636 C C . ILE A 1 332 ? -23.577 23.036 19.805 1.00 54.41 332 ILE A C 1
ATOM 2638 O O . ILE A 1 332 ? -24.782 23.089 19.571 1.00 54.41 332 ILE A O 1
ATOM 2642 N N . ASP A 1 333 ? -23.119 22.883 21.049 1.00 55.19 333 ASP A N 1
ATOM 2643 C CA . ASP A 1 333 ? -23.959 22.764 22.244 1.00 55.19 333 ASP A CA 1
ATOM 2644 C C . ASP A 1 333 ? -24.374 24.116 22.858 1.00 55.19 333 ASP A C 1
ATOM 2646 O O . ASP A 1 333 ? -25.075 24.137 23.870 1.00 55.19 333 ASP A O 1
ATOM 2650 N N . GLY A 1 334 ? -23.971 25.242 22.256 1.00 44.84 334 GLY A N 1
ATOM 2651 C CA . GLY A 1 334 ? -24.290 26.586 22.739 1.00 44.84 334 GLY A CA 1
ATOM 2652 C C . GLY A 1 334 ? -23.523 27.001 23.999 1.00 44.84 334 GLY A C 1
ATOM 2653 O O . GLY A 1 334 ? -23.769 28.090 24.522 1.00 44.84 334 GLY A O 1
ATOM 2654 N N . ASN A 1 335 ? -22.587 26.177 24.484 1.00 50.81 335 ASN A N 1
ATOM 2655 C CA . ASN A 1 335 ? -21.703 26.571 25.572 1.00 50.81 335 ASN A CA 1
ATOM 2656 C C . ASN A 1 335 ? -20.626 27.538 25.046 1.00 50.81 335 ASN A C 1
ATOM 2658 O O . ASN A 1 335 ? -20.059 27.315 23.971 1.00 50.81 335 ASN A O 1
ATOM 2662 N N . PRO A 1 336 ? -20.307 28.619 25.780 1.00 51.47 336 PRO A N 1
ATOM 2663 C CA . PRO A 1 336 ? -19.246 29.526 25.376 1.00 51.47 336 PRO A CA 1
ATOM 2664 C C . PRO A 1 336 ? -17.900 28.797 25.414 1.00 51.47 336 PRO A C 1
ATOM 2666 O O . PRO A 1 336 ? -17.505 28.236 26.439 1.00 51.47 336 PRO A O 1
ATOM 2669 N N . LEU A 1 337 ? -17.176 28.825 24.295 1.00 56.56 337 LEU A N 1
ATOM 2670 C CA . LEU A 1 337 ? -15.770 28.437 24.278 1.00 56.56 337 LEU A CA 1
ATOM 2671 C C . LEU A 1 337 ? -14.993 29.387 25.197 1.00 56.56 337 LEU A C 1
ATOM 2673 O O . LEU A 1 337 ? -15.252 30.592 25.203 1.00 56.56 337 LEU A O 1
ATOM 2677 N N . ALA A 1 338 ? -14.015 28.858 25.939 1.00 57.19 338 ALA A N 1
ATOM 2678 C CA . ALA A 1 338 ? -13.152 29.656 26.820 1.00 57.19 338 ALA A CA 1
ATOM 2679 C C . ALA A 1 338 ? -12.491 30.841 26.082 1.00 57.19 338 ALA A C 1
ATOM 2681 O O . ALA A 1 338 ? -12.250 31.889 26.675 1.00 57.19 338 ALA A O 1
ATOM 2682 N N . CYS A 1 339 ? -12.283 30.696 24.768 1.00 64.25 339 CYS A N 1
ATOM 2683 C CA . CYS A 1 339 ? -11.893 31.758 23.851 1.00 64.25 339 CYS A CA 1
ATOM 2684 C C . CYS A 1 339 ? -12.897 31.839 22.682 1.00 64.25 339 CYS A C 1
ATOM 2686 O O . CYS A 1 339 ? -12.825 31.0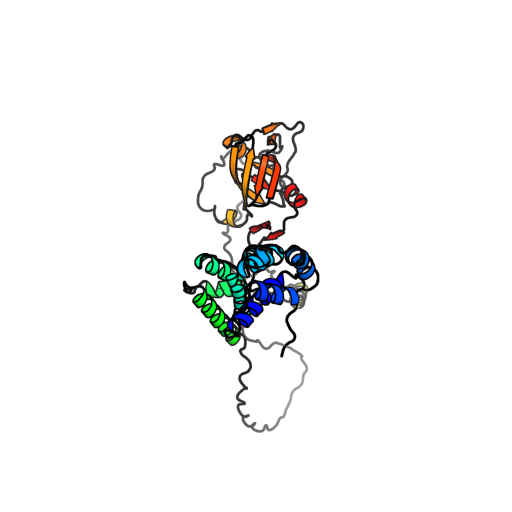15 21.771 1.00 64.25 339 CYS A O 1
ATOM 2688 N N . PRO A 1 340 ? -13.813 32.825 22.658 1.00 68.12 340 PRO A N 1
ATOM 2689 C CA . PRO A 1 340 ? -14.839 32.930 21.614 1.00 68.12 340 PRO A CA 1
ATOM 2690 C C . PRO A 1 340 ? -14.309 33.461 20.274 1.00 68.12 340 PRO A C 1
ATOM 2692 O O . PRO A 1 340 ? -15.047 33.484 19.291 1.00 68.12 340 PRO A O 1
ATOM 2695 N N . HIS A 1 341 ? -13.051 33.911 20.225 1.00 82.94 341 HIS A N 1
ATOM 2696 C CA . HIS A 1 341 ? -12.433 34.471 19.027 1.00 82.94 341 HIS A CA 1
ATOM 2697 C C . HIS A 1 341 ? -11.056 33.854 18.771 1.00 82.94 341 HIS A C 1
ATOM 2699 O O . HIS A 1 341 ? -10.166 33.936 19.618 1.00 82.94 341 HIS A O 1
ATOM 2705 N N . ILE A 1 342 ? -10.858 33.321 17.568 1.00 88.25 342 ILE A N 1
ATOM 2706 C CA . ILE A 1 342 ? -9.541 32.984 17.029 1.00 88.25 342 ILE A CA 1
ATOM 2707 C C . ILE A 1 342 ? -8.900 34.277 16.543 1.00 88.25 342 ILE A C 1
ATOM 2709 O O . ILE A 1 342 ? -9.401 34.944 15.637 1.00 88.25 342 ILE A O 1
ATOM 2713 N N . THR A 1 343 ? -7.779 34.630 17.156 1.00 92.50 343 THR A N 1
ATOM 2714 C CA . THR A 1 343 ? -7.036 35.864 16.867 1.00 92.50 343 THR A CA 1
ATOM 2715 C C . THR A 1 343 ? -5.737 35.611 16.117 1.00 92.50 343 THR A C 1
ATOM 2717 O O . THR A 1 343 ? -5.222 36.532 15.495 1.00 92.50 343 THR A O 1
ATOM 2720 N N . HIS A 1 344 ? -5.219 34.385 16.150 1.00 95.12 344 HIS A N 1
ATOM 2721 C CA . HIS A 1 344 ? -3.928 34.027 15.575 1.00 95.12 344 HIS A CA 1
ATOM 2722 C C . HIS A 1 344 ? -4.046 32.758 14.738 1.00 95.12 344 HIS A C 1
ATOM 2724 O O . HIS A 1 344 ? -4.808 31.853 15.086 1.00 95.12 344 HIS A O 1
ATOM 2730 N N . ASP A 1 345 ? -3.230 32.691 13.695 1.00 96.00 345 ASP A N 1
ATOM 2731 C CA . ASP A 1 345 ? -2.935 31.473 12.946 1.00 96.00 345 ASP A CA 1
ATOM 2732 C C . ASP A 1 345 ? -1.446 31.137 13.112 1.00 96.00 345 ASP A C 1
ATOM 2734 O O . ASP A 1 345 ? -0.653 31.984 13.526 1.00 96.00 345 ASP A O 1
ATOM 2738 N N . THR A 1 346 ? -1.031 29.924 12.769 1.00 96.88 346 THR A N 1
ATOM 2739 C CA . THR A 1 346 ? 0.390 29.636 12.542 1.00 96.88 346 THR A CA 1
ATOM 2740 C C . THR A 1 346 ? 0.873 30.289 11.245 1.00 96.88 346 THR A C 1
ATOM 2742 O O . THR A 1 346 ? 0.083 30.600 10.348 1.00 96.88 346 THR A O 1
ATOM 2745 N N . VAL A 1 347 ? 2.192 30.413 11.091 1.00 95.38 347 VAL A N 1
ATOM 2746 C CA . VAL A 1 347 ? 2.806 30.500 9.754 1.00 95.38 347 VAL A CA 1
ATOM 2747 C C . VAL A 1 347 ? 2.504 29.242 8.924 1.00 95.38 347 VAL A C 1
ATOM 2749 O O . VAL A 1 347 ? 1.915 28.278 9.420 1.00 95.38 347 VAL A O 1
ATOM 2752 N N . ASP A 1 348 ? 2.906 29.245 7.654 1.00 96.25 348 ASP A N 1
ATOM 2753 C CA . ASP A 1 348 ? 2.867 28.050 6.814 1.00 96.25 348 ASP A CA 1
ATOM 2754 C C . ASP A 1 348 ? 3.738 26.941 7.420 1.00 96.25 348 ASP A C 1
ATOM 2756 O O . ASP A 1 348 ? 4.955 27.080 7.546 1.00 96.25 348 ASP A O 1
ATOM 2760 N N . VAL A 1 349 ? 3.101 25.832 7.797 1.00 96.62 349 VAL A N 1
ATOM 2761 C CA . VAL A 1 349 ? 3.766 24.641 8.327 1.00 96.62 349 VAL A CA 1
ATOM 2762 C C . VAL A 1 349 ? 3.663 23.536 7.288 1.00 96.62 349 VAL A C 1
ATOM 2764 O O . VAL A 1 349 ? 2.592 23.261 6.755 1.00 96.62 349 VAL A O 1
ATOM 2767 N N . CYS A 1 350 ? 4.771 22.862 7.004 1.00 97.25 350 CYS A N 1
ATOM 2768 C CA . CYS A 1 350 ? 4.746 21.654 6.194 1.00 97.25 350 CYS A CA 1
ATOM 2769 C C . CYS A 1 350 ? 4.305 20.476 7.072 1.00 97.25 350 CYS A C 1
ATOM 2771 O O . CYS A 1 350 ? 5.038 20.060 7.972 1.00 97.25 350 CYS A O 1
ATOM 2773 N N . MET A 1 351 ? 3.123 19.926 6.809 1.00 96.69 351 MET A N 1
ATOM 2774 C CA . MET A 1 351 ? 2.605 18.733 7.468 1.00 96.69 351 MET A CA 1
ATOM 2775 C C . MET A 1 351 ? 2.829 17.510 6.583 1.00 96.69 351 MET A C 1
ATOM 2777 O O . MET A 1 351 ? 2.573 17.533 5.383 1.00 96.69 351 MET A O 1
ATOM 2781 N N . LYS A 1 352 ? 3.282 16.418 7.192 1.00 93.44 352 LYS A N 1
ATOM 2782 C CA . LYS A 1 352 ? 3.412 15.109 6.558 1.00 93.44 352 LYS A CA 1
ATOM 2783 C C . LYS A 1 352 ? 2.593 14.074 7.318 1.00 93.44 352 LYS A C 1
ATOM 2785 O O . LYS A 1 352 ? 2.751 13.955 8.534 1.00 93.44 352 LYS A O 1
ATOM 2790 N N . ILE A 1 353 ? 1.779 13.310 6.594 1.00 88.94 353 ILE A N 1
ATOM 2791 C CA . ILE A 1 353 ? 0.991 12.188 7.114 1.00 88.94 353 ILE A CA 1
ATOM 2792 C C . ILE A 1 353 ? 1.465 10.910 6.417 1.00 88.94 353 ILE A C 1
ATOM 2794 O O . ILE A 1 353 ? 1.465 10.804 5.189 1.00 88.94 353 ILE A O 1
ATOM 2798 N N . GLY A 1 354 ? 1.924 9.936 7.203 1.00 80.88 354 GLY A N 1
ATOM 2799 C CA . GLY A 1 354 ? 2.521 8.715 6.663 1.00 80.88 354 GLY A CA 1
ATOM 2800 C C . GLY A 1 354 ? 3.733 8.989 5.759 1.00 80.88 354 GLY A C 1
ATOM 2801 O O . GLY A 1 354 ? 4.550 9.875 6.019 1.00 80.88 354 GLY A O 1
ATOM 2802 N N . VAL A 1 355 ? 3.886 8.188 4.701 1.00 75.81 355 VAL A N 1
ATOM 2803 C CA . VAL A 1 355 ? 5.041 8.271 3.783 1.00 75.81 355 VAL A CA 1
ATOM 2804 C C . VAL A 1 355 ? 4.738 9.111 2.541 1.00 75.81 355 VAL A C 1
ATOM 2806 O O . VAL A 1 355 ? 5.654 9.733 2.005 1.00 75.81 355 VAL A O 1
ATOM 2809 N N . LEU A 1 356 ? 3.476 9.125 2.103 1.00 75.00 356 LEU A N 1
ATOM 2810 C CA . LEU A 1 356 ? 3.067 9.618 0.786 1.00 75.00 356 LEU A CA 1
ATOM 2811 C C . LEU A 1 356 ? 2.468 11.026 0.808 1.00 75.00 356 LEU A C 1
ATOM 2813 O O . LEU A 1 356 ? 2.609 11.737 -0.182 1.00 75.00 356 LEU A O 1
ATOM 2817 N N . HIS A 1 357 ? 1.817 11.426 1.903 1.00 84.12 357 HIS A N 1
ATOM 2818 C CA . HIS A 1 357 ? 1.094 12.694 1.958 1.00 84.12 357 HIS A CA 1
ATOM 2819 C C . HIS A 1 357 ? 1.933 13.782 2.618 1.00 84.12 357 HIS A C 1
ATOM 2821 O O . HIS A 1 357 ? 2.367 13.629 3.761 1.00 84.12 357 HIS A O 1
ATOM 2827 N N . GLN A 1 358 ? 2.150 14.883 1.903 1.00 92.38 358 GLN A N 1
ATOM 2828 C CA . GLN A 1 358 ? 2.854 16.058 2.398 1.00 92.38 358 GLN A CA 1
ATOM 2829 C C . GLN A 1 358 ? 2.235 17.317 1.795 1.00 92.38 358 GLN A C 1
ATOM 2831 O O . GLN A 1 358 ? 2.061 17.400 0.582 1.00 92.38 358 GLN A O 1
ATOM 2836 N N . GLU A 1 359 ? 1.952 18.304 2.636 1.00 93.62 359 GLU A N 1
ATOM 2837 C CA . GLU A 1 359 ? 1.347 19.565 2.216 1.00 93.62 359 GLU A CA 1
ATOM 2838 C C . GLU A 1 359 ? 1.793 20.730 3.101 1.00 93.62 359 GLU A C 1
ATOM 2840 O O . GLU A 1 359 ? 2.339 20.541 4.191 1.00 93.62 359 GLU A O 1
ATOM 2845 N N . THR A 1 360 ? 1.519 21.944 2.638 1.00 96.94 360 THR A N 1
ATOM 2846 C CA . THR A 1 360 ? 1.661 23.163 3.432 1.00 96.94 360 THR A CA 1
ATOM 2847 C C . THR A 1 360 ? 0.296 23.563 3.977 1.00 96.94 360 THR A C 1
ATOM 2849 O O . THR A 1 360 ? -0.648 23.727 3.213 1.00 96.94 360 THR A O 1
ATOM 2852 N N . ILE A 1 361 ? 0.197 23.739 5.293 1.00 96.44 361 ILE A N 1
ATOM 2853 C CA . ILE A 1 361 ? -1.049 24.032 6.003 1.00 96.44 361 ILE A CA 1
ATOM 2854 C C . ILE A 1 361 ? -0.827 25.119 7.063 1.00 96.44 361 ILE A C 1
ATOM 2856 O O . ILE A 1 361 ? 0.238 25.205 7.678 1.00 96.44 361 ILE A O 1
ATOM 2860 N N . ARG A 1 362 ? -1.857 25.938 7.300 1.00 95.94 362 ARG A N 1
ATOM 2861 C CA . ARG A 1 362 ? -1.933 26.866 8.438 1.00 95.94 362 ARG A CA 1
ATOM 2862 C C . ARG A 1 362 ? -2.986 26.393 9.420 1.00 95.94 362 ARG A C 1
ATOM 2864 O O . ARG A 1 362 ? -4.091 26.027 9.016 1.00 95.94 362 ARG A O 1
ATOM 2871 N N . PHE A 1 363 ? -2.660 26.455 10.703 1.00 96.56 363 PHE A N 1
ATOM 2872 C CA . PHE A 1 363 ? -3.585 26.104 11.770 1.00 96.56 363 PHE A CA 1
ATOM 2873 C C . PHE A 1 363 ? -4.103 27.351 12.471 1.00 96.56 363 PHE A C 1
ATOM 2875 O O . PHE A 1 363 ? -3.343 28.258 12.800 1.00 96.56 363 PHE A O 1
ATOM 2882 N N . GLN A 1 364 ? -5.402 27.365 12.738 1.00 94.56 364 GLN A N 1
ATOM 2883 C CA . GLN A 1 364 ? -6.056 28.379 13.553 1.00 94.56 364 GLN A CA 1
ATOM 2884 C C . GLN A 1 364 ? -5.828 28.075 15.039 1.00 94.56 364 GLN A C 1
ATOM 2886 O O . GLN A 1 364 ? -6.012 26.939 15.482 1.00 94.56 364 GLN A O 1
ATOM 2891 N N . ILE A 1 365 ? -5.429 29.074 15.825 1.00 93.81 365 ILE A N 1
ATOM 2892 C CA . ILE A 1 365 ? -5.049 28.849 17.223 1.00 93.81 365 ILE A CA 1
ATOM 2893 C C . ILE A 1 365 ? -6.269 28.857 18.144 1.00 93.81 365 ILE A C 1
ATOM 2895 O O . ILE A 1 365 ? -7.009 29.841 18.208 1.00 93.81 365 ILE A O 1
ATOM 2899 N N . ILE A 1 366 ? -6.432 27.772 18.903 1.00 89.25 366 ILE A N 1
ATOM 2900 C CA . ILE A 1 366 ? -7.474 27.595 19.925 1.00 89.25 366 ILE A CA 1
ATOM 2901 C C . ILE A 1 366 ? -6.862 27.139 21.256 1.00 89.25 366 ILE A C 1
ATOM 2903 O O . ILE A 1 366 ? -5.687 26.785 21.327 1.00 89.25 366 ILE A O 1
ATOM 2907 N N . GLU A 1 367 ? -7.663 27.104 22.319 1.00 85.44 367 GLU A N 1
ATOM 2908 C CA . GLU A 1 367 ? -7.278 26.480 23.591 1.00 85.44 367 GLU A CA 1
ATOM 2909 C C . GLU A 1 367 ? -7.900 25.079 23.673 1.00 85.44 367 GLU A C 1
ATOM 2911 O O . GLU A 1 367 ? -9.097 24.923 23.910 1.00 85.44 367 GLU A O 1
ATOM 2916 N N . SER A 1 368 ? -7.087 24.050 23.426 1.00 81.69 368 SER A N 1
ATOM 2917 C CA . SER A 1 368 ? -7.493 22.642 23.388 1.00 81.69 368 SER A CA 1
ATOM 2918 C C . SER A 1 368 ? -6.373 21.745 23.934 1.00 81.69 368 SER A C 1
ATOM 2920 O O . SER A 1 368 ? -5.722 21.001 23.195 1.00 81.69 368 SER A O 1
ATOM 2922 N N . PRO A 1 369 ? -6.154 21.736 25.261 1.00 74.00 369 PRO A N 1
ATOM 2923 C CA . PRO A 1 369 ? -5.018 21.034 25.862 1.00 74.00 369 PRO A CA 1
ATOM 2924 C C . PRO A 1 369 ? -5.055 19.510 25.653 1.00 74.00 369 PRO A C 1
ATOM 2926 O O . PRO A 1 369 ? -4.040 18.839 25.816 1.00 74.00 369 PRO A O 1
ATOM 2929 N N . SER A 1 370 ? -6.217 18.946 25.299 1.00 77.44 370 SER A N 1
ATOM 2930 C CA . SER A 1 370 ? -6.387 17.505 25.065 1.00 77.44 370 SER A CA 1
ATOM 2931 C C . SER A 1 370 ? -6.199 17.062 23.607 1.00 77.44 370 SER A C 1
ATOM 2933 O O . SER A 1 370 ? -6.146 15.856 23.364 1.00 77.44 370 SER A O 1
ATOM 2935 N N . CYS A 1 371 ? -6.127 18.002 22.656 1.00 84.06 371 CYS A N 1
ATOM 2936 C CA . 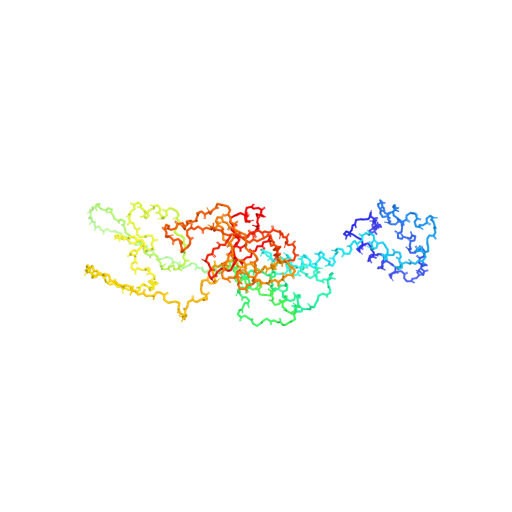CYS A 1 371 ? -5.954 17.739 21.223 1.00 84.06 371 CYS A CA 1
ATOM 2937 C C . CYS A 1 371 ? -4.999 18.790 20.627 1.00 84.06 371 CYS A C 1
ATOM 2939 O O . CYS A 1 371 ? -5.465 19.844 20.194 1.00 84.06 371 CYS A O 1
ATOM 2941 N N . PRO A 1 372 ? -3.679 18.522 20.598 1.00 90.75 372 PRO A N 1
ATOM 2942 C CA . PRO A 1 372 ? -2.679 19.492 20.150 1.00 90.75 372 PRO A CA 1
ATOM 2943 C C . PRO A 1 372 ? -2.876 19.994 18.717 1.00 90.75 372 PRO A C 1
ATOM 2945 O O . PRO A 1 372 ? -2.612 21.160 18.435 1.00 90.75 372 PRO A O 1
ATOM 2948 N N . VAL A 1 373 ? -3.339 19.115 17.828 1.00 95.44 373 VAL A N 1
ATOM 2949 C CA . VAL A 1 373 ? -3.640 19.405 16.424 1.00 95.44 373 VAL A CA 1
ATOM 2950 C C . VAL A 1 373 ? -4.988 18.778 16.084 1.00 95.44 373 VAL A C 1
ATOM 2952 O O . VAL A 1 373 ? -5.256 17.643 16.484 1.00 95.44 373 VAL A O 1
ATOM 2955 N N . VAL A 1 374 ? -5.830 19.503 15.349 1.00 94.25 374 VAL A N 1
ATOM 2956 C CA . VAL A 1 374 ? -7.127 19.032 14.852 1.00 94.25 374 VAL A CA 1
ATOM 2957 C C . VAL A 1 374 ? -7.203 19.263 13.347 1.00 94.25 374 VAL A C 1
ATOM 2959 O O . VAL A 1 374 ? -7.026 20.389 12.882 1.00 94.25 374 VAL A O 1
ATOM 2962 N N . LEU A 1 375 ? -7.489 18.202 12.596 1.00 94.88 375 LEU A N 1
ATOM 2963 C CA . LEU A 1 375 ? -7.816 18.265 11.174 1.00 94.88 375 LEU A CA 1
ATOM 2964 C C . LEU A 1 375 ? -9.332 18.218 11.036 1.00 94.88 375 LEU A C 1
ATOM 2966 O O . LEU A 1 375 ? -9.967 17.216 11.375 1.00 94.88 375 LEU A O 1
ATOM 2970 N N . GLY A 1 376 ? -9.895 19.341 10.605 1.00 92.56 376 GLY A N 1
ATOM 2971 C CA . GLY A 1 376 ? -11.330 19.551 10.556 1.00 92.56 376 GLY A CA 1
ATOM 2972 C C . GLY A 1 376 ? -11.932 19.335 9.177 1.00 92.56 376 GLY A C 1
ATOM 2973 O O . GLY A 1 376 ? -11.306 18.819 8.247 1.00 92.56 376 GLY A O 1
ATOM 2974 N N . PHE A 1 377 ? -13.165 19.808 9.034 1.00 88.75 377 PHE A N 1
ATOM 2975 C CA . PHE A 1 377 ? -13.932 19.767 7.798 1.00 88.75 377 PHE A CA 1
ATOM 2976 C C . PHE A 1 377 ? -13.197 20.340 6.570 1.00 88.75 377 PHE A C 1
ATOM 2978 O O . PHE A 1 377 ? -13.312 19.721 5.510 1.00 88.75 377 PHE A O 1
ATOM 2985 N N . PRO A 1 378 ? -12.411 21.440 6.653 1.00 90.81 378 PRO A N 1
ATOM 2986 C CA . PRO A 1 378 ? -11.675 21.939 5.490 1.00 90.81 378 PRO A CA 1
ATOM 2987 C C . PRO A 1 378 ? -10.679 20.918 4.932 1.00 90.81 378 PRO A C 1
ATOM 2989 O O . PRO A 1 378 ? -10.716 20.623 3.743 1.00 90.81 378 PRO A O 1
ATOM 2992 N N . TRP A 1 379 ? -9.854 20.320 5.797 1.00 94.75 379 TRP A N 1
ATOM 2993 C CA . TRP A 1 379 ? -8.873 19.313 5.385 1.00 94.75 379 TRP A CA 1
ATOM 2994 C C . TRP A 1 379 ? -9.548 18.044 4.849 1.00 94.75 379 TRP A C 1
ATOM 2996 O O . TRP A 1 379 ? -9.173 17.517 3.805 1.00 94.75 379 TRP A O 1
ATOM 3006 N N . LEU A 1 380 ? -10.603 17.587 5.530 1.00 91.38 380 LEU A N 1
ATOM 3007 C CA . LEU A 1 380 ? -11.388 16.424 5.113 1.00 91.38 380 LEU A CA 1
ATOM 3008 C C . LEU A 1 380 ? -12.059 16.617 3.749 1.00 91.38 380 LEU A C 1
ATOM 3010 O O . LEU A 1 380 ? -12.129 15.674 2.969 1.00 91.38 380 LEU A O 1
ATOM 3014 N N . THR A 1 381 ? -12.556 17.819 3.462 1.00 89.25 381 THR A N 1
ATOM 3015 C CA . THR A 1 381 ? -13.226 18.119 2.190 1.00 89.25 381 THR A CA 1
ATOM 3016 C C . THR A 1 381 ? -12.226 18.225 1.046 1.00 89.25 381 THR A C 1
ATOM 3018 O O . THR A 1 381 ? -12.513 17.762 -0.055 1.00 89.25 381 THR A O 1
ATOM 3021 N N . GLU A 1 382 ? -11.060 18.821 1.300 1.00 90.38 382 GLU A N 1
ATOM 3022 C CA . GLU A 1 382 ? -10.010 18.988 0.294 1.00 90.38 382 GLU A CA 1
ATOM 3023 C C . GLU A 1 382 ? -9.422 17.646 -0.149 1.00 90.38 382 GLU A C 1
ATOM 3025 O O . GLU A 1 382 ? -9.309 17.386 -1.346 1.00 90.38 382 GLU A O 1
ATOM 3030 N N . HIS A 1 383 ? -9.113 16.768 0.809 1.00 88.12 383 HIS A N 1
ATOM 3031 C CA . HIS A 1 383 ? -8.439 15.499 0.521 1.00 88.12 383 HIS A CA 1
ATOM 3032 C C . HIS A 1 383 ? -9.395 14.320 0.332 1.00 88.12 383 HIS A C 1
ATOM 3034 O O . HIS A 1 383 ? -9.002 13.308 -0.242 1.00 88.12 383 HIS A O 1
ATOM 3040 N N . ASN A 1 384 ? -10.644 14.445 0.795 1.00 85.06 384 ASN A N 1
ATOM 3041 C CA . ASN A 1 384 ? -11.687 13.415 0.741 1.00 85.06 384 ASN A CA 1
ATOM 3042 C C . ASN A 1 384 ? -11.168 11.990 1.057 1.00 85.06 384 ASN A C 1
ATOM 3044 O O . ASN A 1 384 ? -11.350 11.073 0.247 1.00 85.06 384 ASN A O 1
ATOM 3048 N N . PRO A 1 385 ? -10.478 11.794 2.200 1.00 86.94 385 PRO A N 1
ATOM 3049 C CA . PRO A 1 385 ? -9.818 10.531 2.502 1.00 86.94 385 PRO A CA 1
ATOM 3050 C C . PRO A 1 385 ? -10.836 9.428 2.800 1.00 86.94 385 PRO A C 1
ATOM 3052 O O . PRO A 1 385 ? -11.927 9.679 3.325 1.00 86.94 385 PRO A O 1
ATOM 3055 N N . VAL A 1 386 ? -10.460 8.174 2.538 1.00 85.06 386 VAL A N 1
ATOM 3056 C CA . VAL A 1 386 ? -11.292 7.036 2.941 1.00 85.06 386 VAL A CA 1
ATOM 3057 C C . VAL A 1 386 ? -11.029 6.753 4.416 1.00 85.06 386 VAL A C 1
ATOM 3059 O O . VAL A 1 386 ? -10.008 6.173 4.775 1.00 85.06 386 VAL A O 1
ATOM 3062 N N . VAL A 1 387 ? -11.957 7.171 5.276 1.00 84.81 387 VAL A N 1
ATOM 3063 C CA . VAL A 1 387 ? -11.864 6.959 6.727 1.00 84.81 387 VAL A CA 1
ATOM 3064 C C . VAL A 1 387 ? -12.433 5.592 7.095 1.00 84.81 387 VAL A C 1
ATOM 3066 O O . VAL A 1 387 ? -13.620 5.322 6.893 1.00 84.81 387 VAL A O 1
ATOM 3069 N N . ASP A 1 388 ? -11.602 4.741 7.688 1.00 81.88 388 ASP A N 1
ATOM 3070 C CA . ASP A 1 388 ? -12.058 3.532 8.360 1.00 81.88 388 ASP A CA 1
ATOM 3071 C C . ASP A 1 388 ? -12.408 3.869 9.813 1.00 81.88 388 ASP A C 1
ATOM 3073 O O . ASP A 1 388 ? -11.551 3.960 10.690 1.00 81.88 388 ASP A O 1
ATOM 3077 N N . TRP A 1 389 ? -13.697 4.072 10.081 1.00 79.88 389 TRP A N 1
ATOM 3078 C CA . TRP A 1 389 ? -14.192 4.426 11.415 1.00 79.88 389 TRP A CA 1
ATOM 3079 C C . TRP A 1 389 ? -14.050 3.297 12.444 1.00 79.88 389 TRP A C 1
ATOM 3081 O O . TRP A 1 389 ? -14.065 3.566 13.648 1.00 79.88 389 TRP A O 1
ATOM 3091 N N . VAL A 1 390 ? -13.927 2.044 11.991 1.00 76.00 390 VAL A N 1
ATOM 3092 C CA . VAL A 1 390 ? -13.768 0.876 12.867 1.00 76.00 390 VAL A CA 1
ATOM 3093 C C . VAL A 1 390 ? -12.304 0.739 13.265 1.00 76.00 390 VAL A C 1
ATOM 3095 O O . VAL A 1 390 ? -12.003 0.662 14.457 1.00 76.00 390 VAL A O 1
ATOM 3098 N N . GLN A 1 391 ? -11.404 0.780 12.279 1.00 76.44 391 GLN A N 1
ATOM 3099 C CA . GLN A 1 391 ? -9.955 0.693 12.479 1.00 76.44 391 GLN A CA 1
ATOM 3100 C C . GLN A 1 391 ? -9.340 2.007 12.979 1.00 76.44 391 GLN A C 1
ATOM 3102 O O . GLN A 1 391 ? -8.248 1.994 13.540 1.00 76.44 391 GLN A O 1
ATOM 3107 N N . ARG A 1 392 ? -10.074 3.121 12.855 1.00 74.88 392 ARG A N 1
ATOM 3108 C CA . ARG A 1 392 ? -9.650 4.486 13.210 1.00 74.88 392 ARG A CA 1
ATOM 3109 C C . ARG A 1 392 ? -8.423 4.930 12.439 1.00 74.88 392 ARG A C 1
ATOM 3111 O O . ARG A 1 392 ? -7.501 5.510 13.009 1.00 74.88 392 ARG A O 1
ATOM 3118 N N . ASP A 1 393 ? -8.460 4.665 11.146 1.00 75.69 393 ASP A N 1
ATOM 3119 C CA . ASP A 1 393 ? -7.379 4.962 10.221 1.00 75.69 393 ASP A CA 1
ATOM 3120 C C . ASP A 1 393 ? -7.927 5.650 8.966 1.00 75.69 393 ASP A C 1
ATOM 3122 O O . ASP A 1 393 ? -9.139 5.663 8.725 1.00 75.69 393 ASP A O 1
ATOM 3126 N N . ILE A 1 394 ? -7.037 6.237 8.173 1.00 80.00 394 ILE A N 1
ATOM 3127 C CA . ILE A 1 394 ? -7.368 6.861 6.891 1.00 80.00 394 ILE A CA 1
ATOM 3128 C C . ILE A 1 394 ? -6.528 6.251 5.764 1.00 80.00 394 ILE A C 1
ATOM 3130 O O . ILE A 1 394 ? -5.367 5.900 5.970 1.00 80.00 394 ILE A O 1
ATOM 3134 N N . LYS A 1 395 ? -7.115 6.124 4.571 1.00 71.00 395 LYS A N 1
ATOM 3135 C CA . LYS A 1 395 ? -6.457 5.599 3.363 1.00 71.00 395 LYS A CA 1
ATOM 3136 C C . LYS A 1 395 ? -6.391 6.623 2.247 1.00 71.00 395 LYS A C 1
ATOM 3138 O O . LYS A 1 395 ? -7.389 7.369 2.083 1.00 71.00 395 LYS A O 1
#

Organism: NCBI:txid445787

pLDDT: mean 74.67, std 21.83, range [22.55, 97.25]